Protein AF-A0A948CAZ6-F1 (afdb_monomer)

pLDDT: mean 84.77, std 14.44, range [29.08, 98.19]

Sequence (520 aa):
MHLTRLKLTVLAALAALIMSLIAVGPATARQGPTNVASPSVKGKAAVGRTLTCRPGTWTGKKSGYRFAWKRDGKRIAGTSKRRYTVTRADRGTRLKCVVSPKGVKQRVASAAVTVVDAPRNTAAPTVTGLPKPGETLTCDPGTWVNDPTLRYSWTRDGSPAGTGQTRLTKNSDLGKRLVCLVAGSNAAGGSGFVASEAVLVSESGTDPVPTTAPTNTVRPSISGIPYPGEVLTCEPGTWTGNPTFTYSWTRNGSPAGTGATRTTKNSDLGTTLVCYVIGSNTAGGSGAIPSAGVHPQLPEPDHVAYQSHVKPATKAYGSVGYGANSIEEWGDHLRLEGGASELNKVTVTMASWSCVSGAWNAGNPTGPCVSTPGSTYVHPVTVNVYGVDNAAPTGVGDLITTVTVDQTIPYRPSFDPSCGDYKWLSPEFGCINSLQFDMDFNLGGVDVPGDVIVSVAFDTSGSPAGSLNVAAVETAPVVGENVNPDKTFVGYQGGQFEAESGWGTYTPGITLEATTPYVP

Nearest PDB structures (foldseek):
  8bnq-assembly2_B  TM=3.637E-01  e=3.669E-08  Homo sapiens
  5vkj-assembly1_A  TM=2.398E-01  e=6.190E-06  Homo sapiens
  5vkm-assembly1_A  TM=2.419E-01  e=1.219E-05  Homo sapiens
  5xwt-assembly1_C  TM=1.707E-01  e=6.686E-07  Mus musculus
  2if7-assembly1_B  TM=4.621E-01  e=7.233E-03  Homo sapiens

Radius of gyration: 36.02 Å; Cα contacts (8 Å, |Δi|>4): 1380; chains: 1; bounding box: 101×91×108 Å

Foldseek 3Di:
DDDDDDDDDDDDDDDDDDPPPPPPDPPPPQDDKAAPFFKAWDWQQEFQIKIFIDHHDTDGDFPDKWKWKDWQNHTQPPGGDRMWGHFPVQEQTWMKMWIDTPPDPDIGIYGTDRHHYWKDAPFQKAWDWQLEAQTKIFIDRHDMPDDFDKWKWKDKQNHTDGTDRMDHHHPVQAQIWMKMWMWTGDSNGIHGTGIYDTQRRHNRSDDPAFQAAKDAPFAKAWDWALAAQTKIFIGRHDIPRRFDKWKWKDWQNHGDGTDRMDGHHPVSAPTWMKMWMWTGHPNGIHDTTIYGTDHRDFPAQPDWFWFLDDPPHLAAFDWDQCLVQQFQKWWFKFFTPPSFFWFFKKKFKKWFLFAPWDHLFPPDPRHAGAHDPPDWDWFKKKKWKFDADPPDPQRTHHTQDMFIDRDTGDHDHTADPVQPRSFHQDPNHGTDRTDIDMDMTTGRTTGDDSIMMMMMGGDLPDPPNSRMTFGWRQDAIPHTGRPCQQWIWTDGDVRDTGIDG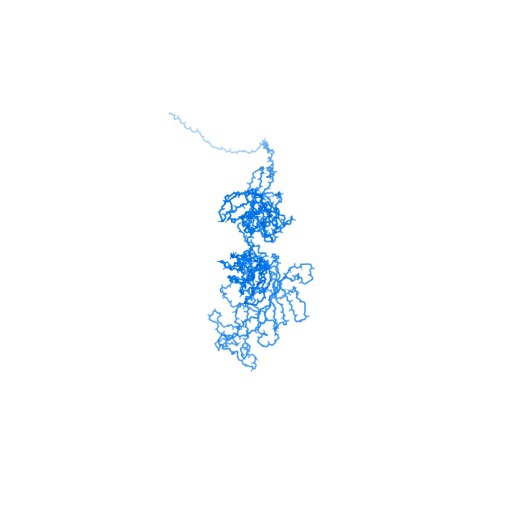DPHRTHTRMITRGHDSDTD

Structure (mmCIF, N/CA/C/O backbone):
data_AF-A0A948CAZ6-F1
#
_entry.id   AF-A0A948CAZ6-F1
#
loop_
_atom_site.group_PDB
_atom_site.id
_atom_site.type_symbol
_atom_site.label_atom_id
_atom_site.label_alt_id
_atom_site.label_comp_id
_atom_site.label_asym_id
_atom_site.label_entity_id
_atom_site.label_seq_id
_atom_site.pdbx_PDB_ins_code
_atom_site.Cartn_x
_atom_site.Cartn_y
_atom_site.Cartn_z
_atom_site.occupancy
_atom_site.B_iso_or_equiv
_atom_site.auth_seq_id
_atom_site.auth_comp_id
_atom_site.auth_asym_id
_atom_site.auth_atom_id
_atom_site.pdbx_PDB_model_num
ATOM 1 N N . MET A 1 1 ? 69.099 -70.276 41.979 1.00 36.25 1 MET A N 1
ATOM 2 C CA . MET A 1 1 ? 69.765 -69.687 43.166 1.00 36.25 1 MET A CA 1
ATOM 3 C C . MET A 1 1 ? 69.214 -68.266 43.286 1.00 36.25 1 MET A C 1
ATOM 5 O O . MET A 1 1 ? 69.315 -67.544 42.310 1.00 36.25 1 MET A O 1
ATOM 9 N N . HIS A 1 2 ? 68.375 -67.889 44.261 1.00 33.28 2 HIS A N 1
ATOM 10 C CA . HIS A 1 2 ? 68.635 -67.805 45.715 1.00 33.28 2 HIS A CA 1
ATOM 11 C C . HIS A 1 2 ? 69.893 -66.945 46.010 1.00 33.28 2 HIS A C 1
ATOM 13 O O . HIS A 1 2 ? 70.938 -67.266 45.462 1.00 33.28 2 HIS A O 1
ATOM 19 N N . LEU A 1 3 ? 69.874 -65.885 46.841 1.00 33.56 3 LEU A N 1
ATOM 20 C CA . LEU A 1 3 ? 68.820 -65.418 47.764 1.00 33.56 3 LEU A CA 1
ATOM 21 C C . LEU A 1 3 ? 69.018 -63.933 48.225 1.00 33.56 3 LEU A C 1
ATOM 23 O O . LEU A 1 3 ? 70.109 -63.562 48.627 1.00 33.56 3 LEU A O 1
ATOM 27 N N . THR A 1 4 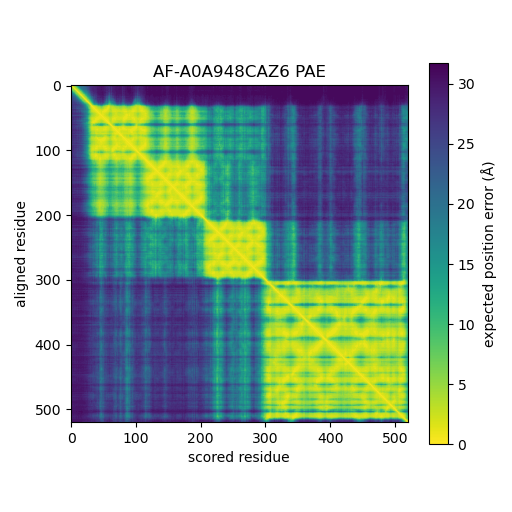? 67.922 -63.155 48.295 1.00 38.22 4 THR A N 1
ATOM 28 C CA . THR A 1 4 ? 67.547 -62.144 49.341 1.00 38.22 4 THR A CA 1
ATOM 29 C C . THR A 1 4 ? 68.353 -60.884 49.760 1.00 38.22 4 THR A C 1
ATOM 31 O O . THR A 1 4 ? 69.478 -60.987 50.224 1.00 38.22 4 THR A O 1
ATOM 34 N N . ARG A 1 5 ? 67.552 -59.805 49.977 1.00 41.47 5 ARG A N 1
ATOM 35 C CA . ARG A 1 5 ? 67.608 -58.744 51.041 1.00 41.47 5 ARG A CA 1
ATOM 36 C C . ARG A 1 5 ? 68.699 -57.655 50.865 1.00 41.47 5 ARG A C 1
ATOM 38 O O . ARG A 1 5 ? 69.751 -57.932 50.324 1.00 41.47 5 ARG A O 1
ATOM 45 N N . LEU A 1 6 ? 68.489 -56.376 51.228 1.00 34.31 6 LEU A N 1
ATOM 46 C CA . LEU A 1 6 ? 67.828 -55.809 52.427 1.00 34.31 6 LEU A CA 1
ATOM 47 C C . LEU A 1 6 ? 67.134 -54.429 52.183 1.00 34.31 6 LEU A C 1
ATOM 49 O O . LEU A 1 6 ? 67.262 -53.842 51.114 1.00 34.31 6 LEU A O 1
ATOM 53 N N . LYS A 1 7 ? 66.409 -53.911 53.191 1.00 38.75 7 LYS A N 1
ATOM 54 C CA . LYS A 1 7 ? 65.806 -52.551 53.297 1.00 38.75 7 LYS A CA 1
ATOM 55 C C . LYS A 1 7 ? 66.486 -51.780 54.481 1.00 38.75 7 LYS A C 1
ATOM 57 O O . LYS A 1 7 ? 67.414 -52.342 55.045 1.00 38.75 7 LYS A O 1
ATOM 62 N N . LEU A 1 8 ? 66.138 -50.573 54.971 1.00 34.44 8 LEU A N 1
ATOM 63 C CA . LEU A 1 8 ? 64.997 -49.648 54.802 1.00 34.44 8 LEU A CA 1
ATOM 64 C C . LEU A 1 8 ? 65.360 -48.227 55.351 1.00 34.44 8 LEU A C 1
ATOM 66 O O . LEU A 1 8 ? 65.722 -48.155 56.520 1.00 34.44 8 LEU A O 1
ATOM 70 N N . THR A 1 9 ? 65.109 -47.120 54.615 1.00 38.50 9 THR A N 1
ATOM 71 C CA . THR A 1 9 ? 64.913 -45.715 55.139 1.00 38.50 9 THR A CA 1
ATOM 72 C C . THR A 1 9 ? 66.077 -45.043 55.938 1.00 38.50 9 THR A C 1
ATOM 74 O O . THR A 1 9 ? 67.041 -45.721 56.250 1.00 38.50 9 THR A O 1
ATOM 77 N N . VAL A 1 10 ? 66.164 -43.730 56.267 1.00 33.56 10 VAL A N 1
ATOM 78 C CA . VAL A 1 10 ? 65.267 -42.530 56.325 1.00 33.56 10 VAL A CA 1
ATOM 79 C C . VAL A 1 10 ? 66.022 -41.250 55.829 1.00 33.56 10 VAL A C 1
ATOM 81 O O . VAL A 1 10 ? 67.241 -41.269 55.698 1.00 33.56 10 VAL A O 1
ATOM 84 N N . LEU A 1 11 ? 65.305 -40.146 55.547 1.00 40.94 11 LEU A N 1
ATOM 85 C CA . LEU A 1 11 ? 65.770 -38.846 55.007 1.00 40.94 11 LEU A CA 1
ATOM 86 C C . LEU A 1 11 ? 66.516 -37.904 55.993 1.00 40.94 11 LEU A C 1
ATOM 88 O O . LEU A 1 11 ? 66.249 -37.922 57.192 1.00 40.94 11 LEU A O 1
ATOM 92 N N . ALA A 1 12 ? 67.286 -36.951 55.436 1.00 33.97 12 ALA A N 1
ATOM 93 C CA . ALA A 1 12 ? 67.614 -35.635 56.022 1.00 33.97 12 ALA A CA 1
ATOM 94 C C . ALA A 1 12 ? 67.654 -34.523 54.928 1.00 33.97 12 ALA A C 1
ATOM 96 O O . ALA A 1 12 ? 67.614 -34.831 53.738 1.00 33.97 12 ALA A O 1
ATOM 97 N N . ALA A 1 13 ? 67.639 -33.243 55.323 1.00 32.34 13 ALA A N 1
ATOM 98 C CA . ALA A 1 13 ? 67.081 -32.100 54.568 1.00 32.34 13 ALA A CA 1
ATOM 99 C C . ALA A 1 13 ? 68.035 -31.246 53.678 1.00 32.34 13 ALA A C 1
ATOM 101 O O . ALA A 1 13 ? 69.215 -31.155 53.979 1.00 32.34 13 ALA A O 1
ATOM 102 N N . LEU A 1 14 ? 67.436 -30.576 52.660 1.00 33.00 14 LEU A N 1
ATOM 103 C CA . LEU A 1 14 ? 67.713 -29.252 52.013 1.00 33.00 14 LEU A CA 1
ATOM 104 C C . LEU A 1 14 ? 69.178 -28.736 51.864 1.00 33.00 14 LEU A C 1
ATOM 106 O O . LEU A 1 14 ? 69.936 -28.750 52.818 1.00 33.00 14 LEU A O 1
ATOM 110 N N . ALA A 1 15 ? 69.646 -28.117 50.763 1.00 32.38 15 ALA A N 1
ATOM 111 C CA . ALA A 1 15 ? 69.076 -27.625 49.483 1.00 32.38 15 ALA A CA 1
ATOM 112 C C . ALA A 1 15 ? 70.230 -27.560 48.408 1.00 32.38 15 ALA A C 1
ATOM 114 O O . ALA A 1 15 ? 71.223 -28.250 48.603 1.00 32.38 15 ALA A O 1
ATOM 115 N N . ALA A 1 16 ? 70.260 -26.828 47.272 1.00 33.25 16 ALA A N 1
ATOM 116 C CA . ALA A 1 16 ? 69.402 -25.799 46.651 1.00 33.25 16 ALA A CA 1
ATOM 117 C C . ALA A 1 16 ? 69.655 -25.661 45.112 1.00 33.25 16 ALA A C 1
ATOM 119 O O . ALA A 1 16 ? 70.460 -26.386 44.542 1.00 33.25 16 ALA A O 1
ATOM 120 N N . LEU A 1 17 ? 68.984 -24.687 44.471 1.00 36.06 17 LEU A N 1
ATOM 121 C CA . LEU A 1 17 ? 69.230 -24.073 43.141 1.00 36.06 17 LEU A CA 1
ATOM 122 C C . LEU A 1 17 ? 69.569 -24.965 41.912 1.00 36.06 17 LEU A C 1
ATOM 124 O O . LEU A 1 17 ? 70.711 -25.067 41.476 1.00 36.06 17 LEU A O 1
ATOM 128 N N . ILE A 1 18 ? 68.523 -25.396 41.194 1.00 43.81 18 ILE A N 1
ATOM 129 C CA . ILE A 1 18 ? 68.541 -25.432 39.717 1.00 43.81 18 ILE A CA 1
ATOM 130 C C . ILE A 1 18 ? 67.375 -24.571 39.224 1.00 43.81 18 ILE A C 1
ATOM 132 O O . ILE A 1 18 ? 66.215 -24.984 39.249 1.00 43.81 18 ILE A O 1
ATOM 136 N N . MET A 1 19 ? 67.680 -23.342 38.802 1.00 43.66 19 MET A N 1
ATOM 137 C CA . MET A 1 19 ? 66.689 -22.425 38.239 1.00 43.66 19 MET A CA 1
ATOM 138 C C . MET A 1 19 ? 66.370 -22.860 36.802 1.00 43.66 19 MET A C 1
ATOM 140 O O . MET A 1 19 ? 67.098 -22.535 35.866 1.00 43.66 19 MET A O 1
ATOM 144 N N . SER A 1 20 ? 65.297 -23.634 36.623 1.00 46.19 20 SER A N 1
ATOM 145 C CA . SER A 1 20 ? 64.858 -24.070 35.293 1.00 46.19 20 SER A CA 1
ATOM 146 C C . SER A 1 20 ? 64.217 -22.908 34.539 1.00 46.19 20 SER A C 1
ATOM 148 O O . SER A 1 20 ? 63.045 -22.585 34.738 1.00 46.19 20 SER A O 1
ATOM 150 N N . LEU A 1 21 ? 65.002 -22.278 33.667 1.00 40.75 21 LEU A N 1
ATOM 151 C CA . LEU A 1 21 ? 64.554 -21.207 32.787 1.00 40.75 21 LEU A CA 1
ATOM 152 C C . LEU A 1 21 ? 63.629 -21.785 31.701 1.00 40.75 21 LEU A C 1
ATOM 154 O O . LEU A 1 21 ? 64.082 -22.195 30.632 1.00 40.75 21 LEU A O 1
ATOM 158 N N . ILE A 1 22 ? 62.318 -21.823 31.961 1.00 51.84 22 ILE A N 1
ATOM 159 C CA . ILE A 1 22 ? 61.337 -22.068 30.898 1.00 51.84 22 ILE A CA 1
ATOM 160 C C . ILE A 1 22 ? 61.365 -20.845 29.985 1.00 51.84 22 ILE A C 1
ATOM 162 O O . ILE A 1 22 ? 60.781 -19.805 30.292 1.00 51.84 22 ILE A O 1
ATOM 166 N N . ALA A 1 23 ? 62.049 -20.977 28.850 1.00 46.75 23 ALA A N 1
ATOM 167 C CA . ALA A 1 23 ? 61.957 -20.021 27.764 1.00 46.75 23 ALA A CA 1
ATOM 168 C C . ALA A 1 23 ? 60.521 -20.037 27.224 1.00 46.75 23 ALA A C 1
ATOM 170 O O . ALA A 1 23 ? 60.160 -20.855 26.376 1.00 46.75 23 ALA A O 1
ATOM 171 N N . VAL A 1 24 ? 59.687 -19.125 27.730 1.00 53.88 24 VAL A N 1
ATOM 172 C CA . VAL A 1 24 ? 58.403 -18.797 27.115 1.00 53.88 24 VAL A CA 1
ATOM 173 C C . VAL A 1 24 ? 58.727 -18.170 25.764 1.00 53.88 24 VAL A C 1
ATOM 175 O O . VAL A 1 24 ? 58.998 -16.973 25.669 1.00 53.88 24 VAL A O 1
ATOM 178 N N . GLY A 1 25 ? 58.757 -19.000 24.717 1.00 53.22 25 GLY A N 1
ATOM 179 C CA . GLY A 1 25 ? 58.892 -18.524 23.345 1.00 53.22 25 GLY A CA 1
ATOM 180 C C . GLY A 1 25 ? 57.835 -17.447 23.081 1.00 53.22 25 GLY A C 1
ATOM 181 O O . GLY A 1 25 ? 56.723 -17.567 23.608 1.00 53.22 25 GLY A O 1
ATOM 182 N N . PRO A 1 26 ? 58.157 -16.385 22.319 1.00 52.81 26 PRO A N 1
ATOM 183 C CA . PRO A 1 26 ? 57.267 -15.245 22.157 1.00 52.81 26 PRO A CA 1
ATOM 184 C C . PRO A 1 26 ? 55.910 -15.741 21.671 1.00 52.81 26 PRO A C 1
ATOM 186 O O . PRO A 1 26 ? 55.801 -16.289 20.570 1.00 52.81 26 PRO A O 1
ATOM 189 N N . ALA A 1 27 ? 54.889 -15.578 22.519 1.00 45.12 27 ALA A N 1
ATOM 190 C CA . ALA A 1 27 ? 53.538 -16.019 22.225 1.00 45.12 27 ALA A CA 1
ATOM 191 C C . ALA A 1 27 ? 53.119 -15.365 20.910 1.00 45.12 27 ALA A C 1
ATOM 193 O O . ALA A 1 27 ? 52.916 -14.151 20.856 1.00 45.12 27 ALA A O 1
ATOM 194 N N . THR A 1 28 ? 53.061 -16.158 19.837 1.00 47.25 28 THR A N 1
ATOM 195 C CA . THR A 1 28 ? 52.837 -15.633 18.493 1.00 47.25 28 THR A CA 1
ATOM 196 C C . THR A 1 28 ? 51.452 -15.015 18.487 1.00 47.25 28 THR A C 1
ATOM 198 O O . THR A 1 28 ? 50.452 -15.738 18.503 1.00 47.25 28 THR A O 1
ATOM 201 N N . ALA A 1 29 ? 51.397 -13.680 18.558 1.00 51.97 29 ALA A N 1
ATOM 202 C CA . ALA A 1 29 ? 50.156 -12.949 18.742 1.00 51.97 29 ALA A CA 1
ATOM 203 C C . ALA A 1 29 ? 49.193 -13.390 17.643 1.00 51.97 29 ALA A C 1
ATOM 205 O O . ALA A 1 29 ? 49.458 -13.192 16.456 1.00 51.97 29 ALA A O 1
ATOM 206 N N . ARG A 1 30 ? 48.123 -14.085 18.045 1.00 55.69 30 ARG A N 1
ATOM 207 C CA . ARG A 1 30 ? 47.243 -14.811 17.131 1.00 55.69 30 ARG A CA 1
ATOM 208 C C . ARG A 1 30 ? 46.559 -13.792 16.229 1.00 55.69 30 ARG A C 1
ATOM 210 O O . ARG A 1 30 ? 45.548 -13.225 16.637 1.00 55.69 30 ARG A O 1
ATOM 217 N N . GLN A 1 31 ? 47.129 -13.541 15.045 1.00 64.44 31 GLN A N 1
ATOM 218 C CA . GLN A 1 31 ? 46.650 -12.489 14.151 1.00 64.44 31 GLN A CA 1
ATOM 219 C C . GLN A 1 31 ? 45.147 -12.662 13.941 1.00 64.44 31 GLN A C 1
ATOM 221 O O . GLN A 1 31 ? 44.674 -13.716 13.498 1.00 64.44 31 GLN A O 1
ATOM 226 N N . GLY A 1 32 ? 44.401 -11.629 14.341 1.00 72.94 32 GLY A N 1
ATOM 227 C CA . GLY A 1 32 ? 42.956 -11.599 14.193 1.00 72.94 32 GLY A CA 1
ATOM 228 C C . GLY A 1 32 ? 42.568 -11.714 12.715 1.00 72.94 32 GLY A C 1
ATOM 229 O O . GLY A 1 32 ? 43.389 -11.424 11.844 1.00 72.94 32 GLY A O 1
ATOM 230 N N . PRO A 1 33 ? 41.336 -12.142 12.396 1.00 85.38 33 PRO A N 1
ATOM 231 C CA . PRO A 1 33 ? 40.915 -12.250 11.006 1.00 85.38 33 PRO A CA 1
ATOM 232 C C . PRO A 1 33 ? 40.993 -10.895 10.295 1.00 85.38 33 PRO A C 1
ATOM 234 O O . PRO A 1 33 ? 40.261 -9.983 10.670 1.00 85.38 33 PRO A O 1
ATOM 237 N N . THR A 1 34 ? 41.820 -10.788 9.252 1.00 87.38 34 THR A N 1
ATOM 238 C CA . THR A 1 34 ? 41.992 -9.561 8.455 1.00 87.38 34 THR A CA 1
ATOM 239 C C . THR A 1 34 ? 41.354 -9.739 7.084 1.00 87.38 34 THR A C 1
ATOM 241 O O . THR A 1 34 ? 41.581 -10.748 6.414 1.00 87.38 34 THR A O 1
ATOM 244 N N . ASN A 1 35 ? 40.535 -8.781 6.647 1.00 90.62 35 ASN A N 1
ATOM 245 C CA . ASN A 1 35 ? 39.916 -8.823 5.322 1.00 90.62 35 ASN A CA 1
ATOM 246 C C . ASN A 1 35 ? 40.962 -8.618 4.211 1.00 90.62 35 ASN A C 1
ATOM 248 O O . ASN A 1 35 ? 41.758 -7.689 4.284 1.00 90.62 35 ASN A O 1
ATOM 252 N N . VAL A 1 36 ? 40.926 -9.473 3.186 1.00 92.56 36 VAL A N 1
ATOM 253 C CA . VAL A 1 36 ? 41.781 -9.396 1.982 1.00 92.56 36 VAL A CA 1
ATOM 254 C C . VAL A 1 36 ? 40.976 -9.332 0.679 1.00 92.56 36 VAL A C 1
ATOM 256 O O . VAL A 1 36 ? 41.535 -9.057 -0.374 1.00 92.56 36 VAL A O 1
ATOM 259 N N . ALA A 1 37 ? 39.659 -9.550 0.735 1.00 93.88 37 ALA A N 1
ATOM 260 C CA . ALA A 1 37 ? 38.732 -9.173 -0.329 1.00 93.88 37 ALA A CA 1
ATOM 261 C C . ALA A 1 37 ? 37.396 -8.757 0.292 1.00 93.88 37 ALA A C 1
ATOM 263 O O . ALA A 1 37 ? 36.847 -9.490 1.123 1.00 93.88 37 ALA A O 1
ATOM 264 N N . SER A 1 38 ? 36.873 -7.595 -0.096 1.00 93.56 38 SER A N 1
ATOM 265 C CA . SER A 1 38 ? 35.689 -7.002 0.533 1.00 93.56 38 SER A CA 1
ATOM 266 C C . SER A 1 38 ? 34.420 -7.858 0.366 1.00 93.56 38 SER A C 1
ATOM 268 O O . SER A 1 38 ? 34.316 -8.661 -0.567 1.00 93.56 38 SER A O 1
ATOM 270 N N . PRO A 1 39 ? 33.420 -7.693 1.251 1.00 96.62 39 PRO A N 1
ATOM 271 C CA . PRO A 1 39 ? 32.100 -8.282 1.069 1.00 96.62 39 PRO A CA 1
ATOM 272 C C . PRO A 1 39 ? 31.446 -7.878 -0.256 1.00 96.62 39 PRO A C 1
ATOM 274 O O . PRO A 1 39 ? 31.685 -6.793 -0.784 1.00 96.62 39 PRO A O 1
ATOM 277 N N . SER A 1 40 ? 30.550 -8.720 -0.763 1.00 96.38 40 SER A N 1
ATOM 278 C CA . SER A 1 40 ? 29.742 -8.423 -1.955 1.00 96.38 40 SER A CA 1
ATOM 279 C C . SER A 1 40 ? 28.269 -8.741 -1.725 1.00 96.38 40 SER A C 1
ATOM 281 O O . SER A 1 40 ? 27.919 -9.564 -0.879 1.00 96.38 40 SER A O 1
ATOM 283 N N . VAL A 1 41 ? 27.396 -8.084 -2.483 1.00 96.88 41 VAL A N 1
ATOM 284 C CA . VAL A 1 41 ? 25.951 -8.323 -2.475 1.00 96.88 41 VAL A CA 1
ATOM 285 C C . VAL A 1 41 ? 25.583 -9.101 -3.740 1.00 96.88 41 VAL A C 1
ATOM 287 O O . VAL A 1 41 ? 25.960 -8.703 -4.837 1.00 96.88 41 VAL A O 1
ATOM 290 N N . LYS A 1 42 ? 24.876 -10.228 -3.593 1.00 94.25 42 LYS A N 1
ATOM 291 C CA . LYS A 1 42 ? 24.341 -11.031 -4.705 1.00 94.25 42 LYS A CA 1
ATOM 292 C C . LYS A 1 42 ? 22.815 -10.980 -4.688 1.00 94.25 42 LYS A C 1
ATOM 294 O O . LYS A 1 42 ? 22.221 -11.335 -3.677 1.00 94.25 42 LYS A O 1
ATOM 299 N N . GLY A 1 43 ? 22.197 -10.636 -5.810 1.00 88.88 43 GLY A N 1
ATOM 300 C CA . GLY A 1 43 ? 20.743 -10.576 -5.980 1.00 88.88 43 GLY A CA 1
ATOM 301 C C . GLY A 1 43 ? 20.368 -9.408 -6.886 1.00 88.88 43 GLY A C 1
ATOM 302 O O . GLY A 1 43 ? 21.252 -8.673 -7.324 1.00 88.88 43 GLY A O 1
ATOM 303 N N . LYS A 1 44 ? 19.074 -9.243 -7.170 1.00 85.81 44 LYS A N 1
ATOM 304 C CA . LYS A 1 44 ? 18.562 -8.044 -7.845 1.00 85.81 44 LYS A CA 1
ATOM 305 C C . LYS A 1 44 ? 18.149 -7.033 -6.782 1.00 85.81 44 LYS A C 1
ATOM 307 O O . LYS A 1 44 ? 17.404 -7.393 -5.876 1.00 85.81 44 LYS A O 1
ATOM 312 N N . ALA A 1 45 ? 18.652 -5.806 -6.871 1.00 87.88 45 ALA A N 1
ATOM 313 C CA . ALA A 1 45 ? 18.314 -4.730 -5.945 1.00 87.88 45 ALA A CA 1
ATOM 314 C C . ALA A 1 45 ? 16.992 -4.084 -6.388 1.00 87.88 45 ALA A C 1
ATOM 316 O O . ALA A 1 45 ? 16.988 -3.092 -7.108 1.00 87.88 45 ALA A O 1
ATOM 317 N N . ALA A 1 46 ? 15.884 -4.727 -6.026 1.00 79.19 46 ALA A N 1
ATOM 318 C CA . ALA A 1 46 ? 14.533 -4.367 -6.444 1.00 79.19 46 ALA A CA 1
ATOM 319 C C . ALA A 1 46 ? 13.531 -4.782 -5.370 1.00 79.19 46 ALA A C 1
ATOM 321 O O . ALA A 1 46 ? 13.710 -5.846 -4.776 1.00 79.19 46 ALA A O 1
ATOM 322 N N . VAL A 1 47 ? 12.487 -3.982 -5.152 1.00 77.19 47 VAL A N 1
ATOM 323 C CA . VAL A 1 47 ? 11.464 -4.226 -4.122 1.00 77.19 47 VAL A CA 1
ATOM 324 C C . VAL A 1 47 ? 10.922 -5.665 -4.197 1.00 77.19 47 VAL A C 1
ATOM 326 O O . VAL A 1 47 ? 10.666 -6.201 -5.279 1.00 77.19 47 VAL A O 1
ATOM 329 N N . GLY A 1 48 ? 10.820 -6.325 -3.040 1.00 70.19 48 GLY A N 1
ATOM 330 C CA . GLY A 1 48 ? 10.384 -7.718 -2.900 1.00 70.19 48 GLY A CA 1
ATOM 331 C C . GLY A 1 48 ? 11.424 -8.776 -3.301 1.00 70.19 48 GLY A C 1
ATOM 332 O O . GLY A 1 48 ? 11.094 -9.961 -3.366 1.00 70.19 48 GLY A O 1
ATOM 333 N N . ARG A 1 49 ? 12.680 -8.403 -3.602 1.00 76.94 49 ARG A N 1
ATOM 334 C CA . ARG A 1 49 ? 13.750 -9.353 -3.979 1.00 76.94 49 ARG A CA 1
ATOM 335 C C . ARG A 1 49 ? 14.814 -9.502 -2.897 1.00 76.94 49 ARG A C 1
ATOM 337 O O . ARG A 1 49 ? 15.284 -8.528 -2.316 1.00 76.94 49 ARG A O 1
ATOM 344 N N . THR A 1 50 ? 15.246 -10.742 -2.671 1.00 85.00 50 THR A N 1
ATOM 345 C CA . THR A 1 50 ? 16.298 -11.051 -1.700 1.00 85.00 50 THR A CA 1
ATOM 346 C C . THR A 1 50 ? 17.691 -10.725 -2.228 1.00 85.00 50 THR A C 1
ATOM 348 O O . THR A 1 50 ? 18.154 -11.258 -3.243 1.00 85.00 50 THR A O 1
ATOM 351 N N . LEU A 1 51 ? 18.420 -9.940 -1.448 1.00 92.50 51 LEU A N 1
ATOM 352 C CA . LEU A 1 51 ? 19.855 -9.750 -1.527 1.00 92.50 51 LEU A CA 1
ATOM 353 C C . LEU A 1 51 ? 20.561 -10.678 -0.529 1.00 92.50 51 LEU A C 1
ATOM 355 O O . LEU A 1 51 ? 20.170 -10.828 0.626 1.00 92.50 51 LEU A O 1
ATOM 359 N N . THR A 1 52 ? 21.643 -11.316 -0.965 1.00 95.62 52 THR A N 1
ATOM 360 C CA . THR A 1 52 ? 22.496 -12.174 -0.135 1.00 95.62 52 THR A CA 1
ATOM 361 C C . THR A 1 52 ? 23.877 -11.556 0.002 1.00 95.62 52 THR A C 1
ATOM 363 O O . THR A 1 52 ? 24.600 -11.394 -0.982 1.00 95.62 52 THR A O 1
ATOM 366 N N . CYS A 1 53 ? 24.280 -11.280 1.237 1.00 96.50 53 CYS A N 1
ATOM 367 C CA . CYS A 1 53 ? 25.623 -10.826 1.547 1.00 96.50 53 CYS A CA 1
ATOM 368 C C . CYS A 1 53 ? 26.629 -11.982 1.508 1.00 96.50 53 CYS A C 1
ATOM 370 O O . CYS A 1 53 ? 26.467 -13.016 2.162 1.00 96.50 53 CYS A O 1
ATOM 372 N N . ARG A 1 54 ? 27.712 -11.802 0.759 1.00 96.50 54 ARG A N 1
ATOM 373 C CA . ARG A 1 54 ? 28.876 -12.688 0.738 1.00 96.50 54 ARG A CA 1
ATOM 374 C C . ARG A 1 54 ? 29.956 -12.087 1.643 1.00 96.50 54 ARG A C 1
ATOM 376 O O . ARG A 1 54 ? 30.310 -10.932 1.419 1.00 96.50 54 ARG A O 1
ATOM 383 N N . PRO A 1 55 ? 30.514 -12.835 2.619 1.00 93.06 55 PRO A N 1
ATOM 384 C CA . PRO A 1 55 ? 31.467 -12.295 3.595 1.00 93.06 55 PRO A CA 1
ATOM 385 C C . PRO A 1 55 ? 32.749 -11.664 3.039 1.00 93.06 55 PRO A C 1
ATOM 387 O O . PRO A 1 55 ? 33.433 -10.973 3.788 1.00 93.06 55 PRO A O 1
ATOM 390 N N . GLY A 1 56 ? 33.105 -11.928 1.780 1.00 91.62 56 GLY A N 1
ATOM 391 C CA . GLY A 1 56 ? 34.440 -11.643 1.254 1.00 91.62 56 GLY A CA 1
ATOM 392 C C . GLY A 1 56 ? 35.491 -12.630 1.778 1.00 91.62 56 GLY A C 1
ATOM 393 O O . GLY A 1 56 ? 35.171 -13.586 2.493 1.00 91.62 56 GLY A O 1
ATOM 394 N N . THR A 1 57 ? 36.755 -12.394 1.438 1.00 92.44 57 THR A N 1
ATOM 395 C CA . THR A 1 57 ? 37.889 -13.247 1.829 1.00 92.44 57 THR A CA 1
ATOM 396 C C . THR A 1 57 ? 38.636 -12.611 2.993 1.00 92.44 57 THR A C 1
ATOM 398 O O . THR A 1 57 ? 38.849 -11.402 3.021 1.00 92.44 57 THR A O 1
ATOM 401 N N . TRP A 1 58 ? 39.030 -13.419 3.977 1.00 90.62 58 TRP A N 1
ATOM 402 C CA . TRP A 1 58 ? 39.787 -12.960 5.145 1.00 90.62 58 TRP A CA 1
ATOM 403 C C . TRP A 1 58 ? 40.829 -14.010 5.530 1.00 90.62 58 TRP A C 1
ATOM 405 O O . TRP A 1 58 ? 40.551 -15.209 5.407 1.00 90.62 58 TRP A O 1
ATOM 415 N N . THR A 1 59 ? 41.965 -13.572 6.056 1.00 87.81 59 THR A N 1
ATOM 416 C CA . THR A 1 59 ? 42.970 -14.420 6.713 1.00 87.81 59 THR A CA 1
ATOM 417 C C . THR A 1 59 ? 42.533 -14.782 8.143 1.00 87.81 59 THR A C 1
ATOM 419 O O . THR A 1 59 ? 41.436 -14.416 8.579 1.00 87.81 59 THR A O 1
ATOM 422 N N . GLY A 1 60 ? 43.367 -15.536 8.869 1.00 82.44 60 GLY A N 1
ATOM 423 C CA . GLY A 1 60 ? 43.152 -15.888 10.277 1.00 82.44 60 GLY A CA 1
ATOM 424 C C . GLY A 1 60 ? 42.033 -16.913 10.538 1.00 82.44 60 GLY A C 1
ATOM 425 O O . GLY A 1 60 ? 41.160 -17.176 9.703 1.00 82.44 60 GLY A O 1
ATOM 426 N N . LYS A 1 61 ? 42.046 -17.514 11.738 1.00 75.94 61 LYS A N 1
ATOM 427 C CA . LYS A 1 61 ? 40.995 -18.449 12.181 1.00 75.94 61 LYS A CA 1
ATOM 428 C C . LYS A 1 61 ? 39.751 -17.663 12.609 1.00 75.94 61 LYS A C 1
ATOM 430 O O . LYS A 1 61 ? 39.826 -16.848 13.523 1.00 75.94 61 LYS A O 1
ATOM 435 N N . LYS A 1 62 ? 38.600 -17.936 11.984 1.00 76.88 62 LYS A N 1
ATOM 436 C CA . LYS A 1 62 ? 37.308 -17.297 12.305 1.00 76.88 62 LYS A CA 1
ATOM 437 C C . LYS A 1 62 ? 36.409 -18.246 13.096 1.00 76.88 62 LYS A C 1
ATOM 439 O O . LYS A 1 62 ? 36.363 -19.432 12.787 1.00 76.88 62 LYS A O 1
ATOM 444 N N . SER A 1 63 ? 35.610 -17.706 14.014 1.00 80.12 63 SER A N 1
ATOM 445 C CA . SER A 1 63 ? 34.470 -18.397 14.649 1.00 80.12 63 SER A CA 1
ATOM 446 C C . SER A 1 63 ? 33.117 -18.063 13.990 1.00 80.12 63 SER A C 1
ATOM 448 O O . SER A 1 63 ? 32.052 -18.372 14.522 1.00 80.12 63 SER A O 1
ATOM 450 N N . GLY A 1 64 ? 33.147 -17.412 12.822 1.00 88.56 64 GLY A N 1
ATOM 451 C CA . GLY A 1 64 ? 31.981 -17.022 12.026 1.00 88.56 64 GLY A CA 1
ATOM 452 C C . GLY A 1 64 ? 31.900 -15.513 11.791 1.00 88.56 64 GLY A C 1
ATOM 453 O O . GLY A 1 64 ? 32.824 -14.768 12.116 1.00 88.56 64 GLY A O 1
ATOM 454 N N . TYR A 1 65 ? 30.774 -15.068 11.237 1.00 92.69 65 TYR A N 1
ATOM 455 C CA . TYR A 1 65 ? 30.513 -13.669 10.892 1.00 92.69 65 TYR A CA 1
ATOM 456 C C . TYR A 1 65 ? 29.240 -13.149 11.569 1.00 92.69 65 TYR A C 1
ATOM 458 O O . TYR A 1 65 ? 28.348 -13.922 11.927 1.00 92.69 65 TYR A O 1
ATOM 466 N N . ARG A 1 66 ? 29.163 -11.828 11.722 1.00 92.69 66 ARG A N 1
ATOM 467 C CA . ARG A 1 66 ? 27.947 -11.043 11.947 1.00 92.69 66 ARG A CA 1
ATOM 468 C C . ARG A 1 66 ? 27.724 -10.169 10.713 1.00 92.69 66 ARG A C 1
ATOM 470 O O . ARG A 1 66 ? 28.696 -9.670 10.141 1.00 92.69 66 ARG A O 1
ATOM 477 N N . PHE A 1 67 ? 26.467 -9.987 10.329 1.00 94.19 67 PHE A N 1
ATOM 478 C CA . PHE A 1 67 ? 26.064 -9.136 9.213 1.00 94.19 67 PHE A CA 1
ATOM 479 C C . PHE A 1 67 ? 25.285 -7.931 9.742 1.00 94.19 67 PHE A C 1
ATOM 481 O O . PHE A 1 67 ? 24.693 -8.000 10.818 1.00 94.19 67 PHE A O 1
ATOM 488 N N . ALA A 1 68 ? 25.301 -6.835 8.994 1.00 93.12 68 ALA A N 1
ATOM 489 C CA . ALA A 1 68 ? 24.368 -5.727 9.142 1.00 93.12 68 ALA A CA 1
ATOM 490 C C . ALA A 1 68 ? 24.120 -5.101 7.774 1.00 93.12 68 ALA A C 1
ATOM 492 O O . ALA A 1 68 ? 25.060 -4.991 6.988 1.00 93.12 68 ALA A O 1
ATOM 493 N N . TRP A 1 69 ? 22.899 -4.663 7.490 1.00 94.75 69 TRP A N 1
ATOM 494 C CA . TRP A 1 69 ? 22.609 -3.928 6.263 1.00 94.75 69 TRP A CA 1
ATOM 495 C C . TRP A 1 69 ? 22.543 -2.427 6.537 1.00 94.75 69 TRP A C 1
ATOM 497 O O . TRP A 1 69 ? 22.308 -1.975 7.665 1.00 94.75 69 TRP A O 1
ATOM 507 N N . LYS A 1 70 ? 22.847 -1.646 5.504 1.00 93.75 70 LYS A N 1
ATOM 508 C CA . LYS A 1 70 ? 22.847 -0.188 5.528 1.00 93.75 70 LYS A CA 1
ATOM 509 C C . LYS A 1 70 ? 22.074 0.363 4.338 1.00 93.75 70 LYS A C 1
ATOM 511 O O . LYS A 1 70 ? 22.351 -0.071 3.224 1.00 93.75 70 LYS A O 1
ATOM 516 N N . ARG A 1 71 ? 21.223 1.356 4.592 1.00 94.25 71 ARG A N 1
ATOM 517 C CA . ARG A 1 71 ? 20.507 2.195 3.620 1.00 94.25 71 ARG A CA 1
ATOM 518 C C . ARG A 1 71 ? 21.145 3.581 3.658 1.00 94.25 71 ARG A C 1
ATOM 520 O O . ARG A 1 71 ? 21.258 4.159 4.738 1.00 94.25 71 ARG A O 1
ATOM 527 N N . ASP A 1 72 ? 21.701 4.037 2.538 1.00 90.44 72 ASP A N 1
ATOM 528 C CA . ASP A 1 72 ? 22.426 5.317 2.407 1.00 90.44 72 ASP A CA 1
ATOM 529 C C . ASP A 1 72 ? 23.439 5.590 3.534 1.00 90.44 72 ASP A C 1
ATOM 531 O O . ASP A 1 72 ? 23.604 6.688 4.056 1.00 90.44 72 ASP A O 1
ATOM 535 N N . GLY A 1 73 ? 24.144 4.532 3.945 1.00 87.62 73 GLY A N 1
ATOM 536 C CA . GLY A 1 73 ? 25.159 4.588 4.998 1.00 87.62 73 GLY A CA 1
ATOM 537 C C . GLY A 1 73 ? 24.630 4.483 6.436 1.00 87.62 73 GLY A C 1
ATOM 538 O O . GLY A 1 73 ? 25.408 4.066 7.305 1.00 87.62 73 GLY A O 1
ATOM 539 N N . LYS A 1 74 ? 23.345 4.750 6.698 1.00 88.25 74 LYS A N 1
ATOM 540 C CA . LYS A 1 74 ? 22.681 4.493 7.993 1.00 88.25 74 LYS A CA 1
ATOM 541 C C . LYS A 1 74 ? 22.435 2.989 8.173 1.00 88.25 74 LYS A C 1
ATOM 543 O O . LYS A 1 74 ? 22.262 2.274 7.191 1.00 88.25 74 LYS A O 1
ATOM 548 N N . ARG A 1 75 ? 22.480 2.464 9.406 1.00 86.62 75 ARG A N 1
ATOM 549 C CA . ARG A 1 75 ? 22.219 1.032 9.677 1.00 86.62 75 ARG A CA 1
ATOM 550 C C . ARG A 1 75 ? 20.715 0.769 9.664 1.00 86.62 75 ARG A C 1
ATOM 552 O O . ARG A 1 75 ? 19.983 1.492 10.322 1.00 86.62 75 ARG A O 1
ATOM 559 N N . ILE A 1 76 ? 20.291 -0.302 9.001 1.00 80.19 76 ILE A N 1
ATOM 560 C CA . ILE A 1 76 ? 18.904 -0.776 9.049 1.00 80.19 76 ILE A CA 1
ATOM 561 C C . ILE A 1 76 ? 18.728 -1.612 10.329 1.00 80.19 76 ILE A C 1
ATOM 563 O O . ILE A 1 76 ? 19.510 -2.543 10.577 1.00 80.19 76 ILE A O 1
ATOM 567 N N . ALA A 1 77 ? 17.746 -1.266 11.167 1.00 77.88 77 ALA A N 1
ATOM 568 C CA . ALA A 1 77 ? 17.401 -2.015 12.381 1.00 77.88 77 ALA A CA 1
ATOM 569 C C . ALA A 1 77 ? 16.966 -3.459 12.049 1.00 77.88 77 ALA A C 1
ATOM 571 O O . ALA A 1 77 ? 16.715 -3.779 10.891 1.00 77.88 77 ALA A O 1
ATOM 572 N N . GLY A 1 78 ? 17.002 -4.377 13.024 1.00 74.88 78 GLY A N 1
ATOM 573 C CA . GLY A 1 78 ? 16.690 -5.810 12.828 1.00 74.88 78 GLY A CA 1
ATOM 574 C C . GLY A 1 78 ? 17.656 -6.616 11.930 1.00 74.88 78 GLY A C 1
ATOM 575 O O . GLY A 1 78 ? 17.846 -7.818 12.127 1.00 74.88 78 GLY A O 1
ATOM 576 N N . THR A 1 79 ? 18.353 -5.978 10.982 1.00 76.31 79 THR A N 1
ATOM 577 C CA . THR A 1 79 ? 19.175 -6.662 9.973 1.00 76.31 79 THR A CA 1
ATOM 578 C C . THR A 1 79 ? 20.461 -7.251 10.570 1.00 76.31 79 THR A C 1
ATOM 580 O O . THR A 1 79 ? 21.501 -6.604 10.657 1.00 76.31 79 THR A O 1
ATOM 583 N N . SER A 1 80 ? 20.393 -8.509 11.005 1.00 84.31 80 SER A N 1
ATOM 584 C CA . SER A 1 80 ? 21.538 -9.302 11.496 1.00 84.31 80 SER A CA 1
ATOM 585 C C . SER A 1 80 ? 21.855 -10.522 10.615 1.00 84.31 80 SER A C 1
ATOM 587 O O . SER A 1 80 ? 22.931 -11.124 10.719 1.00 84.31 80 SER A O 1
ATOM 589 N N . LYS A 1 81 ? 20.915 -10.882 9.730 1.00 87.50 81 LYS A N 1
ATOM 590 C CA . LYS A 1 81 ? 20.961 -12.043 8.835 1.00 87.50 81 LYS A CA 1
ATOM 591 C C . LYS A 1 81 ? 21.822 -11.767 7.591 1.00 87.50 81 LYS A C 1
ATOM 593 O O . LYS A 1 81 ? 22.011 -10.634 7.151 1.00 87.50 81 LYS A O 1
ATOM 598 N N . ARG A 1 82 ? 22.337 -12.849 6.991 1.00 92.62 82 ARG A N 1
ATOM 599 C CA . ARG A 1 82 ? 23.102 -12.809 5.728 1.00 92.62 82 ARG A CA 1
ATOM 600 C C . ARG A 1 82 ? 22.234 -12.408 4.527 1.00 92.62 82 ARG A C 1
ATOM 602 O O . ARG A 1 82 ? 22.756 -11.849 3.566 1.00 92.62 82 ARG A O 1
ATOM 609 N N . ARG A 1 83 ? 20.944 -12.747 4.566 1.00 88.38 83 ARG A N 1
ATOM 610 C CA . ARG A 1 83 ? 19.938 -12.330 3.583 1.00 88.38 83 ARG A CA 1
ATOM 611 C C . ARG A 1 83 ? 19.235 -11.063 4.068 1.00 88.38 83 ARG A C 1
ATOM 613 O O . ARG A 1 83 ? 19.137 -10.855 5.276 1.00 88.38 83 ARG A O 1
ATOM 620 N N . TYR A 1 84 ? 18.786 -10.257 3.121 1.00 85.25 84 TYR A N 1
ATOM 621 C CA . TYR A 1 84 ? 17.948 -9.084 3.319 1.00 85.25 84 TYR A CA 1
ATOM 622 C C . TYR A 1 84 ? 17.025 -8.966 2.117 1.00 85.25 84 TYR A C 1
ATOM 624 O O . TYR A 1 84 ? 17.508 -9.084 0.991 1.00 85.25 84 TYR A O 1
ATOM 632 N N . THR A 1 85 ? 15.738 -8.736 2.335 1.00 83.88 85 THR A N 1
ATOM 633 C CA . THR A 1 85 ? 14.818 -8.459 1.234 1.00 83.88 85 THR A CA 1
ATOM 634 C C . THR A 1 85 ? 14.610 -6.971 1.124 1.00 83.88 85 THR A C 1
ATOM 636 O O . THR A 1 85 ? 14.447 -6.280 2.124 1.00 83.88 85 THR A O 1
ATOM 639 N N . VAL A 1 86 ? 14.693 -6.499 -0.112 1.00 79.44 86 VAL A N 1
ATOM 640 C CA . VAL A 1 86 ? 14.557 -5.092 -0.450 1.00 79.44 86 VAL A CA 1
ATOM 641 C C . VAL A 1 86 ? 13.108 -4.664 -0.241 1.00 79.44 86 VAL A C 1
ATOM 643 O O . VAL A 1 86 ? 12.194 -5.272 -0.802 1.00 79.44 86 VAL A O 1
ATOM 646 N N . THR A 1 87 ? 12.908 -3.614 0.543 1.00 72.25 87 THR A N 1
ATOM 647 C CA . THR A 1 87 ? 11.594 -3.104 0.952 1.00 72.25 87 THR A CA 1
ATOM 648 C C . THR A 1 87 ? 11.177 -1.908 0.094 1.00 72.25 87 THR A C 1
ATOM 650 O O . THR A 1 87 ? 12.000 -1.349 -0.636 1.00 72.25 87 THR A O 1
ATOM 653 N N . ARG A 1 88 ? 9.907 -1.472 0.169 1.00 62.41 88 ARG A N 1
ATOM 654 C CA . ARG A 1 88 ? 9.462 -0.237 -0.514 1.00 62.41 88 ARG A CA 1
ATOM 655 C C . ARG A 1 88 ? 10.278 0.983 -0.064 1.00 62.41 88 ARG A C 1
ATOM 657 O O . ARG A 1 88 ? 10.742 1.739 -0.912 1.00 62.41 88 ARG A O 1
ATOM 664 N N . ALA A 1 89 ? 10.587 1.079 1.229 1.00 70.12 89 ALA A N 1
ATOM 665 C CA . ALA A 1 89 ? 11.442 2.117 1.810 1.00 70.12 89 ALA A CA 1
ATOM 666 C C . ALA A 1 89 ? 12.931 2.065 1.382 1.00 70.12 89 ALA A C 1
ATOM 668 O O . ALA A 1 89 ? 13.708 2.932 1.782 1.00 70.12 89 ALA A O 1
ATOM 669 N N . ASP A 1 90 ? 13.359 1.070 0.593 1.00 78.88 90 ASP A N 1
ATOM 670 C CA . ASP A 1 90 ? 14.670 1.091 -0.064 1.00 78.88 90 ASP A CA 1
ATOM 671 C C . ASP A 1 90 ? 14.643 1.725 -1.466 1.00 78.88 90 ASP A C 1
ATOM 673 O O . ASP A 1 90 ? 15.715 1.954 -2.027 1.00 78.88 90 ASP A O 1
ATOM 677 N N . ARG A 1 91 ? 13.477 1.988 -2.072 1.00 80.75 91 ARG A N 1
ATOM 678 C CA . ARG A 1 91 ? 13.356 2.501 -3.452 1.00 80.75 91 ARG A CA 1
ATOM 679 C C . ARG A 1 91 ? 14.216 3.756 -3.670 1.00 80.75 91 ARG A C 1
ATOM 681 O O . ARG A 1 91 ? 14.116 4.722 -2.925 1.00 80.75 91 ARG A O 1
ATOM 688 N N . GLY A 1 92 ? 15.089 3.731 -4.682 1.00 83.12 92 GLY A N 1
ATOM 689 C CA . GLY A 1 92 ? 16.035 4.815 -4.994 1.00 83.12 92 GLY A CA 1
ATOM 690 C C . GLY A 1 92 ? 17.275 4.893 -4.087 1.00 83.12 92 GLY A C 1
ATOM 691 O O . GLY A 1 92 ? 18.237 5.581 -4.427 1.00 83.12 92 GLY A O 1
ATOM 692 N N . THR A 1 93 ? 17.303 4.165 -2.968 1.00 89.19 93 THR A N 1
ATOM 693 C CA . THR A 1 93 ? 18.392 4.211 -1.979 1.00 89.19 93 THR A CA 1
ATOM 694 C C . THR A 1 93 ? 19.552 3.276 -2.325 1.00 89.19 93 THR A C 1
ATOM 696 O O . THR A 1 93 ? 19.457 2.379 -3.174 1.00 89.19 93 THR A O 1
ATOM 699 N N . ARG A 1 94 ? 20.685 3.458 -1.637 1.00 93.31 94 ARG A N 1
ATOM 700 C CA . ARG A 1 94 ? 21.903 2.656 -1.808 1.00 93.31 94 ARG A CA 1
ATOM 701 C C . ARG A 1 94 ? 22.089 1.677 -0.654 1.00 93.31 94 ARG A C 1
ATOM 703 O O . ARG A 1 94 ? 22.508 2.051 0.446 1.00 93.31 94 ARG A O 1
ATOM 710 N N . LEU A 1 95 ? 21.884 0.394 -0.938 1.00 95.69 95 LEU A N 1
ATOM 711 C CA . LEU A 1 95 ? 22.076 -0.697 0.012 1.00 95.69 95 LEU A CA 1
ATOM 712 C C . LEU A 1 95 ? 23.529 -1.186 0.060 1.00 95.69 95 LEU A C 1
ATOM 714 O O . LEU A 1 95 ? 24.147 -1.467 -0.967 1.00 95.69 95 LEU A O 1
ATOM 718 N N . LYS A 1 96 ? 24.069 -1.361 1.271 1.00 97.69 96 LYS A N 1
ATOM 719 C CA . LYS A 1 96 ? 25.356 -2.034 1.536 1.00 97.69 96 LYS A CA 1
ATOM 720 C C . LYS A 1 96 ? 25.185 -3.117 2.595 1.00 97.69 96 LYS A C 1
ATOM 722 O O . LYS A 1 96 ? 24.509 -2.897 3.596 1.00 97.69 96 LYS A O 1
ATOM 727 N N . CYS A 1 97 ? 25.894 -4.232 2.445 1.00 97.31 97 CYS A N 1
ATOM 728 C CA . CYS A 1 97 ? 26.128 -5.151 3.555 1.00 97.31 97 CYS A CA 1
ATOM 729 C C . CYS A 1 97 ? 27.419 -4.771 4.293 1.00 97.31 97 CYS A C 1
ATOM 731 O O . CYS A 1 97 ? 28.420 -4.415 3.676 1.00 97.31 97 CYS A O 1
ATOM 733 N N . VAL A 1 98 ? 27.420 -4.899 5.615 1.00 96.50 98 VAL A N 1
ATOM 734 C CA . VAL A 1 98 ? 28.585 -4.791 6.493 1.00 96.50 98 VAL A CA 1
ATOM 735 C C . VAL A 1 98 ? 28.827 -6.141 7.156 1.00 96.50 98 VAL A C 1
ATOM 737 O O . VAL A 1 98 ? 27.906 -6.755 7.694 1.00 96.50 98 VAL A O 1
ATOM 740 N N . VAL A 1 99 ? 30.077 -6.591 7.138 1.00 96.12 99 VAL A N 1
ATOM 741 C CA . VAL A 1 99 ? 30.514 -7.882 7.673 1.00 96.12 99 VAL A CA 1
ATOM 742 C C . VAL A 1 99 ? 31.532 -7.656 8.784 1.00 96.12 99 VAL A C 1
ATOM 744 O O . VAL A 1 99 ? 32.484 -6.888 8.628 1.00 96.12 99 VAL A O 1
ATOM 747 N N . SER A 1 100 ? 31.340 -8.362 9.894 1.00 92.44 100 SER A N 1
ATOM 748 C CA . SER A 1 100 ? 32.245 -8.369 11.045 1.00 92.44 100 SER A CA 1
ATOM 749 C C . SER A 1 100 ? 32.569 -9.808 11.446 1.00 92.44 100 SER A C 1
ATOM 751 O O . SER A 1 100 ? 31.636 -10.565 11.726 1.00 92.44 100 SER A O 1
ATOM 753 N N . PRO A 1 101 ? 33.842 -10.232 11.504 1.00 91.00 101 PRO A N 1
ATOM 754 C CA . PRO A 1 101 ? 34.196 -11.533 12.054 1.00 91.00 101 PRO A CA 1
ATOM 755 C C . PRO A 1 101 ? 33.885 -11.567 13.553 1.00 91.00 101 PRO A C 1
ATOM 757 O O . PRO A 1 101 ? 34.076 -10.584 14.270 1.00 91.00 101 PRO A O 1
ATOM 760 N N . LYS A 1 102 ? 33.405 -12.706 14.051 1.00 86.94 102 LYS A N 1
ATOM 761 C CA . LYS A 1 102 ? 33.199 -12.904 15.491 1.00 86.94 102 LYS A CA 1
ATOM 762 C C . LYS A 1 102 ? 34.556 -12.886 16.215 1.00 86.94 102 LYS A C 1
ATOM 764 O O . LYS A 1 102 ? 35.521 -13.473 15.736 1.00 86.94 102 LYS A O 1
ATOM 769 N N . GLY A 1 103 ? 34.609 -12.225 17.374 1.00 80.31 103 GLY A N 1
ATOM 770 C CA . GLY A 1 103 ? 35.808 -12.124 18.218 1.00 80.31 103 GLY A CA 1
ATOM 771 C C . GLY A 1 103 ? 36.729 -10.926 17.943 1.00 80.31 103 GLY A C 1
ATOM 772 O O . GLY A 1 103 ? 37.695 -10.751 18.674 1.00 80.31 103 GLY A O 1
ATOM 773 N N . VAL A 1 104 ? 36.437 -10.080 16.947 1.00 82.06 104 VAL A N 1
ATOM 774 C CA . VAL A 1 104 ? 37.186 -8.835 16.676 1.00 82.06 104 VAL A CA 1
ATOM 775 C C . VAL A 1 104 ? 36.239 -7.661 16.416 1.00 82.06 104 VAL A C 1
ATOM 777 O O . VAL A 1 104 ? 35.091 -7.853 16.019 1.00 82.06 104 VAL A O 1
ATOM 780 N N . LYS A 1 105 ? 36.718 -6.425 16.614 1.00 83.94 105 LYS A N 1
ATOM 781 C CA . LYS A 1 105 ? 35.936 -5.194 16.371 1.00 83.94 105 LYS A CA 1
ATOM 782 C C . LYS A 1 105 ? 35.914 -4.748 14.894 1.00 83.94 105 LYS A C 1
ATOM 784 O O . LYS A 1 105 ? 35.261 -3.756 14.578 1.00 83.94 105 LYS A O 1
ATOM 789 N N . GLN A 1 106 ? 36.593 -5.458 13.984 1.00 87.69 106 GLN A N 1
ATOM 790 C CA . GLN A 1 106 ? 36.680 -5.072 12.569 1.00 87.69 106 GLN A CA 1
ATOM 791 C C . GLN A 1 106 ? 35.309 -5.132 11.869 1.00 87.69 106 GLN A C 1
ATOM 793 O O . GLN A 1 106 ? 34.521 -6.067 12.049 1.00 87.69 106 GLN A O 1
ATOM 798 N N . ARG A 1 107 ? 35.027 -4.128 11.035 1.00 92.19 107 ARG A N 1
ATOM 799 C CA . ARG A 1 107 ? 33.837 -4.054 10.181 1.00 92.19 107 ARG A CA 1
ATOM 800 C C . ARG A 1 107 ? 34.271 -3.666 8.773 1.00 92.19 107 ARG A C 1
ATOM 802 O O . ARG A 1 107 ? 34.984 -2.681 8.621 1.00 92.19 107 ARG A O 1
ATOM 809 N N . VAL A 1 108 ? 33.834 -4.407 7.759 1.00 95.69 108 VAL A N 1
ATOM 810 C CA . VAL A 1 108 ? 34.099 -4.082 6.347 1.00 95.69 108 VAL A CA 1
ATOM 811 C C . VAL A 1 108 ? 32.774 -4.057 5.598 1.00 95.69 108 VAL A C 1
ATOM 813 O O . VAL A 1 108 ? 31.936 -4.934 5.799 1.00 95.69 108 VAL A O 1
ATOM 816 N N . ALA A 1 109 ? 32.560 -3.034 4.775 1.00 95.94 109 ALA A N 1
ATOM 817 C CA . ALA A 1 109 ? 31.353 -2.883 3.968 1.00 95.94 109 ALA A CA 1
ATOM 818 C C . ALA A 1 109 ? 31.566 -3.399 2.539 1.00 95.94 109 ALA A C 1
ATOM 820 O O . ALA A 1 109 ? 32.681 -3.371 2.020 1.00 95.94 109 ALA A O 1
ATOM 821 N N . SER A 1 110 ? 30.486 -3.830 1.894 1.00 97.75 110 SER A N 1
ATOM 822 C CA . SER A 1 110 ? 30.451 -4.064 0.455 1.00 97.75 110 SER A CA 1
ATOM 823 C C . SER A 1 110 ? 30.431 -2.751 -0.331 1.00 97.75 110 SER A C 1
ATOM 825 O O . SER A 1 110 ? 30.106 -1.680 0.199 1.00 97.75 110 SER A O 1
ATOM 827 N N . ALA A 1 111 ? 30.660 -2.857 -1.642 1.00 96.19 111 ALA A N 1
ATOM 828 C CA . ALA A 1 111 ? 30.133 -1.878 -2.588 1.00 96.19 111 ALA A CA 1
ATOM 829 C C . ALA A 1 111 ? 28.608 -1.715 -2.404 1.00 96.19 111 ALA A C 1
ATOM 831 O O . ALA A 1 111 ? 27.931 -2.623 -1.905 1.00 96.19 111 ALA A O 1
ATOM 832 N N . ALA A 1 112 ? 28.079 -0.548 -2.775 1.00 94.31 112 ALA A N 1
ATOM 833 C CA . ALA A 1 112 ? 26.640 -0.311 -2.752 1.00 94.31 112 ALA A CA 1
ATOM 834 C C . ALA A 1 112 ? 25.956 -0.925 -3.975 1.00 94.31 112 ALA A C 1
ATOM 836 O O . ALA A 1 112 ? 26.520 -0.890 -5.067 1.00 94.31 112 ALA A O 1
ATOM 837 N N . VAL A 1 113 ? 24.722 -1.384 -3.794 1.00 94.44 113 VAL A N 1
ATOM 838 C CA . VAL A 1 113 ? 23.762 -1.606 -4.879 1.00 94.44 113 VAL A CA 1
ATOM 839 C C . VAL A 1 113 ? 22.641 -0.579 -4.736 1.00 94.44 113 VAL A C 1
ATOM 841 O O . VAL A 1 113 ? 22.120 -0.395 -3.638 1.00 94.44 113 VAL A O 1
ATOM 844 N N . THR A 1 114 ? 22.310 0.132 -5.810 1.00 93.19 114 THR A N 1
ATOM 845 C CA . THR A 1 114 ? 21.153 1.038 -5.826 1.00 93.19 114 THR A CA 1
ATOM 846 C C . THR A 1 114 ? 19.899 0.217 -6.078 1.00 93.19 114 THR A C 1
ATOM 848 O O . THR A 1 114 ? 19.909 -0.654 -6.949 1.00 93.19 114 THR A O 1
ATOM 851 N N . VAL A 1 115 ? 18.840 0.475 -5.318 1.00 89.50 115 VAL A N 1
ATOM 852 C CA . VAL A 1 115 ? 17.545 -0.172 -5.525 1.00 89.50 115 VAL A CA 1
ATOM 853 C C . VAL A 1 115 ? 16.754 0.597 -6.569 1.00 89.50 115 VAL A C 1
ATOM 855 O O . VAL A 1 115 ? 16.492 1.787 -6.409 1.00 89.50 115 VAL A O 1
ATOM 858 N N . VAL A 1 116 ? 16.353 -0.108 -7.621 1.00 86.81 116 VAL A N 1
ATOM 859 C CA . VAL A 1 116 ? 15.509 0.416 -8.698 1.00 86.81 116 VAL A CA 1
ATOM 860 C C . VAL A 1 116 ? 14.328 -0.523 -8.914 1.00 86.81 116 VAL A C 1
ATOM 862 O O . VAL A 1 116 ? 14.404 -1.714 -8.606 1.00 86.81 116 VAL A O 1
ATOM 865 N N . ASP A 1 117 ? 13.227 -0.005 -9.444 1.00 82.56 117 ASP A N 1
ATOM 866 C CA . ASP A 1 117 ? 12.117 -0.845 -9.886 1.00 82.56 117 ASP A CA 1
ATOM 867 C C . ASP A 1 117 ? 12.415 -1.474 -11.253 1.00 82.56 117 ASP A C 1
ATOM 869 O O . ASP A 1 117 ? 13.301 -1.040 -11.997 1.00 82.56 117 ASP A O 1
ATOM 873 N N . ALA A 1 118 ? 11.664 -2.518 -11.608 1.00 83.50 118 ALA A N 1
ATOM 874 C CA . ALA A 1 118 ? 11.693 -3.043 -12.970 1.00 83.50 118 ALA A CA 1
ATOM 875 C C . ALA A 1 118 ? 11.183 -1.976 -13.964 1.00 83.50 118 ALA A C 1
ATOM 877 O O . ALA A 1 118 ? 10.385 -1.114 -13.578 1.00 83.50 118 ALA A O 1
ATOM 878 N N . PRO A 1 119 ? 11.601 -2.006 -15.242 1.00 85.75 119 PRO A N 1
ATOM 879 C CA . PRO A 1 119 ? 11.118 -1.034 -16.207 1.00 85.75 119 PRO A CA 1
ATOM 880 C C . PRO A 1 119 ? 9.628 -1.194 -16.448 1.00 85.75 119 PRO A C 1
ATOM 882 O O . PRO A 1 119 ? 9.108 -2.311 -16.483 1.00 85.75 119 PRO A O 1
ATOM 885 N N . ARG A 1 120 ? 8.960 -0.066 -16.660 1.00 85.62 120 ARG A N 1
ATOM 886 C CA . ARG A 1 120 ? 7.538 -0.008 -16.980 1.00 85.62 120 ARG A CA 1
ATOM 887 C C . ARG A 1 120 ? 7.345 0.916 -18.171 1.00 85.62 120 ARG A C 1
ATOM 889 O O . ARG A 1 120 ? 7.912 2.006 -18.207 1.00 85.62 120 ARG A O 1
ATOM 896 N N . ASN A 1 121 ? 6.559 0.467 -19.140 1.00 86.31 121 ASN A N 1
ATOM 897 C CA . ASN A 1 121 ? 6.106 1.308 -20.235 1.00 86.31 121 ASN A CA 1
ATOM 898 C C . ASN A 1 121 ? 5.022 2.267 -19.709 1.00 86.31 121 ASN A C 1
ATOM 900 O O . ASN A 1 121 ? 4.155 1.863 -18.932 1.00 86.31 121 ASN A O 1
ATOM 904 N N . THR A 1 122 ? 5.108 3.541 -20.080 1.00 75.94 122 THR A N 1
ATOM 905 C CA . THR A 1 122 ? 4.154 4.598 -19.706 1.00 75.94 122 THR A CA 1
ATOM 906 C C . THR A 1 122 ? 3.402 5.172 -20.904 1.00 75.94 122 THR A C 1
ATOM 908 O O . THR A 1 122 ? 2.356 5.783 -20.705 1.00 75.94 122 THR A O 1
ATOM 911 N N . ALA A 1 123 ? 3.884 4.942 -22.128 1.00 77.81 123 ALA A N 1
ATOM 912 C CA . ALA A 1 123 ? 3.141 5.166 -23.366 1.00 77.81 123 ALA A CA 1
ATOM 913 C C . ALA A 1 123 ? 3.492 4.060 -24.369 1.00 77.81 123 ALA A C 1
ATOM 915 O O . ALA A 1 123 ? 4.674 3.759 -24.546 1.00 77.81 123 ALA A O 1
ATOM 916 N N . ALA A 1 124 ? 2.479 3.458 -24.995 1.00 80.81 124 ALA A N 1
ATOM 917 C CA . ALA A 1 124 ? 2.634 2.262 -25.820 1.00 80.81 124 ALA A CA 1
ATOM 918 C C . ALA A 1 124 ? 3.563 2.478 -27.040 1.00 80.81 124 ALA A C 1
ATOM 920 O O . ALA A 1 124 ? 3.657 3.600 -27.544 1.00 80.81 124 ALA A O 1
ATOM 921 N N . PRO A 1 125 ? 4.227 1.416 -27.539 1.00 90.44 125 PRO A N 1
ATOM 922 C CA . PRO A 1 125 ? 4.983 1.465 -28.787 1.00 90.44 125 PRO A CA 1
ATOM 923 C C . PRO A 1 125 ? 4.126 1.885 -29.986 1.00 90.44 125 PRO A C 1
ATOM 925 O O . PRO A 1 125 ? 2.934 1.580 -30.049 1.00 90.44 125 PRO A O 1
ATOM 928 N N . THR A 1 126 ? 4.743 2.493 -30.997 1.00 88.62 126 THR A N 1
ATOM 929 C CA . THR A 1 126 ? 4.083 2.766 -32.286 1.00 88.62 126 THR A CA 1
ATOM 930 C C . THR A 1 126 ? 4.925 2.262 -33.453 1.00 88.62 126 THR A C 1
ATOM 932 O O . THR A 1 126 ? 6.121 2.002 -33.318 1.00 88.62 126 THR A O 1
ATOM 935 N N . VAL A 1 127 ? 4.294 2.072 -34.611 1.00 93.19 127 VAL A N 1
ATOM 936 C CA . VAL A 1 127 ? 4.969 1.649 -35.842 1.00 93.19 127 VAL A CA 1
ATOM 937 C C . VAL A 1 127 ? 4.876 2.773 -36.863 1.00 93.19 127 VAL A C 1
ATOM 939 O O . VAL A 1 127 ? 3.797 3.296 -37.129 1.00 93.19 127 VAL A O 1
ATOM 942 N N . THR A 1 128 ? 6.022 3.132 -37.431 1.00 87.19 128 THR A N 1
ATOM 943 C CA . THR A 1 128 ? 6.188 4.188 -38.435 1.00 87.19 128 THR A CA 1
ATOM 944 C C . THR A 1 128 ? 6.847 3.631 -39.699 1.00 87.19 128 THR A C 1
ATOM 946 O O . THR A 1 128 ? 7.389 2.523 -39.694 1.00 87.19 128 THR A O 1
ATOM 949 N N . GLY A 1 129 ? 6.803 4.396 -40.791 1.00 86.88 129 GLY A N 1
ATOM 950 C CA . GLY A 1 129 ? 7.172 3.930 -42.132 1.00 86.88 129 GLY A CA 1
ATOM 951 C C . GLY A 1 129 ? 5.952 3.470 -42.934 1.00 86.88 129 GLY A C 1
ATOM 952 O O . GLY A 1 129 ? 4.848 3.371 -42.402 1.00 86.88 129 GLY A O 1
ATOM 953 N N . LEU A 1 130 ? 6.141 3.225 -44.232 1.00 88.06 130 LEU A N 1
ATOM 954 C CA . LEU A 1 130 ? 5.056 2.851 -45.138 1.00 88.06 130 LEU A CA 1
ATOM 955 C C . LEU A 1 130 ? 4.822 1.326 -45.084 1.00 88.06 130 LEU A C 1
ATOM 957 O O . LEU A 1 130 ? 5.728 0.570 -45.435 1.00 88.06 130 LEU A O 1
ATOM 961 N N . PRO A 1 131 ? 3.642 0.822 -44.676 1.00 89.56 131 PRO A N 1
ATOM 962 C CA . PRO A 1 131 ? 3.350 -0.611 -44.634 1.00 89.56 131 PRO A CA 1
ATOM 963 C C . PRO A 1 131 ? 3.021 -1.164 -46.029 1.00 89.56 131 PRO A C 1
ATOM 965 O O . PRO A 1 131 ? 1.906 -1.592 -46.315 1.00 89.56 131 PRO A O 1
ATOM 968 N N . LYS A 1 132 ? 4.019 -1.167 -46.910 1.00 90.06 132 LYS A N 1
ATOM 969 C CA . LYS A 1 132 ? 3.952 -1.682 -48.283 1.00 90.06 132 LYS A CA 1
ATOM 970 C C . LYS A 1 132 ? 5.115 -2.650 -48.516 1.00 90.06 132 LYS A C 1
ATOM 972 O O . LYS A 1 132 ? 6.200 -2.351 -48.025 1.00 90.06 132 LYS A O 1
ATOM 977 N N . PRO A 1 133 ? 4.953 -3.790 -49.216 1.00 93.25 133 PRO A N 1
ATOM 978 C CA . PRO A 1 133 ? 6.044 -4.746 -49.423 1.00 93.25 133 PRO A CA 1
ATOM 979 C C . PRO A 1 133 ? 7.303 -4.113 -50.038 1.00 93.25 133 PRO A C 1
ATOM 981 O O . PRO A 1 133 ? 7.211 -3.400 -51.035 1.00 93.25 133 PRO A O 1
ATOM 984 N N . GLY A 1 134 ? 8.471 -4.400 -49.454 1.00 91.88 134 GLY A N 1
ATOM 985 C CA . GLY A 1 134 ? 9.762 -3.817 -49.840 1.00 91.88 134 GLY A CA 1
ATOM 986 C C . GLY A 1 134 ? 10.181 -2.596 -49.011 1.00 91.88 134 GLY A C 1
ATOM 987 O O . GLY A 1 134 ? 11.358 -2.249 -49.012 1.00 91.88 134 GLY A O 1
ATOM 988 N N . GLU A 1 135 ? 9.261 -1.990 -48.261 1.00 95.31 135 GLU A N 1
ATOM 989 C CA . GLU A 1 135 ? 9.537 -0.857 -47.373 1.00 95.31 135 GLU A CA 1
ATOM 990 C C . GLU A 1 135 ? 10.010 -1.297 -45.979 1.00 95.31 135 GLU A C 1
ATOM 992 O O . GLU A 1 135 ? 9.795 -2.428 -45.537 1.00 95.31 135 GLU A O 1
ATOM 997 N N . THR A 1 136 ? 10.650 -0.385 -45.245 1.00 95.38 136 THR A N 1
ATOM 998 C CA . THR A 1 136 ? 11.069 -0.634 -43.857 1.00 95.38 136 THR A CA 1
ATOM 999 C C . THR A 1 136 ? 10.115 0.025 -42.870 1.00 95.38 136 THR A C 1
ATOM 1001 O O . THR A 1 136 ? 9.921 1.239 -42.894 1.00 95.38 136 THR A O 1
ATOM 1004 N N . LEU A 1 137 ? 9.574 -0.776 -41.951 1.00 96.31 137 LEU A N 1
ATOM 1005 C CA . LEU A 1 137 ? 8.859 -0.288 -40.777 1.00 96.31 137 LEU A CA 1
ATOM 1006 C C . LEU A 1 137 ? 9.829 -0.087 -39.609 1.00 96.31 137 LEU A C 1
ATOM 1008 O O . LEU A 1 137 ? 10.734 -0.898 -39.396 1.00 96.31 137 LEU A O 1
ATOM 1012 N N . THR A 1 138 ? 9.609 0.971 -38.835 1.00 97.25 138 THR A N 1
ATOM 1013 C CA . THR A 1 138 ? 10.375 1.314 -37.631 1.00 97.25 138 THR A CA 1
ATOM 1014 C C . THR A 1 138 ? 9.456 1.304 -36.421 1.00 97.25 138 THR A C 1
ATOM 1016 O O . THR A 1 138 ? 8.411 1.950 -36.418 1.00 97.25 138 THR A O 1
ATOM 1019 N N . CYS A 1 139 ? 9.853 0.577 -35.383 1.00 97.06 139 CYS A N 1
ATOM 1020 C CA . CYS A 1 139 ? 9.177 0.575 -34.099 1.00 97.06 139 CYS A CA 1
ATOM 1021 C C . CYS A 1 139 ? 9.720 1.704 -33.215 1.00 97.06 139 CYS A C 1
ATOM 1023 O O . CYS A 1 139 ? 10.895 1.702 -32.830 1.00 97.06 139 CYS A O 1
ATOM 1025 N N . ASP A 1 140 ? 8.858 2.659 -32.887 1.00 96.19 140 ASP A N 1
ATOM 1026 C CA . ASP A 1 140 ? 9.072 3.558 -31.761 1.00 96.19 140 ASP A CA 1
ATOM 1027 C C . ASP A 1 140 ? 8.750 2.773 -30.476 1.00 96.19 140 ASP A C 1
ATOM 1029 O O . ASP A 1 140 ? 7.655 2.208 -30.373 1.00 96.19 140 ASP A O 1
ATOM 1033 N N . PRO A 1 141 ? 9.671 2.679 -29.500 1.00 94.19 141 PRO A N 1
ATOM 1034 C CA . PRO A 1 141 ? 9.430 1.939 -28.267 1.00 94.19 141 PRO A CA 1
ATOM 1035 C C . PRO A 1 141 ? 8.373 2.553 -27.341 1.00 94.19 141 PRO A C 1
ATOM 1037 O O . PRO A 1 141 ? 8.001 1.895 -26.364 1.00 94.19 141 PRO A O 1
ATOM 1040 N N . GLY A 1 142 ? 7.918 3.779 -27.606 1.00 91.88 142 GLY A N 1
ATOM 1041 C CA . GLY A 1 142 ? 7.088 4.559 -26.698 1.00 91.88 142 GLY A CA 1
ATOM 1042 C C . GLY A 1 142 ? 7.868 5.040 -25.470 1.00 91.88 142 GLY A C 1
ATOM 1043 O O . GLY A 1 142 ? 9.097 4.951 -25.401 1.00 91.88 142 GLY A O 1
ATOM 1044 N N . THR A 1 143 ? 7.156 5.542 -24.462 1.00 90.06 143 THR A N 1
ATOM 1045 C CA . THR A 1 143 ? 7.774 6.108 -23.251 1.00 90.06 143 THR A CA 1
ATOM 1046 C C . THR A 1 143 ? 7.969 5.038 -22.181 1.00 90.06 143 THR A C 1
ATOM 1048 O O . THR A 1 143 ? 7.099 4.195 -21.955 1.00 90.06 143 THR A O 1
ATOM 1051 N N . TRP A 1 144 ? 9.107 5.083 -21.487 1.00 91.31 144 TRP A N 1
ATOM 1052 C CA . TRP A 1 144 ? 9.475 4.133 -20.439 1.00 91.31 144 TRP A CA 1
ATOM 1053 C C . TRP A 1 144 ? 10.030 4.837 -19.201 1.00 91.31 144 TRP A C 1
ATOM 1055 O O . TRP A 1 144 ? 10.633 5.902 -19.300 1.00 91.31 144 TRP A O 1
ATOM 1065 N N . VAL A 1 145 ? 9.879 4.193 -18.042 1.00 84.25 145 VAL A N 1
ATOM 1066 C CA . VAL A 1 145 ? 10.536 4.575 -16.780 1.00 84.25 145 VAL A CA 1
ATOM 1067 C C . VAL A 1 145 ? 11.499 3.485 -16.297 1.00 84.25 145 VAL A C 1
ATOM 1069 O O . VAL A 1 145 ? 11.399 2.324 -16.708 1.00 84.25 145 VAL A O 1
ATOM 1072 N N . ASN A 1 146 ? 12.400 3.860 -15.385 1.00 85.56 146 ASN A N 1
ATOM 1073 C CA . ASN A 1 146 ? 13.442 3.014 -14.782 1.00 85.56 146 ASN A CA 1
ATOM 1074 C C . ASN A 1 146 ? 14.493 2.498 -15.788 1.00 85.56 146 ASN A C 1
ATOM 1076 O O . ASN A 1 146 ? 14.936 1.350 -15.694 1.00 85.56 146 ASN A O 1
ATOM 1080 N N . ASP A 1 147 ? 14.868 3.355 -16.744 1.00 89.44 147 ASP A N 1
ATOM 1081 C CA . ASP A 1 147 ? 16.020 3.226 -17.653 1.00 89.44 147 ASP A CA 1
ATOM 1082 C C . ASP A 1 147 ? 16.217 1.823 -18.270 1.00 89.44 147 ASP A C 1
ATOM 1084 O O . ASP A 1 147 ? 17.212 1.137 -18.000 1.00 89.44 147 ASP A O 1
ATOM 1088 N N . PRO A 1 148 ? 15.264 1.334 -19.089 1.00 94.69 148 PRO A N 1
ATOM 1089 C CA . PRO A 1 148 ? 15.386 0.031 -19.726 1.00 94.69 148 PRO A CA 1
ATOM 1090 C C . PRO A 1 148 ? 16.468 -0.022 -20.806 1.00 94.69 148 PRO A C 1
ATOM 1092 O O . PRO A 1 148 ? 16.520 0.795 -21.720 1.00 94.69 148 PRO A O 1
ATOM 1095 N N . THR A 1 149 ? 17.187 -1.141 -20.831 1.00 96.50 149 THR A N 1
ATOM 1096 C CA . THR A 1 149 ? 17.641 -1.738 -22.091 1.00 96.50 149 THR A CA 1
ATOM 1097 C C . THR A 1 149 ? 16.444 -2.400 -22.776 1.00 96.50 149 THR A C 1
ATOM 1099 O O . THR A 1 149 ? 15.811 -3.292 -22.199 1.00 96.50 149 THR A O 1
ATOM 1102 N N . LEU A 1 150 ? 16.123 -1.958 -23.991 1.00 97.06 150 LEU A N 1
ATOM 1103 C CA . LEU A 1 150 ? 14.960 -2.406 -24.761 1.00 97.06 150 LEU A CA 1
ATOM 1104 C C . LEU A 1 150 ? 15.308 -3.573 -25.698 1.00 97.06 150 LEU A C 1
ATOM 1106 O O . LEU A 1 150 ? 16.390 -3.617 -26.283 1.00 97.06 150 LEU A O 1
ATOM 1110 N N . ARG A 1 151 ? 14.361 -4.498 -25.882 1.00 96.94 151 ARG A N 1
ATOM 1111 C CA . ARG A 1 151 ? 14.388 -5.525 -26.936 1.00 96.94 151 ARG A CA 1
ATOM 1112 C C . ARG A 1 151 ? 13.091 -5.503 -27.738 1.00 96.94 151 ARG A C 1
ATOM 1114 O O . ARG A 1 151 ? 12.025 -5.247 -27.181 1.00 96.94 151 ARG A O 1
ATOM 1121 N N . TYR A 1 152 ? 13.200 -5.842 -29.018 1.00 97.31 152 TYR A N 1
ATOM 1122 C CA . TYR A 1 152 ? 12.123 -5.753 -30.000 1.00 97.31 152 TYR A CA 1
ATOM 1123 C C . TYR A 1 152 ? 11.857 -7.115 -30.644 1.00 97.31 152 TYR A C 1
ATOM 1125 O O . TYR A 1 152 ? 12.794 -7.805 -31.059 1.00 97.31 152 TYR A O 1
ATOM 1133 N N . SER A 1 153 ? 10.584 -7.466 -30.774 1.00 96.81 153 SER A N 1
ATOM 1134 C CA . SER A 1 153 ? 10.082 -8.607 -31.540 1.00 96.81 153 SER A CA 1
ATOM 1135 C 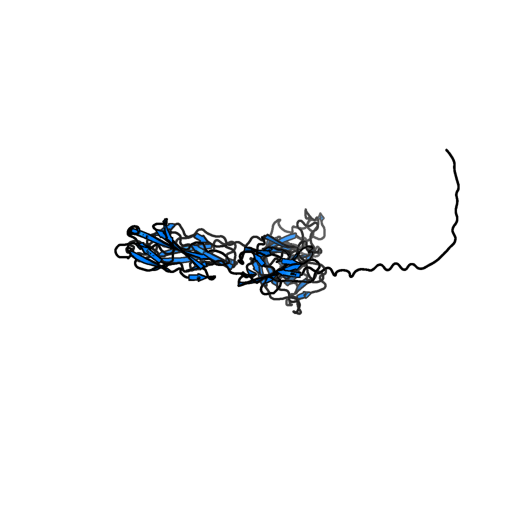C . SER A 1 153 ? 8.960 -8.125 -32.454 1.00 96.81 153 SER A C 1
ATOM 1137 O O . SER A 1 153 ? 8.295 -7.146 -32.146 1.00 96.81 153 SER A O 1
ATOM 1139 N N . TRP A 1 154 ? 8.718 -8.817 -33.558 1.00 97.56 154 TRP A N 1
ATOM 1140 C CA . TRP A 1 154 ? 7.600 -8.534 -34.457 1.00 97.56 154 TRP A CA 1
ATOM 1141 C C . TRP A 1 154 ? 6.709 -9.760 -34.587 1.00 97.56 154 TRP A C 1
ATOM 1143 O O . TRP A 1 154 ? 7.215 -10.886 -34.598 1.00 97.56 154 TRP A O 1
ATOM 1153 N N . THR A 1 155 ? 5.405 -9.554 -34.739 1.00 96.56 155 THR A N 1
ATOM 1154 C CA . THR A 1 155 ? 4.468 -10.611 -35.139 1.00 96.56 155 THR A CA 1
ATOM 1155 C C . THR A 1 155 ? 3.764 -10.262 -36.447 1.00 96.56 155 THR A C 1
ATOM 1157 O O . THR A 1 155 ? 3.711 -9.100 -36.845 1.00 96.56 155 THR A O 1
ATOM 1160 N N . ARG A 1 156 ? 3.268 -11.294 -37.131 1.00 95.69 156 ARG A N 1
ATOM 1161 C CA . ARG A 1 156 ? 2.427 -11.257 -38.329 1.00 95.69 156 ARG A CA 1
ATOM 1162 C C . ARG A 1 156 ? 1.213 -12.127 -38.034 1.00 95.69 156 ARG A C 1
ATOM 1164 O O . ARG A 1 156 ? 1.389 -13.321 -37.798 1.00 95.69 156 ARG A O 1
ATOM 1171 N N . ASP A 1 157 ? 0.020 -11.540 -38.004 1.00 87.88 157 ASP A N 1
ATOM 1172 C CA . ASP A 1 157 ? -1.219 -12.206 -37.559 1.00 87.88 157 ASP A CA 1
ATOM 1173 C C . ASP A 1 157 ? -1.007 -12.984 -36.233 1.00 87.88 157 ASP A C 1
ATOM 1175 O O . ASP A 1 157 ? -1.356 -14.155 -36.100 1.00 87.88 157 ASP A O 1
ATOM 1179 N N . GLY A 1 158 ? -0.320 -12.363 -35.264 1.00 83.56 158 GLY A N 1
ATOM 1180 C CA . GLY A 1 158 ? 0.014 -12.963 -33.963 1.00 83.56 158 GLY A CA 1
ATOM 1181 C C . GLY A 1 158 ? 1.187 -13.959 -33.950 1.00 83.56 158 GLY A C 1
ATOM 1182 O O . GLY A 1 158 ? 1.735 -14.228 -32.883 1.00 83.56 158 GLY A O 1
ATOM 1183 N N . SER A 1 159 ? 1.647 -14.456 -35.102 1.00 90.00 159 SER A N 1
ATOM 1184 C CA . SER A 1 159 ? 2.788 -15.386 -35.194 1.00 90.00 159 SER A CA 1
ATOM 1185 C C . SER A 1 159 ? 4.139 -14.651 -35.248 1.00 90.00 159 SER A C 1
ATOM 1187 O O . SER A 1 159 ? 4.219 -13.622 -35.918 1.00 90.00 159 SER A O 1
ATOM 1189 N N . PRO A 1 160 ? 5.227 -15.141 -34.617 1.00 94.81 160 PRO A N 1
ATOM 1190 C CA . PRO A 1 160 ? 6.543 -14.491 -34.668 1.00 94.81 160 PRO A CA 1
ATOM 1191 C C . PRO A 1 160 ? 7.055 -14.255 -36.100 1.00 94.81 160 PRO A C 1
ATOM 1193 O O . PRO A 1 160 ? 7.064 -15.163 -36.929 1.00 94.81 160 PRO A O 1
ATOM 1196 N N . ALA A 1 161 ? 7.494 -13.027 -36.388 1.00 94.75 161 ALA A N 1
ATOM 1197 C CA . ALA A 1 161 ? 7.782 -12.551 -37.745 1.00 94.75 161 ALA A CA 1
ATOM 1198 C C . ALA A 1 161 ? 9.053 -11.685 -37.871 1.00 94.75 161 ALA A C 1
ATOM 1200 O O . ALA A 1 161 ? 9.287 -11.097 -38.933 1.00 94.75 161 ALA A O 1
ATOM 1201 N N . GLY A 1 162 ? 9.860 -11.583 -36.810 1.00 94.44 162 GLY A N 1
ATOM 1202 C CA . GLY A 1 162 ? 11.147 -10.881 -36.807 1.00 94.44 162 GLY A CA 1
ATOM 1203 C C . GLY A 1 162 ? 11.568 -10.383 -35.423 1.00 94.44 162 GLY A C 1
ATOM 1204 O O . GLY A 1 162 ? 10.823 -10.499 -34.453 1.00 94.44 162 GLY A O 1
ATOM 1205 N N . THR A 1 163 ? 12.758 -9.793 -35.351 1.00 96.44 163 THR A N 1
ATOM 1206 C CA . THR A 1 163 ? 13.320 -9.118 -34.169 1.00 96.44 163 THR A CA 1
ATOM 1207 C C . THR A 1 163 ? 14.076 -7.868 -34.605 1.00 96.44 163 THR A C 1
ATOM 1209 O O . THR A 1 163 ? 14.482 -7.782 -35.762 1.00 96.44 163 THR A O 1
ATOM 1212 N N . GLY A 1 164 ? 14.330 -6.948 -33.675 1.00 96.50 164 GLY A N 1
ATOM 1213 C CA . GLY A 1 164 ? 15.012 -5.679 -33.956 1.00 96.50 164 GLY A CA 1
ATOM 1214 C C . GLY A 1 164 ? 14.043 -4.505 -34.109 1.00 96.50 164 GLY A C 1
ATOM 1215 O O . GLY A 1 164 ? 12.846 -4.697 -34.317 1.00 96.50 164 GLY A O 1
ATOM 1216 N N . GLN A 1 165 ? 14.557 -3.286 -33.933 1.00 97.62 165 GLN A N 1
ATOM 1217 C CA . GLN A 1 165 ? 13.736 -2.070 -33.920 1.00 97.62 165 GLN A CA 1
ATOM 1218 C C . GLN A 1 165 ? 13.115 -1.768 -35.291 1.00 97.62 165 GLN A C 1
ATOM 1220 O O . GLN A 1 165 ? 12.006 -1.249 -35.366 1.00 97.62 165 GLN A O 1
ATOM 1225 N N . THR A 1 166 ? 13.801 -2.128 -36.373 1.00 97.44 166 THR A N 1
ATOM 1226 C CA . THR A 1 166 ? 13.308 -2.000 -37.746 1.00 97.44 166 THR A CA 1
ATOM 1227 C C . THR A 1 166 ? 13.013 -3.367 -38.355 1.00 97.44 166 THR A C 1
ATOM 1229 O O . THR A 1 166 ? 13.589 -4.384 -37.958 1.00 97.44 166 THR A O 1
ATOM 1232 N N . ARG A 1 167 ? 12.106 -3.403 -39.336 1.00 96.06 167 ARG A N 1
ATOM 1233 C CA . ARG A 1 167 ? 11.750 -4.615 -40.078 1.00 96.06 167 ARG A CA 1
ATOM 1234 C C . ARG A 1 167 ? 11.402 -4.291 -41.528 1.00 96.06 167 ARG A C 1
ATOM 1236 O O . ARG A 1 167 ? 10.466 -3.542 -41.790 1.00 96.06 167 ARG A O 1
ATOM 1243 N N . LEU A 1 168 ? 12.096 -4.941 -42.461 1.00 96.19 168 LEU A N 1
ATOM 1244 C CA . LEU A 1 168 ? 11.733 -4.944 -43.879 1.00 96.19 168 LEU A CA 1
ATOM 1245 C C . LEU A 1 168 ? 10.437 -5.745 -44.090 1.00 96.19 168 LEU A C 1
ATOM 1247 O O . LEU A 1 168 ? 10.357 -6.913 -43.689 1.00 96.19 168 LEU A O 1
ATOM 1251 N N . THR A 1 169 ? 9.442 -5.137 -44.727 1.00 95.38 169 THR A N 1
ATOM 1252 C CA . THR A 1 169 ? 8.212 -5.813 -45.153 1.00 95.38 169 THR A CA 1
ATOM 1253 C C . THR A 1 169 ? 8.468 -6.657 -46.404 1.00 95.38 169 THR A C 1
ATOM 1255 O O . THR A 1 169 ? 9.310 -6.353 -47.250 1.00 95.38 169 THR A O 1
ATOM 1258 N N . LYS A 1 170 ? 7.740 -7.762 -46.534 1.00 93.44 170 LYS A N 1
ATOM 1259 C CA . LYS A 1 170 ? 7.892 -8.738 -47.622 1.00 93.44 170 LYS A CA 1
ATOM 1260 C C . LYS A 1 170 ? 6.548 -8.953 -48.308 1.00 93.44 170 LYS A C 1
ATOM 1262 O O . LYS A 1 170 ? 5.513 -8.743 -47.691 1.00 93.44 170 LYS A O 1
ATOM 1267 N N . ASN A 1 171 ? 6.534 -9.500 -49.525 1.00 92.44 171 ASN A N 1
ATOM 1268 C CA . ASN A 1 171 ? 5.272 -9.881 -50.187 1.00 92.44 171 ASN A CA 1
ATOM 1269 C C . ASN A 1 171 ? 4.442 -10.877 -49.347 1.00 92.44 171 ASN A C 1
ATOM 1271 O O . ASN A 1 171 ? 3.222 -10.860 -49.406 1.00 92.44 171 ASN A O 1
ATOM 1275 N N . SER A 1 172 ? 5.089 -11.687 -48.496 1.00 91.00 172 SER A N 1
ATOM 1276 C CA . SER A 1 172 ? 4.415 -12.563 -47.516 1.00 91.00 172 SER A CA 1
ATOM 1277 C C . SER A 1 172 ? 3.745 -11.835 -46.338 1.00 91.00 172 SER A C 1
ATOM 1279 O O . SER A 1 172 ? 3.118 -12.488 -45.506 1.00 91.00 172 SER A O 1
ATOM 1281 N N . ASP A 1 173 ? 3.900 -10.514 -46.232 1.00 92.69 173 ASP A N 1
ATOM 1282 C CA . ASP A 1 173 ? 3.148 -9.665 -45.306 1.00 92.69 173 ASP A CA 1
ATOM 1283 C C . ASP A 1 173 ? 1.903 -9.047 -45.964 1.00 92.69 173 ASP A C 1
ATOM 1285 O O . ASP A 1 173 ? 1.072 -8.510 -45.246 1.00 92.69 173 ASP A O 1
ATOM 1289 N N . LEU A 1 174 ? 1.738 -9.091 -47.292 1.00 90.56 174 LEU A N 1
ATOM 1290 C CA . LEU A 1 174 ? 0.614 -8.425 -47.961 1.00 90.56 174 LEU A CA 1
ATOM 1291 C C . LEU A 1 174 ? -0.734 -8.984 -47.465 1.00 90.56 174 LEU A C 1
ATOM 1293 O O . LEU A 1 174 ? -0.943 -10.197 -47.436 1.00 90.56 174 LEU A O 1
ATOM 1297 N N . GLY A 1 175 ? -1.637 -8.095 -47.042 1.00 83.62 175 GLY A N 1
ATOM 1298 C CA . GLY A 1 175 ? -2.907 -8.464 -46.410 1.00 83.62 175 GLY A CA 1
ATOM 1299 C C . GLY A 1 175 ? -2.774 -9.004 -44.978 1.00 83.62 175 GLY A C 1
ATOM 1300 O O . GLY A 1 175 ? -3.736 -9.562 -44.451 1.00 83.62 175 GLY A O 1
ATOM 1301 N N . LYS A 1 176 ? -1.601 -8.867 -44.347 1.00 87.69 176 LYS A N 1
ATOM 1302 C CA . LYS A 1 176 ? -1.306 -9.318 -42.979 1.00 87.69 176 LYS A CA 1
ATOM 1303 C C . LYS A 1 176 ? -1.075 -8.145 -42.044 1.00 87.69 176 LYS A C 1
ATOM 1305 O O . LYS A 1 176 ? -0.563 -7.102 -42.457 1.00 87.69 176 LYS A O 1
ATOM 1310 N N . ARG A 1 177 ? -1.440 -8.324 -40.773 1.00 90.56 177 ARG A N 1
ATOM 1311 C CA . ARG A 1 177 ? -1.217 -7.311 -39.735 1.00 90.56 177 ARG A CA 1
ATOM 1312 C C . ARG A 1 177 ? 0.106 -7.557 -39.027 1.00 90.56 177 ARG A C 1
ATOM 1314 O O . ARG A 1 177 ? 0.349 -8.655 -38.524 1.00 90.56 177 ARG A O 1
ATOM 1321 N N . LEU A 1 178 ? 0.945 -6.528 -38.990 1.00 94.81 178 LEU A N 1
ATOM 1322 C CA . LEU A 1 178 ? 2.221 -6.513 -38.288 1.00 94.81 178 LEU A CA 1
ATOM 1323 C C . LEU A 1 178 ? 2.093 -5.756 -36.965 1.00 94.81 178 LEU A C 1
ATOM 1325 O O . LEU A 1 178 ? 1.579 -4.641 -36.931 1.00 94.81 178 LEU A O 1
ATOM 1329 N N . VAL A 1 179 ? 2.603 -6.352 -35.890 1.00 95.62 179 VAL A N 1
ATOM 1330 C CA . VAL A 1 179 ? 2.672 -5.741 -34.553 1.00 95.62 179 VAL A C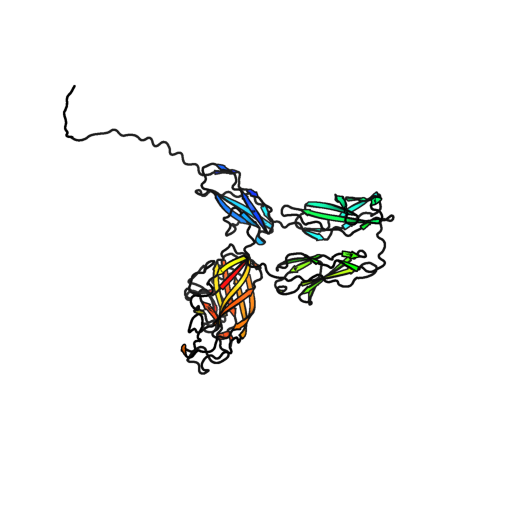A 1
ATOM 1331 C C . VAL A 1 179 ? 4.125 -5.725 -34.101 1.00 95.62 179 VAL A C 1
ATOM 1333 O O . VAL A 1 179 ? 4.799 -6.758 -34.167 1.00 95.62 179 VAL A O 1
ATOM 1336 N N . CYS A 1 180 ? 4.603 -4.581 -33.613 1.00 96.81 180 CYS A N 1
ATOM 1337 C CA . CYS A 1 180 ? 5.843 -4.524 -32.851 1.00 96.81 180 CYS A CA 1
ATOM 1338 C C . CYS A 1 180 ? 5.562 -4.848 -31.379 1.00 96.81 180 CYS A C 1
ATOM 1340 O O . CYS A 1 180 ? 4.620 -4.336 -30.780 1.00 96.81 180 CYS A O 1
ATOM 1342 N N . LEU A 1 181 ? 6.408 -5.680 -30.784 1.00 94.81 181 LEU A N 1
ATOM 1343 C CA . LEU A 1 181 ? 6.426 -5.998 -29.365 1.00 94.81 181 LEU A CA 1
ATOM 1344 C C . LEU A 1 181 ? 7.728 -5.476 -28.758 1.00 94.81 181 LEU A C 1
ATOM 1346 O O . LEU A 1 181 ? 8.819 -5.856 -29.194 1.00 94.81 181 LEU A O 1
ATOM 1350 N N . VAL A 1 182 ? 7.626 -4.663 -27.710 1.00 96.62 182 VAL A N 1
ATOM 1351 C CA . VAL A 1 182 ? 8.772 -4.040 -27.033 1.00 96.62 182 VAL A CA 1
ATOM 1352 C C . VAL A 1 182 ? 8.814 -4.476 -25.578 1.00 96.62 182 VAL A C 1
ATOM 1354 O O . VAL A 1 182 ? 7.796 -4.494 -24.893 1.00 96.62 182 VAL A O 1
ATOM 1357 N N . ALA A 1 183 ? 9.993 -4.846 -25.090 1.00 92.19 183 ALA A N 1
ATOM 1358 C CA . ALA A 1 183 ? 10.195 -5.200 -23.692 1.00 92.19 183 ALA A CA 1
ATOM 1359 C C . ALA A 1 183 ? 11.435 -4.513 -23.125 1.00 92.19 183 ALA A C 1
ATOM 1361 O O . ALA A 1 183 ? 12.536 -4.661 -23.658 1.00 92.19 183 ALA A O 1
ATOM 1362 N N . GLY A 1 184 ? 11.268 -3.825 -22.001 1.00 92.81 184 GLY A N 1
ATOM 1363 C CA . GLY A 1 184 ? 12.356 -3.265 -21.217 1.00 92.81 184 GLY A CA 1
ATOM 1364 C C . GLY A 1 184 ? 12.986 -4.290 -20.278 1.00 92.81 184 GLY A C 1
ATOM 1365 O O . GLY A 1 184 ? 12.355 -5.258 -19.837 1.00 92.81 184 GLY A O 1
ATOM 1366 N N . SER A 1 185 ? 14.254 -4.068 -19.949 1.00 91.06 185 SER A N 1
ATOM 1367 C CA . SER A 1 185 ? 14.961 -4.772 -18.880 1.00 91.06 185 SER A CA 1
ATOM 1368 C C . SER A 1 185 ? 16.057 -3.912 -18.256 1.00 91.06 185 SER A C 1
ATOM 1370 O O . SER A 1 185 ? 16.722 -3.155 -18.952 1.00 91.06 185 SER A O 1
ATOM 1372 N N . ASN A 1 186 ? 16.245 -4.033 -16.946 1.00 88.25 186 ASN A N 1
ATOM 1373 C CA . ASN A 1 186 ? 17.308 -3.377 -16.185 1.00 88.25 186 ASN A CA 1
ATOM 1374 C C . ASN A 1 186 ? 17.830 -4.334 -15.085 1.00 88.25 186 ASN A C 1
ATOM 1376 O O . ASN A 1 186 ? 17.505 -5.526 -15.066 1.00 88.25 186 ASN A O 1
ATOM 1380 N N . ALA A 1 187 ? 18.628 -3.826 -14.140 1.00 82.44 187 ALA A N 1
ATOM 1381 C CA . ALA A 1 187 ? 19.175 -4.625 -13.037 1.00 82.44 187 ALA A CA 1
ATOM 1382 C C . ALA A 1 187 ? 18.106 -5.254 -12.109 1.00 82.44 187 ALA A C 1
ATOM 1384 O O . ALA A 1 187 ? 18.364 -6.290 -11.488 1.00 82.44 187 ALA A O 1
ATOM 1385 N N . ALA A 1 188 ? 16.908 -4.668 -12.027 1.00 79.25 188 ALA A N 1
ATOM 1386 C CA . ALA A 1 188 ? 15.795 -5.141 -11.208 1.00 79.25 188 ALA A CA 1
ATOM 1387 C C . ALA A 1 188 ? 14.964 -6.243 -11.881 1.00 79.25 188 ALA A C 1
ATOM 1389 O O . ALA A 1 188 ? 14.549 -7.205 -11.227 1.00 79.25 188 ALA A O 1
ATOM 1390 N N . GLY A 1 189 ? 14.747 -6.169 -13.194 1.00 82.44 189 GLY A N 1
ATOM 1391 C CA . GLY A 1 189 ? 13.839 -7.089 -13.875 1.00 82.44 189 GLY A CA 1
ATOM 1392 C C . GLY A 1 189 ? 13.636 -6.794 -15.354 1.00 82.44 189 GLY A C 1
ATOM 1393 O O . GLY A 1 189 ? 14.356 -6.001 -15.948 1.00 82.44 189 GLY A O 1
ATOM 1394 N N . GLY A 1 190 ? 12.649 -7.468 -15.941 1.00 82.62 190 GLY A N 1
ATOM 1395 C CA . GLY A 1 190 ? 12.135 -7.176 -17.275 1.00 82.62 190 GLY A CA 1
ATOM 1396 C C . GLY A 1 190 ? 10.622 -6.988 -17.224 1.00 82.62 190 GLY A C 1
ATOM 1397 O O . GLY A 1 190 ? 9.968 -7.568 -16.361 1.00 82.62 190 GLY A O 1
ATOM 1398 N N . SER A 1 191 ? 10.087 -6.188 -18.141 1.00 77.50 191 SER A N 1
ATOM 1399 C CA . SER A 1 191 ? 8.723 -5.638 -18.092 1.00 77.50 191 SER A CA 1
ATOM 1400 C C . SER A 1 191 ? 7.609 -6.521 -18.669 1.00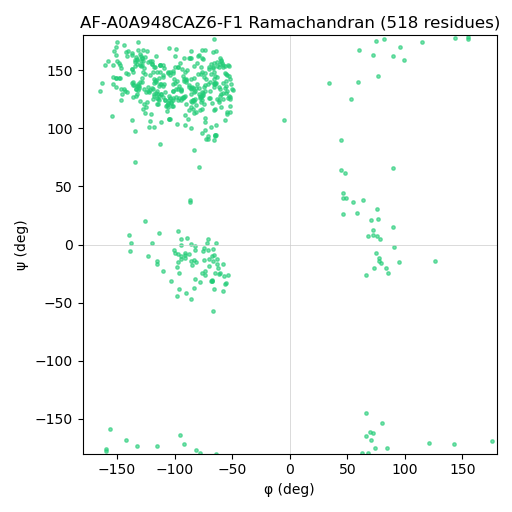 77.50 191 SER A C 1
ATOM 1402 O O . SER A 1 191 ? 6.475 -6.071 -18.768 1.00 77.50 191 SER A O 1
ATOM 1404 N N . GLY A 1 192 ? 7.929 -7.717 -19.173 1.00 82.56 192 GLY A N 1
ATOM 1405 C CA . GLY A 1 192 ? 7.095 -8.354 -20.203 1.00 82.56 192 GLY A CA 1
ATOM 1406 C C . GLY A 1 192 ? 7.159 -7.595 -21.539 1.00 82.56 192 GLY A C 1
ATOM 1407 O O . GLY A 1 192 ? 7.905 -6.622 -21.660 1.00 82.56 192 GLY A O 1
ATOM 1408 N N . PHE A 1 193 ? 6.431 -8.068 -22.552 1.00 87.25 193 PHE A N 1
ATOM 1409 C CA . PHE A 1 193 ? 6.277 -7.361 -23.829 1.00 87.25 193 PHE A CA 1
ATOM 1410 C C . PHE A 1 193 ? 5.003 -6.509 -23.808 1.00 87.25 193 PHE A C 1
ATOM 1412 O O . PHE A 1 193 ? 3.940 -7.021 -23.471 1.00 87.25 193 PHE A O 1
ATOM 1419 N N . VAL A 1 194 ? 5.117 -5.247 -24.221 1.00 81.94 194 VAL A N 1
ATOM 1420 C CA . VAL A 1 194 ? 3.993 -4.385 -24.616 1.00 81.94 194 VAL A CA 1
ATOM 1421 C C . VAL A 1 194 ? 3.911 -4.327 -26.140 1.00 81.94 194 VAL A C 1
ATOM 1423 O O . VAL A 1 194 ? 4.934 -4.462 -26.815 1.00 81.94 194 VAL A O 1
ATOM 1426 N N . ALA A 1 195 ? 2.708 -4.161 -26.683 1.00 87.19 195 ALA A N 1
ATOM 1427 C CA . ALA A 1 195 ? 2.448 -4.185 -28.120 1.00 87.19 195 ALA A CA 1
ATOM 1428 C C . ALA A 1 195 ? 2.181 -2.785 -28.682 1.00 87.19 195 ALA A C 1
ATOM 1430 O O . ALA A 1 195 ? 1.604 -1.942 -27.998 1.00 87.19 195 ALA A O 1
ATOM 1431 N N . SER A 1 196 ? 2.568 -2.567 -29.938 1.00 88.25 196 SER A N 1
ATOM 1432 C CA . SER A 1 196 ? 2.018 -1.495 -30.765 1.00 88.25 196 SER A CA 1
ATOM 1433 C C . SER A 1 196 ? 0.620 -1.849 -31.266 1.00 88.25 196 SER A C 1
ATOM 1435 O O . SER A 1 196 ? 0.233 -3.019 -31.288 1.00 88.25 196 SER A O 1
ATOM 1437 N N . GLU A 1 197 ? -0.078 -0.855 -31.811 1.00 84.25 197 GLU A N 1
ATOM 1438 C CA . GLU A 1 197 ? -1.191 -1.115 -32.726 1.00 84.25 197 GLU A CA 1
ATOM 1439 C C . GLU A 1 197 ? -0.747 -1.923 -33.959 1.00 84.25 197 GLU A C 1
ATOM 1441 O O . GLU A 1 197 ? 0.437 -1.959 -34.326 1.00 84.25 197 GLU A O 1
ATOM 1446 N N . ALA A 1 198 ? -1.711 -2.610 -34.577 1.00 87.50 198 ALA A N 1
ATOM 1447 C CA . ALA A 1 198 ? -1.479 -3.615 -35.611 1.00 87.50 198 ALA A CA 1
ATOM 1448 C C . ALA A 1 198 ? -1.649 -3.051 -37.033 1.00 87.50 198 ALA A C 1
ATOM 1450 O O . ALA A 1 198 ? -2.768 -2.906 -37.534 1.00 87.50 198 ALA A O 1
ATOM 1451 N N . VAL A 1 199 ? -0.534 -2.805 -37.722 1.00 89.12 199 VAL A N 1
ATOM 1452 C CA . VAL A 1 199 ? -0.516 -2.166 -39.047 1.00 89.12 199 VAL A CA 1
ATOM 1453 C C . VAL A 1 199 ? -0.747 -3.195 -40.156 1.00 89.12 199 VAL A C 1
ATOM 1455 O O . VAL A 1 199 ? -0.005 -4.175 -40.256 1.00 89.12 199 VAL A O 1
ATOM 1458 N N . LEU A 1 200 ? -1.757 -2.987 -41.007 1.00 89.38 200 LEU A N 1
ATOM 1459 C CA . LEU A 1 200 ? -1.982 -3.817 -42.196 1.00 89.38 200 LEU A CA 1
ATOM 1460 C C . LEU A 1 200 ? -0.993 -3.451 -43.306 1.00 89.38 200 LEU A C 1
ATOM 1462 O O . LEU A 1 200 ? -0.880 -2.282 -43.667 1.00 89.38 200 LEU A O 1
ATOM 1466 N N . VAL A 1 201 ? -0.335 -4.447 -43.901 1.00 89.62 201 VAL A N 1
ATOM 1467 C CA . VAL A 1 201 ? 0.472 -4.229 -45.110 1.00 89.62 201 VAL A CA 1
ATOM 1468 C C . VAL A 1 201 ? -0.412 -4.302 -46.358 1.00 89.62 201 VAL A C 1
ATOM 1470 O O . VAL A 1 201 ? -1.058 -5.322 -46.609 1.00 89.62 201 VAL A O 1
ATOM 1473 N N . SER A 1 202 ? -0.421 -3.231 -47.154 1.00 88.50 202 SER A N 1
ATOM 1474 C CA . SER A 1 202 ? -1.246 -3.065 -48.360 1.00 88.50 202 SER A CA 1
ATOM 1475 C C . SER A 1 202 ? -0.416 -2.570 -49.554 1.00 88.50 202 SER A C 1
ATOM 1477 O O . SER A 1 202 ? 0.733 -2.158 -49.403 1.00 88.50 202 SER A O 1
ATOM 1479 N N . GLU A 1 203 ? -0.971 -2.610 -50.769 1.00 85.56 203 GLU A N 1
ATOM 1480 C CA . GLU A 1 203 ? -0.259 -2.143 -51.975 1.00 85.56 203 GLU A CA 1
ATOM 1481 C C . GLU A 1 203 ? -0.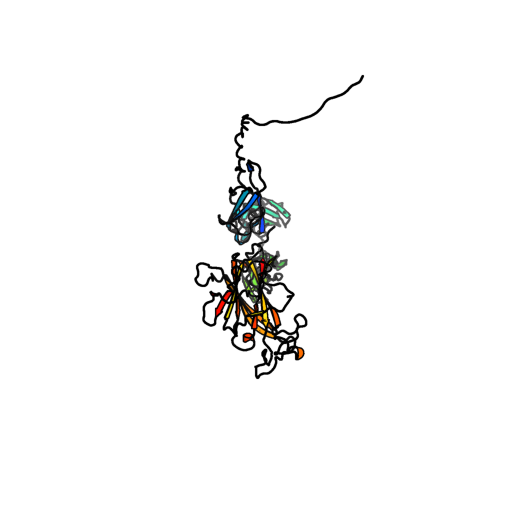031 -0.620 -51.987 1.00 85.56 203 GLU A C 1
ATOM 1483 O O . GLU A 1 203 ? 0.981 -0.142 -52.511 1.00 85.56 203 GLU A O 1
ATOM 1488 N N . SER A 1 204 ? -0.950 0.137 -51.377 1.00 80.81 204 SER A N 1
ATOM 1489 C CA . SER A 1 204 ? -0.869 1.592 -51.200 1.00 80.81 204 SER A CA 1
ATOM 1490 C C . SER A 1 204 ? -0.070 2.016 -49.966 1.00 80.81 204 SER A C 1
ATOM 1492 O O . SER A 1 204 ? 0.322 3.176 -49.875 1.00 80.81 204 SER A O 1
ATOM 1494 N N . GLY A 1 205 ? 0.162 1.110 -49.010 1.00 74.75 205 GLY A N 1
ATOM 1495 C CA . GLY A 1 205 ? 0.740 1.446 -47.708 1.00 74.75 205 GLY A CA 1
ATOM 1496 C C . GLY A 1 205 ? -0.202 2.236 -46.792 1.00 74.75 205 GLY A C 1
ATOM 1497 O O . GLY A 1 205 ? 0.253 2.899 -45.865 1.00 74.75 205 GLY A O 1
ATOM 1498 N N . THR A 1 206 ? -1.510 2.179 -47.034 1.00 69.62 206 THR A N 1
ATOM 1499 C CA . THR A 1 206 ? -2.542 2.747 -46.155 1.00 69.62 206 THR A CA 1
ATOM 1500 C C . THR A 1 206 ? -3.452 1.642 -45.615 1.00 69.62 206 THR A C 1
ATOM 1502 O O . THR A 1 206 ? -3.792 0.705 -46.344 1.00 69.62 206 THR A O 1
ATOM 1505 N N . ASP A 1 207 ? -3.841 1.734 -44.337 1.00 63.91 207 ASP A N 1
ATOM 1506 C CA . ASP A 1 207 ? -4.917 0.906 -43.764 1.00 63.91 207 ASP A CA 1
ATOM 1507 C C . ASP A 1 207 ? -6.244 1.307 -44.458 1.00 63.91 207 ASP A C 1
ATOM 1509 O O . ASP A 1 207 ? -6.466 2.501 -44.699 1.00 63.91 207 ASP A O 1
ATOM 1513 N N . PRO A 1 208 ? -7.135 0.362 -44.811 1.00 63.97 208 PRO A N 1
ATOM 1514 C CA . PRO A 1 208 ? -8.446 0.693 -45.358 1.00 63.97 208 PRO A CA 1
ATOM 1515 C C . PRO A 1 208 ? -9.263 1.497 -44.340 1.00 63.97 208 PRO A C 1
ATOM 1517 O O . PRO A 1 208 ? -9.323 1.146 -43.161 1.00 63.97 208 PRO A O 1
ATOM 1520 N N . VAL A 1 209 ? -9.915 2.566 -44.808 1.00 68.06 209 VAL A N 1
ATOM 1521 C CA . VAL A 1 209 ? -10.742 3.440 -43.963 1.00 68.06 209 VAL A CA 1
ATOM 1522 C C . VAL A 1 209 ? -11.844 2.609 -43.285 1.00 68.06 209 VAL A C 1
ATOM 1524 O O . VAL A 1 209 ? -12.598 1.935 -43.994 1.00 68.06 209 VAL A O 1
ATOM 1527 N N . PRO A 1 210 ? -11.974 2.641 -41.943 1.00 73.06 210 PRO A N 1
ATOM 1528 C CA . PRO A 1 210 ? -13.033 1.920 -41.249 1.00 73.06 210 PRO A CA 1
ATOM 1529 C C . PRO A 1 210 ? -14.418 2.380 -41.710 1.00 73.06 210 PRO A C 1
ATOM 1531 O O . PRO A 1 210 ? -14.713 3.574 -41.706 1.00 73.06 210 PRO A O 1
ATOM 1534 N N . THR A 1 211 ? -15.281 1.429 -42.068 1.00 80.94 211 THR A N 1
ATOM 1535 C CA . THR A 1 211 ? -16.677 1.679 -42.469 1.00 80.94 211 THR A CA 1
ATOM 1536 C C . THR A 1 211 ? -17.679 1.478 -41.329 1.00 80.94 211 THR A C 1
ATOM 1538 O O . THR A 1 211 ? -18.854 1.804 -41.482 1.00 80.94 211 THR A O 1
ATOM 1541 N N . THR A 1 212 ? -17.233 0.961 -40.181 1.00 85.75 212 THR A N 1
ATOM 1542 C CA . THR A 1 212 ? -18.055 0.707 -38.990 1.00 85.75 212 THR A CA 1
ATOM 1543 C C . THR A 1 212 ? -17.333 1.141 -37.717 1.00 85.75 212 THR A C 1
ATOM 1545 O O . THR A 1 212 ? -16.100 1.085 -37.639 1.00 85.75 212 THR A O 1
ATOM 1548 N N . ALA A 1 213 ? -18.102 1.521 -36.695 1.00 88.31 213 ALA A N 1
ATOM 1549 C CA . ALA A 1 213 ? -17.571 1.808 -35.366 1.00 88.31 213 ALA A CA 1
ATOM 1550 C C . ALA A 1 213 ? -16.862 0.574 -34.746 1.00 88.31 213 ALA A C 1
ATOM 1552 O O . ALA A 1 213 ? -17.180 -0.567 -35.109 1.00 88.31 213 ALA A O 1
ATOM 1553 N N . PRO A 1 214 ? -15.913 0.770 -33.811 1.00 90.75 214 PRO A N 1
ATOM 1554 C CA . PRO A 1 214 ? -15.196 -0.324 -33.159 1.00 90.75 214 PRO A CA 1
ATOM 1555 C C . PRO A 1 214 ? -16.122 -1.228 -32.338 1.00 90.75 214 PRO A C 1
ATOM 1557 O O . PRO A 1 214 ? -17.050 -0.755 -31.687 1.00 90.75 214 PRO A O 1
ATOM 1560 N N . THR A 1 215 ? -15.843 -2.531 -32.311 1.00 91.94 215 THR A N 1
ATOM 1561 C CA . THR A 1 215 ? -16.552 -3.510 -31.466 1.00 91.94 215 THR A CA 1
ATOM 1562 C C . THR A 1 215 ? -15.555 -4.245 -30.578 1.00 91.94 215 THR A C 1
ATOM 1564 O O . THR A 1 215 ? -14.524 -4.706 -31.064 1.00 91.94 215 THR A O 1
ATOM 1567 N N . ASN A 1 216 ? -15.844 -4.360 -29.280 1.00 91.88 216 ASN A N 1
ATOM 1568 C CA . ASN A 1 216 ? -15.003 -5.109 -28.345 1.00 91.88 216 ASN A CA 1
ATOM 1569 C C . ASN A 1 216 ? -15.199 -6.621 -28.540 1.00 91.88 216 ASN A C 1
ATOM 1571 O O . ASN A 1 216 ? -16.329 -7.107 -28.532 1.00 91.88 216 ASN A O 1
ATOM 1575 N N . THR A 1 217 ? -14.101 -7.358 -28.693 1.00 86.38 217 THR A N 1
ATOM 1576 C CA . THR A 1 217 ? -14.084 -8.822 -28.867 1.00 86.38 217 THR A CA 1
ATOM 1577 C C . THR A 1 217 ? -13.515 -9.564 -27.659 1.00 86.38 217 THR A C 1
ATOM 1579 O O . THR A 1 217 ? -13.842 -10.728 -27.449 1.00 86.38 217 THR A O 1
ATOM 1582 N N . VAL A 1 218 ? -12.701 -8.898 -26.832 1.00 85.06 218 VAL A N 1
ATOM 1583 C CA . VAL A 1 218 ? -12.294 -9.377 -25.500 1.00 85.06 218 VAL A CA 1
ATOM 1584 C C . VAL A 1 218 ? -12.375 -8.205 -24.534 1.00 85.06 218 VAL A C 1
ATOM 1586 O O . VAL A 1 218 ? -11.777 -7.160 -24.792 1.00 85.06 218 VAL A O 1
ATOM 1589 N N . ARG A 1 219 ? -13.092 -8.401 -23.424 1.00 87.69 219 ARG A N 1
ATOM 1590 C CA . ARG A 1 219 ? -13.356 -7.396 -22.384 1.00 87.69 219 ARG A CA 1
ATOM 1591 C C . ARG A 1 219 ? -12.056 -6.780 -21.818 1.00 87.69 219 ARG A C 1
ATOM 1593 O O . ARG A 1 219 ? -11.077 -7.511 -21.669 1.00 87.69 219 ARG A O 1
ATOM 1600 N N . PRO A 1 220 ? -12.059 -5.490 -21.423 1.00 93.19 220 PRO A N 1
ATOM 1601 C CA . PRO A 1 220 ? -10.995 -4.891 -20.618 1.00 93.19 220 PRO A CA 1
ATOM 1602 C C . PRO A 1 220 ? -10.669 -5.666 -19.330 1.00 93.19 220 PRO A C 1
ATOM 1604 O O . PRO A 1 220 ? -11.535 -6.315 -18.732 1.00 93.19 220 PRO A O 1
ATOM 1607 N N . SER A 1 221 ? -9.438 -5.533 -18.840 1.00 88.62 221 SER A N 1
ATOM 1608 C CA . SER A 1 221 ? -8.978 -6.156 -17.589 1.00 88.62 221 SER A CA 1
ATOM 1609 C C . SER A 1 221 ? -8.139 -5.195 -16.754 1.00 88.62 221 SER A C 1
ATOM 1611 O O . SER A 1 221 ? -7.455 -4.339 -17.304 1.00 88.62 221 SER A O 1
ATOM 1613 N N . ILE A 1 222 ? -8.154 -5.356 -15.431 1.00 90.56 222 ILE A N 1
ATOM 1614 C CA . ILE A 1 222 ? -7.321 -4.568 -14.517 1.00 90.56 222 ILE A CA 1
ATOM 1615 C C . ILE A 1 222 ? -6.115 -5.410 -14.086 1.00 90.56 222 ILE A C 1
ATOM 1617 O O . ILE A 1 222 ? -6.277 -6.559 -13.678 1.00 90.56 222 ILE A O 1
ATOM 1621 N N . SER A 1 223 ? -4.920 -4.827 -14.161 1.00 79.62 223 SER A N 1
ATOM 1622 C CA . SER A 1 223 ? -3.651 -5.407 -13.716 1.00 79.62 223 SER A CA 1
ATOM 1623 C C . SER A 1 223 ? -3.002 -4.538 -12.624 1.00 79.62 223 SER A C 1
ATOM 1625 O O . SER A 1 223 ? -3.271 -3.339 -12.523 1.00 79.62 223 SER A O 1
ATOM 1627 N N . GLY A 1 224 ? -2.158 -5.144 -11.783 1.00 75.62 224 GLY A N 1
ATOM 1628 C CA . GLY A 1 224 ? -1.525 -4.499 -10.623 1.00 75.62 224 GLY A CA 1
ATOM 1629 C C . GLY A 1 224 ? -1.970 -5.100 -9.284 1.00 75.62 224 GLY A C 1
ATOM 1630 O O . GLY A 1 224 ? -2.834 -5.974 -9.243 1.00 75.62 224 GLY A O 1
ATOM 1631 N N . ILE A 1 225 ? -1.354 -4.650 -8.189 1.00 73.12 225 ILE A N 1
ATOM 1632 C CA . ILE A 1 225 ? -1.711 -5.067 -6.825 1.00 73.12 225 ILE A CA 1
ATOM 1633 C C . ILE A 1 225 ? -2.721 -4.049 -6.274 1.00 73.12 225 ILE A C 1
ATOM 1635 O O . ILE A 1 225 ? -2.420 -2.857 -6.290 1.00 73.12 225 ILE A O 1
ATOM 1639 N N . PRO A 1 226 ? -3.906 -4.456 -5.784 1.00 80.25 226 PRO A N 1
ATOM 1640 C CA . PRO A 1 226 ? -4.954 -3.525 -5.376 1.00 80.25 226 PRO A CA 1
ATOM 1641 C C . PRO A 1 226 ? -4.793 -3.050 -3.916 1.00 80.25 226 PRO A C 1
ATOM 1643 O O . PRO A 1 226 ? -5.783 -2.882 -3.214 1.00 80.25 226 PRO A O 1
ATOM 1646 N N . TYR A 1 227 ? -3.561 -2.840 -3.446 1.00 77.19 227 TYR A N 1
ATOM 1647 C CA . TYR A 1 227 ? -3.280 -2.254 -2.124 1.00 77.19 227 TYR A CA 1
ATOM 1648 C C . TYR A 1 227 ? -3.194 -0.731 -2.245 1.00 77.19 227 TYR A C 1
ATOM 1650 O O . TYR A 1 227 ? -2.784 -0.271 -3.309 1.00 77.19 227 TYR A O 1
ATOM 1658 N N . PRO A 1 228 ? -3.537 0.076 -1.226 1.00 74.19 228 PRO A N 1
ATOM 1659 C CA . PRO A 1 228 ? -3.387 1.530 -1.286 1.00 74.19 228 PRO A CA 1
ATOM 1660 C C . PRO A 1 228 ? -1.975 1.986 -1.689 1.00 74.19 228 PRO A C 1
ATOM 1662 O O . PRO A 1 228 ? -0.980 1.346 -1.360 1.00 74.19 228 PRO A O 1
ATOM 1665 N N . GLY A 1 229 ? -1.890 3.085 -2.444 1.00 68.31 229 GLY A N 1
ATOM 1666 C CA . GLY A 1 229 ? -0.628 3.645 -2.943 1.00 68.31 229 GLY A CA 1
ATOM 1667 C C . GLY A 1 229 ? -0.038 2.948 -4.179 1.00 68.31 229 GLY A C 1
ATOM 1668 O O . GLY A 1 229 ? 0.795 3.543 -4.864 1.00 68.31 229 GLY A O 1
ATOM 1669 N N . GLU A 1 230 ? -0.481 1.735 -4.518 1.00 76.69 230 GLU A N 1
ATOM 1670 C CA . GLU A 1 230 ? -0.057 1.027 -5.731 1.00 76.69 230 GLU A CA 1
ATOM 1671 C C . GLU A 1 230 ? -0.790 1.523 -6.993 1.00 76.69 230 GLU A C 1
ATOM 1673 O O . GLU A 1 230 ? -1.831 2.180 -6.940 1.00 76.69 230 GLU A O 1
ATOM 1678 N N . VAL A 1 231 ? -0.230 1.224 -8.169 1.00 83.44 231 VAL A N 1
ATOM 1679 C CA . VAL A 1 231 ? -0.815 1.624 -9.460 1.00 83.44 231 VAL A CA 1
ATOM 1680 C C . VAL A 1 231 ? -1.521 0.444 -10.117 1.00 83.44 231 VAL A C 1
ATOM 1682 O O . VAL A 1 231 ? -0.889 -0.541 -10.499 1.00 83.44 231 VAL A O 1
ATOM 1685 N N . LEU A 1 232 ? -2.826 0.596 -10.331 1.00 89.12 232 LEU A N 1
ATOM 1686 C CA . LEU A 1 232 ? -3.617 -0.275 -11.193 1.00 89.12 232 LEU A CA 1
ATOM 1687 C C . LEU A 1 232 ? -3.570 0.237 -12.636 1.00 89.12 232 LEU A C 1
ATOM 1689 O O . LEU A 1 232 ? -3.700 1.438 -12.888 1.00 89.12 232 LEU A O 1
ATOM 1693 N N . THR A 1 233 ? -3.406 -0.680 -13.586 1.00 90.88 233 THR A N 1
ATOM 1694 C CA . THR A 1 233 ? -3.443 -0.413 -15.032 1.00 90.88 233 THR A CA 1
ATOM 1695 C C . THR A 1 233 ? -4.681 -1.084 -15.629 1.00 90.88 233 THR A C 1
ATOM 1697 O O . THR A 1 233 ? -5.036 -2.195 -15.246 1.00 90.88 233 THR A O 1
ATOM 1700 N N . CYS A 1 234 ? -5.374 -0.388 -16.525 1.00 92.00 234 CYS A N 1
ATOM 1701 C CA . CYS A 1 234 ? -6.534 -0.886 -17.248 1.00 92.00 234 CYS A CA 1
ATOM 1702 C C . CYS A 1 234 ? -6.130 -1.230 -18.679 1.00 92.00 234 CYS A C 1
ATOM 1704 O O . CYS A 1 234 ? -5.878 -0.345 -19.496 1.00 92.00 234 CYS A O 1
ATOM 1706 N N . GLU A 1 235 ? -6.079 -2.524 -18.969 1.00 91.62 235 GLU A N 1
ATOM 1707 C CA . GLU A 1 235 ? -5.824 -3.047 -20.306 1.00 91.62 235 GLU A CA 1
ATOM 1708 C C . GLU A 1 235 ? -7.118 -2.948 -21.131 1.00 91.62 235 GLU A C 1
ATOM 1710 O O . GLU A 1 235 ? -8.160 -3.430 -20.668 1.00 91.62 235 GLU A O 1
ATOM 1715 N N . PRO A 1 236 ? -7.099 -2.381 -22.352 1.00 86.81 236 PRO A N 1
ATOM 1716 C CA . PRO A 1 236 ? -8.314 -2.127 -23.127 1.00 86.81 236 PRO A CA 1
ATOM 1717 C C . PRO A 1 236 ? -9.010 -3.388 -23.660 1.00 86.81 236 PRO A C 1
ATOM 1719 O O . PRO A 1 236 ? -10.150 -3.299 -24.112 1.00 86.81 236 PRO A O 1
ATOM 1722 N N . GLY A 1 237 ? -8.366 -4.557 -23.619 1.00 86.44 237 GLY A N 1
ATOM 1723 C CA . GLY A 1 237 ? -8.871 -5.782 -24.244 1.00 86.44 237 GLY A CA 1
ATOM 1724 C C . GLY A 1 237 ? -8.590 -5.822 -25.753 1.00 86.44 237 GLY A C 1
ATOM 1725 O O . GLY A 1 237 ? -7.628 -5.215 -26.217 1.00 86.44 237 GLY A O 1
ATOM 1726 N N . THR A 1 238 ? -9.406 -6.538 -26.537 1.00 83.62 238 THR A N 1
ATOM 1727 C CA . THR A 1 238 ? -9.256 -6.605 -28.011 1.00 83.62 238 THR A CA 1
ATOM 1728 C C . THR A 1 238 ? -10.479 -6.055 -28.731 1.00 83.62 238 THR A C 1
ATOM 1730 O O . THR A 1 238 ? -11.597 -6.140 -28.217 1.00 83.62 238 THR A O 1
ATOM 1733 N N . TRP A 1 239 ? -10.257 -5.473 -29.911 1.00 85.62 239 TRP A N 1
ATOM 1734 C CA . TRP A 1 239 ? -11.244 -4.669 -30.625 1.00 85.62 239 TRP A CA 1
ATOM 1735 C C . TRP A 1 239 ? -11.122 -4.802 -32.146 1.00 85.62 239 TRP A C 1
ATOM 1737 O O . TRP A 1 239 ? -10.031 -4.996 -32.680 1.00 85.62 239 TRP A O 1
ATOM 1747 N N . THR A 1 240 ? -12.238 -4.623 -32.852 1.00 83.19 240 THR A N 1
ATOM 1748 C CA . THR A 1 240 ? -12.273 -4.420 -34.308 1.00 83.19 240 THR A CA 1
ATOM 1749 C C . THR A 1 240 ? -12.124 -2.937 -34.668 1.00 83.19 240 THR A C 1
ATOM 1751 O O . THR A 1 240 ? -12.399 -2.058 -33.854 1.00 83.19 240 THR A O 1
ATOM 1754 N N . GLY A 1 241 ? -11.745 -2.642 -35.916 1.00 79.06 241 GLY A N 1
ATOM 1755 C CA . GLY A 1 241 ? -11.878 -1.295 -36.487 1.00 79.06 241 GLY A CA 1
ATOM 1756 C C . GLY A 1 241 ? -10.847 -0.255 -36.030 1.00 79.06 241 GLY A C 1
ATOM 1757 O O . GLY A 1 241 ? -11.139 0.931 -36.155 1.00 79.06 241 GLY A O 1
ATOM 1758 N N . ASN A 1 242 ? -9.678 -0.679 -35.533 1.00 77.50 242 ASN A N 1
ATOM 1759 C CA . ASN A 1 242 ? -8.541 0.176 -35.148 1.00 77.50 242 ASN A CA 1
ATOM 1760 C C . ASN A 1 242 ? -8.937 1.392 -34.266 1.00 77.50 242 ASN A C 1
ATOM 1762 O O . ASN A 1 242 ? -8.785 2.541 -34.692 1.00 77.50 242 ASN A O 1
ATOM 1766 N N . PRO A 1 243 ? -9.505 1.172 -33.065 1.00 86.19 243 PRO A N 1
ATOM 1767 C CA . PRO A 1 243 ? -9.931 2.250 -32.176 1.00 86.19 243 PRO A CA 1
ATOM 1768 C C . PRO A 1 243 ? -8.772 3.040 -31.556 1.00 86.19 243 PRO A C 1
ATOM 1770 O O . PRO A 1 243 ? -7.720 2.506 -31.229 1.00 86.19 243 PRO A O 1
ATOM 1773 N N . THR A 1 244 ? -9.053 4.300 -31.240 1.00 86.25 244 THR A N 1
ATOM 1774 C CA . THR A 1 244 ? -8.410 5.037 -30.143 1.00 86.25 244 THR A CA 1
ATOM 1775 C C . THR A 1 244 ? -9.224 4.864 -28.859 1.00 86.25 244 THR A C 1
ATOM 1777 O O . THR A 1 244 ? -10.446 4.715 -28.925 1.00 86.25 244 THR A O 1
ATOM 1780 N N . PHE A 1 245 ? -8.575 4.875 -27.690 1.00 92.19 245 PHE A N 1
ATOM 1781 C CA . PHE A 1 245 ? -9.227 4.575 -26.409 1.00 92.19 245 PHE A CA 1
ATOM 1782 C C . PHE A 1 245 ? -9.335 5.778 -25.473 1.00 92.19 245 PHE A C 1
ATOM 1784 O O . PHE A 1 245 ? -8.362 6.501 -25.255 1.00 92.19 245 PHE A O 1
ATOM 1791 N N . THR A 1 246 ? -10.492 5.916 -24.826 1.00 94.38 246 THR A N 1
ATOM 1792 C CA . THR A 1 246 ? -10.649 6.714 -23.601 1.00 94.38 246 THR A CA 1
ATOM 1793 C C . THR A 1 246 ? -11.080 5.828 -22.433 1.00 94.38 246 THR A C 1
ATOM 1795 O O . THR A 1 246 ? -11.673 4.765 -22.626 1.00 94.38 246 THR A O 1
ATOM 1798 N N . TYR A 1 247 ? -10.730 6.253 -21.216 1.00 96.12 247 TYR A N 1
ATOM 1799 C CA . TYR A 1 247 ? -10.816 5.440 -20.002 1.00 96.12 247 TYR A CA 1
ATOM 1800 C C . TYR A 1 247 ? -11.472 6.216 -18.860 1.00 96.12 247 TYR A C 1
ATOM 1802 O O . TYR A 1 247 ? -11.088 7.360 -18.583 1.00 96.12 247 TYR A O 1
ATOM 1810 N N . SER A 1 248 ? -12.373 5.563 -18.133 1.00 96.81 248 SER A N 1
ATOM 1811 C CA . SER A 1 248 ? -12.911 6.047 -16.859 1.00 96.81 248 SER A CA 1
ATOM 1812 C C . SER A 1 248 ? -12.927 4.938 -15.811 1.00 96.81 248 SER A C 1
ATOM 1814 O O . SER A 1 248 ? -12.879 3.751 -16.127 1.00 96.81 248 SER A O 1
ATOM 1816 N N . TRP A 1 249 ? -12.962 5.322 -14.540 1.00 97.94 249 TRP A N 1
ATOM 1817 C CA . TRP A 1 249 ? -12.975 4.399 -13.411 1.00 97.94 249 TRP A CA 1
ATOM 1818 C C . TRP A 1 249 ? -14.156 4.683 -12.497 1.00 97.94 249 TRP A C 1
ATOM 1820 O O . TRP A 1 249 ? -14.504 5.844 -12.275 1.00 97.94 249 TRP A O 1
ATOM 1830 N N . THR A 1 250 ? -14.702 3.634 -11.886 1.00 97.31 250 THR A N 1
ATOM 1831 C CA . THR A 1 250 ? -15.697 3.748 -10.814 1.00 97.31 250 THR A CA 1
ATOM 1832 C C . THR A 1 250 ? -15.237 3.077 -9.523 1.00 97.31 250 THR A C 1
ATOM 1834 O O . THR A 1 250 ? -14.402 2.171 -9.552 1.00 97.31 250 THR A O 1
ATOM 1837 N N . ARG A 1 251 ? -15.822 3.501 -8.403 1.00 96.06 251 ARG A N 1
ATOM 1838 C CA . ARG A 1 251 ? -15.747 2.919 -7.057 1.00 96.06 251 ARG A CA 1
ATOM 1839 C C . ARG A 1 251 ? -17.186 2.681 -6.598 1.00 96.06 251 ARG A C 1
ATOM 1841 O O . ARG A 1 251 ? -17.928 3.647 -6.447 1.00 96.06 251 ARG A O 1
ATOM 1848 N N . ASN A 1 252 ? -17.597 1.423 -6.431 1.00 92.62 252 ASN A N 1
ATOM 1849 C CA . ASN A 1 252 ? -18.995 1.047 -6.145 1.00 92.62 252 ASN A CA 1
ATOM 1850 C C . ASN A 1 252 ? -20.012 1.719 -7.103 1.00 92.62 252 ASN A C 1
ATOM 1852 O O . ASN A 1 252 ? -21.064 2.186 -6.684 1.00 92.62 252 ASN A O 1
ATOM 1856 N N . GLY A 1 253 ? -19.673 1.813 -8.395 1.00 91.94 253 GLY A N 1
ATOM 1857 C CA . GLY A 1 253 ? -20.494 2.464 -9.430 1.00 91.94 253 GLY A CA 1
ATOM 1858 C C . GLY A 1 253 ? -20.316 3.985 -9.561 1.00 91.94 253 GLY A C 1
ATOM 1859 O O . GLY A 1 253 ? -20.499 4.513 -10.655 1.00 91.94 253 GLY A O 1
ATOM 1860 N N . SER A 1 254 ? -19.874 4.689 -8.516 1.00 94.00 254 SER A N 1
ATOM 1861 C CA . SER A 1 254 ? -19.623 6.140 -8.559 1.00 94.00 254 SER A CA 1
ATOM 1862 C C . SER A 1 254 ? -18.302 6.487 -9.264 1.00 94.00 254 SER A C 1
ATOM 1864 O O . SER A 1 254 ? -17.341 5.730 -9.118 1.00 94.00 254 SER A O 1
ATOM 1866 N N . PRO A 1 255 ? -18.183 7.621 -9.987 1.00 95.88 255 PRO A N 1
ATOM 1867 C CA . PRO A 1 255 ? -16.936 8.028 -10.645 1.00 95.88 255 PRO A CA 1
ATOM 1868 C C . PRO A 1 255 ? -15.740 8.129 -9.683 1.00 95.88 255 PRO A C 1
ATOM 1870 O O . PRO A 1 255 ? -15.846 8.694 -8.598 1.00 95.88 255 PRO A O 1
ATOM 1873 N N . ALA A 1 256 ? -14.589 7.592 -10.097 1.00 92.81 256 ALA A N 1
ATOM 1874 C CA . ALA A 1 256 ? -13.383 7.466 -9.270 1.00 92.81 256 ALA A CA 1
ATOM 1875 C C . ALA A 1 256 ? -12.065 7.814 -9.994 1.00 92.81 256 ALA A C 1
ATOM 1877 O O . ALA A 1 256 ? -10.995 7.711 -9.393 1.00 92.81 256 ALA A O 1
ATOM 1878 N N . GLY A 1 257 ? -12.114 8.217 -11.268 1.00 93.19 257 GLY A N 1
ATOM 1879 C CA . GLY A 1 257 ? -10.941 8.669 -12.024 1.00 93.19 257 GLY A CA 1
ATOM 1880 C C . GLY A 1 257 ? -11.079 8.506 -13.538 1.00 93.19 257 GLY A C 1
ATOM 1881 O O . GLY A 1 257 ? -12.078 7.987 -14.036 1.00 93.19 257 GLY A O 1
ATOM 1882 N N . THR A 1 258 ? -10.048 8.929 -14.264 1.00 94.69 258 THR A N 1
ATOM 1883 C CA . THR A 1 258 ? -9.920 8.829 -15.727 1.00 94.69 258 THR A CA 1
ATOM 1884 C C . THR A 1 258 ? -8.507 8.390 -16.115 1.00 94.69 258 THR A C 1
ATOM 1886 O O . THR A 1 258 ? -7.584 8.464 -15.306 1.00 94.69 258 THR A O 1
ATOM 1889 N N . GLY A 1 259 ? -8.339 7.932 -17.357 1.00 91.75 259 GLY A N 1
ATOM 1890 C CA . GLY A 1 259 ? -7.048 7.485 -17.893 1.00 91.75 259 GLY A CA 1
ATOM 1891 C C . GLY A 1 259 ? -6.759 5.995 -17.671 1.00 91.75 259 GLY A C 1
ATOM 1892 O O . GLY A 1 259 ? -7.387 5.329 -16.847 1.00 91.75 259 GLY A O 1
ATOM 1893 N N . ALA A 1 260 ? -5.802 5.460 -18.435 1.00 89.12 260 ALA A N 1
ATOM 1894 C CA . ALA A 1 260 ? -5.477 4.028 -18.468 1.00 89.12 260 ALA A CA 1
ATOM 1895 C C . ALA A 1 260 ? -4.894 3.480 -17.149 1.00 89.12 260 ALA A C 1
ATOM 1897 O O . ALA A 1 260 ? -4.722 2.276 -16.994 1.00 89.12 260 ALA A O 1
ATOM 1898 N N . THR A 1 261 ? -4.570 4.344 -16.186 1.00 91.62 261 THR A N 1
ATOM 1899 C CA . THR A 1 261 ? -3.960 3.971 -14.906 1.00 91.62 261 THR A CA 1
ATOM 1900 C C . THR A 1 261 ? -4.548 4.792 -13.771 1.00 91.62 261 THR A C 1
ATOM 1902 O O . THR A 1 261 ? -4.788 5.985 -13.954 1.00 91.62 261 THR A O 1
ATOM 1905 N N . ARG A 1 262 ? -4.668 4.206 -12.579 1.00 92.50 262 ARG A N 1
ATOM 1906 C CA . ARG A 1 262 ? -4.976 4.937 -11.341 1.00 92.50 262 ARG A CA 1
ATOM 1907 C C . ARG A 1 262 ? -4.101 4.457 -10.193 1.00 92.50 262 ARG A C 1
ATOM 1909 O O . ARG A 1 262 ? -3.796 3.271 -10.109 1.00 92.50 262 ARG A O 1
ATOM 1916 N N . THR A 1 263 ? -3.783 5.356 -9.272 1.00 86.25 263 THR A N 1
ATOM 1917 C CA . THR A 1 263 ? -3.297 4.972 -7.943 1.00 86.25 263 THR A CA 1
ATOM 1918 C C . THR A 1 263 ? -4.495 4.634 -7.055 1.00 86.25 263 THR A C 1
ATOM 1920 O O . THR A 1 263 ? -5.480 5.380 -7.024 1.00 86.25 263 THR A O 1
ATOM 1923 N N . THR A 1 264 ? -4.433 3.509 -6.356 1.00 83.44 264 THR A N 1
ATOM 1924 C CA . THR A 1 264 ? -5.375 3.119 -5.293 1.00 83.44 264 THR A CA 1
ATOM 1925 C C . THR A 1 264 ? -5.194 3.987 -4.049 1.00 83.44 264 THR A C 1
ATOM 1927 O O . THR A 1 264 ? -4.105 4.482 -3.757 1.00 83.44 264 THR A O 1
ATOM 1930 N N . LYS A 1 265 ? -6.271 4.181 -3.287 1.00 78.94 265 LYS A N 1
ATOM 1931 C CA . LYS A 1 265 ? -6.292 5.006 -2.066 1.00 78.94 265 LYS A CA 1
ATOM 1932 C C . LYS A 1 265 ? -6.900 4.220 -0.904 1.00 78.94 265 LYS A C 1
ATOM 1934 O O . LYS A 1 265 ? -7.688 3.313 -1.148 1.00 78.94 265 LYS A O 1
ATOM 1939 N N . ASN A 1 266 ? -6.656 4.630 0.346 1.00 67.25 266 ASN A N 1
ATOM 1940 C CA . ASN A 1 266 ? -7.331 4.035 1.516 1.00 67.25 266 ASN A CA 1
ATOM 1941 C C . ASN A 1 266 ? -8.866 4.096 1.384 1.00 67.25 266 ASN A C 1
ATOM 1943 O O . ASN A 1 266 ? -9.561 3.157 1.746 1.00 67.25 266 ASN A O 1
ATOM 1947 N N . SER A 1 267 ? -9.405 5.146 0.750 1.00 75.44 267 SER A N 1
ATOM 1948 C CA . SER A 1 267 ? -10.843 5.266 0.455 1.00 75.44 267 SER A CA 1
ATOM 1949 C C . SER A 1 267 ? -11.372 4.328 -0.646 1.00 75.44 267 SER A C 1
ATOM 1951 O O . SER A 1 267 ? -12.551 4.404 -0.982 1.00 75.44 267 SER A O 1
ATOM 1953 N N . ASP A 1 268 ? -10.532 3.470 -1.233 1.00 80.75 268 ASP A N 1
ATOM 1954 C CA . ASP A 1 268 ? -10.959 2.380 -2.118 1.00 80.75 268 ASP A CA 1
ATOM 1955 C C . ASP A 1 268 ? -11.136 1.034 -1.381 1.00 80.75 268 ASP A C 1
ATOM 1957 O O . ASP A 1 268 ? -11.660 0.089 -1.975 1.00 80.75 268 ASP A O 1
ATOM 1961 N N . LEU A 1 269 ? -10.716 0.921 -0.115 1.00 73.81 269 LEU A N 1
ATOM 1962 C CA . LEU A 1 269 ? -10.786 -0.324 0.657 1.00 73.81 269 LEU A CA 1
ATOM 1963 C C . LEU A 1 269 ? -12.230 -0.778 0.885 1.00 73.81 269 LEU A C 1
ATOM 1965 O O . LEU A 1 269 ? -13.117 0.037 1.131 1.00 73.81 269 LEU A O 1
ATOM 1969 N N . GLY A 1 270 ? -12.473 -2.086 0.771 1.00 68.12 270 GLY A N 1
ATOM 1970 C CA . GLY A 1 270 ? -13.819 -2.660 0.902 1.00 68.12 270 GLY A CA 1
ATOM 1971 C C . GLY A 1 270 ? -14.779 -2.277 -0.235 1.00 68.12 270 GLY A C 1
ATOM 1972 O O . GLY A 1 270 ? -15.966 -2.593 -0.176 1.00 68.12 270 GLY A O 1
ATOM 1973 N N . THR A 1 271 ? -14.289 -1.609 -1.285 1.00 86.12 271 THR A N 1
ATOM 1974 C CA . THR A 1 271 ? -15.084 -1.238 -2.462 1.00 86.12 271 THR A CA 1
ATOM 1975 C C . THR A 1 271 ? -14.770 -2.131 -3.662 1.00 86.12 271 THR A C 1
ATOM 1977 O O . THR A 1 271 ? -13.808 -2.896 -3.672 1.00 86.12 271 THR A O 1
ATOM 1980 N N . THR A 1 272 ? -15.590 -2.030 -4.704 1.00 92.25 272 THR A N 1
ATOM 1981 C CA . THR A 1 272 ? -15.320 -2.619 -6.018 1.00 92.25 272 THR A CA 1
ATOM 1982 C C . THR A 1 272 ? -14.873 -1.523 -6.973 1.00 92.25 272 THR A C 1
ATOM 1984 O O . THR A 1 272 ? -15.619 -0.569 -7.227 1.00 92.25 272 THR A O 1
ATOM 1987 N N . LEU A 1 273 ? -13.675 -1.668 -7.535 1.00 96.62 273 LEU A N 1
ATOM 1988 C CA . LEU A 1 273 ? -13.173 -0.808 -8.599 1.00 96.62 273 LEU A CA 1
ATOM 1989 C C . LEU A 1 273 ? -13.404 -1.457 -9.960 1.00 96.62 273 LEU A C 1
ATOM 1991 O O . LEU A 1 273 ? -13.077 -2.624 -10.159 1.00 96.62 273 LEU A O 1
ATOM 1995 N N . VAL A 1 274 ? -13.919 -0.680 -10.909 1.00 97.50 274 VAL A N 1
ATOM 1996 C CA . VAL A 1 274 ? -14.136 -1.101 -12.303 1.00 97.50 274 VAL A CA 1
ATOM 1997 C C . VAL A 1 274 ? -13.539 -0.038 -13.218 1.00 97.50 274 VAL A C 1
ATOM 1999 O O . VAL A 1 274 ? -13.668 1.155 -12.936 1.00 97.50 274 VAL A O 1
ATOM 2002 N N . CYS A 1 275 ? -12.886 -0.463 -14.297 1.00 97.50 275 CYS A N 1
ATOM 2003 C CA . CYS A 1 275 ? -12.473 0.402 -15.396 1.00 97.50 275 CYS A CA 1
ATOM 2004 C C . CYS A 1 275 ? -13.460 0.259 -16.559 1.00 97.50 275 CYS A C 1
ATOM 2006 O O . CYS A 1 275 ? -13.919 -0.843 -16.849 1.00 97.50 275 CYS A O 1
ATOM 2008 N N . TYR A 1 276 ? -13.748 1.356 -17.247 1.00 97.44 276 TYR A N 1
ATOM 2009 C CA . TYR A 1 276 ? -14.538 1.402 -18.469 1.00 97.44 276 TYR A CA 1
ATOM 2010 C C . TYR A 1 276 ? -13.682 1.933 -19.614 1.00 97.44 276 TYR A C 1
ATOM 2012 O O . TYR A 1 276 ? -12.937 2.899 -19.439 1.00 97.44 276 TYR A O 1
ATOM 2020 N N . VAL A 1 277 ? -13.827 1.321 -20.787 1.00 97.06 277 VAL A N 1
ATOM 2021 C CA . VAL A 1 277 ? -13.061 1.649 -21.996 1.00 97.06 277 VAL A CA 1
ATOM 2022 C C . VAL A 1 277 ? -14.021 1.954 -23.140 1.00 97.06 277 VAL A C 1
ATOM 2024 O O . VAL A 1 277 ? -14.950 1.185 -23.388 1.00 97.06 277 VAL A O 1
ATOM 2027 N N . ILE A 1 278 ? -13.796 3.067 -23.838 1.00 95.81 278 ILE A N 1
ATOM 2028 C CA . ILE A 1 278 ? -14.535 3.457 -25.047 1.00 95.81 278 ILE A CA 1
ATOM 2029 C C . ILE A 1 278 ? -13.552 3.459 -26.218 1.00 95.81 278 ILE A C 1
ATOM 2031 O O . ILE A 1 278 ? -12.568 4.198 -26.183 1.00 95.81 278 ILE A O 1
ATOM 2035 N N . GLY A 1 279 ? -13.821 2.660 -27.252 1.00 92.75 279 GLY A N 1
ATOM 2036 C CA . GLY A 1 279 ? -13.067 2.652 -28.506 1.00 92.75 279 GLY A CA 1
ATOM 2037 C C . GLY A 1 279 ? -13.719 3.555 -29.554 1.00 92.75 279 GLY A C 1
ATOM 2038 O O . GLY A 1 279 ? -14.930 3.478 -29.752 1.00 92.75 279 GLY A O 1
ATOM 2039 N N . SER A 1 280 ? -12.946 4.406 -30.234 1.00 91.00 280 SER A N 1
ATOM 2040 C CA . SER A 1 280 ? -13.445 5.326 -31.276 1.00 91.00 280 SER A CA 1
ATOM 2041 C C . SER A 1 280 ? -12.565 5.350 -32.527 1.00 91.00 280 SER A C 1
ATOM 2043 O O . SER A 1 280 ? -11.341 5.407 -32.422 1.00 91.00 280 SER A O 1
ATOM 2045 N N . ASN A 1 281 ? -13.181 5.353 -33.709 1.00 85.62 281 ASN A N 1
ATOM 2046 C CA . ASN A 1 281 ? -12.522 5.515 -35.009 1.00 85.62 281 ASN A CA 1
ATOM 2047 C C . ASN A 1 281 ? -13.273 6.552 -35.876 1.00 85.62 281 ASN A C 1
ATOM 2049 O O . ASN A 1 281 ? -14.219 7.191 -35.416 1.00 85.62 281 ASN A O 1
ATOM 2053 N N . THR A 1 282 ? -12.882 6.716 -37.143 1.00 85.75 282 THR A N 1
ATOM 2054 C CA . THR A 1 282 ? -13.514 7.666 -38.083 1.00 85.75 282 THR A CA 1
ATOM 2055 C C . THR A 1 282 ? -14.983 7.370 -38.412 1.00 85.75 282 THR A C 1
ATOM 2057 O O . THR A 1 282 ? -15.666 8.252 -38.922 1.00 85.75 282 THR A O 1
ATOM 2060 N N . ALA A 1 283 ? -15.472 6.158 -38.139 1.00 85.75 283 ALA A N 1
ATOM 2061 C CA . ALA A 1 283 ? -16.858 5.744 -38.358 1.00 85.75 283 ALA A CA 1
ATOM 2062 C C . ALA A 1 283 ? -17.723 5.785 -37.081 1.00 85.75 283 ALA A C 1
ATOM 2064 O O . ALA A 1 283 ? -18.934 5.589 -37.167 1.00 85.75 283 ALA A O 1
ATOM 2065 N N . GLY A 1 284 ? -17.138 6.042 -35.903 1.00 89.25 284 GLY A N 1
ATOM 2066 C CA . GLY A 1 284 ? -17.880 6.248 -34.656 1.00 89.25 284 GLY A CA 1
ATOM 2067 C C . GLY A 1 284 ? -17.209 5.669 -33.409 1.00 89.25 284 GLY A C 1
ATOM 2068 O O . GLY A 1 284 ? -16.066 5.214 -33.438 1.00 89.25 284 GLY A O 1
ATOM 2069 N N . GLY A 1 285 ? -17.949 5.696 -32.298 1.00 91.44 285 GLY A N 1
ATOM 2070 C CA . GLY A 1 285 ? -17.538 5.160 -30.998 1.00 91.44 285 GLY A CA 1
ATOM 2071 C C . GLY A 1 285 ? -18.363 3.944 -30.568 1.00 91.44 285 GLY A C 1
ATOM 2072 O O . GLY A 1 285 ? -19.513 3.788 -30.969 1.00 91.44 285 GLY A O 1
ATOM 2073 N N . SER A 1 286 ? -17.779 3.094 -29.727 1.00 90.12 286 SER A N 1
ATOM 2074 C CA . SER A 1 286 ? -18.333 1.791 -29.333 1.00 90.12 286 SER A CA 1
ATOM 2075 C C . SER A 1 286 ? -19.284 1.783 -28.131 1.00 90.12 286 SER A C 1
ATOM 2077 O O . SER A 1 286 ? -19.817 0.734 -27.775 1.00 90.12 286 SER A O 1
ATOM 2079 N N . GLY A 1 287 ? -19.410 2.908 -27.422 1.00 90.69 287 GLY A N 1
ATOM 2080 C CA . GLY A 1 287 ? -19.918 2.924 -26.045 1.00 90.69 287 GLY A CA 1
ATOM 2081 C C . GLY A 1 287 ? -18.893 2.404 -25.023 1.00 90.69 287 GLY A C 1
ATOM 2082 O O . GLY A 1 287 ? -17.791 1.984 -25.385 1.00 90.69 287 GLY A O 1
ATOM 2083 N N . ALA A 1 288 ? -19.242 2.483 -23.736 1.00 95.12 288 ALA A N 1
ATOM 2084 C CA . ALA A 1 288 ? -18.347 2.171 -22.620 1.00 95.12 288 ALA A CA 1
ATOM 2085 C C . ALA A 1 288 ? -18.429 0.694 -22.204 1.00 95.12 288 ALA A C 1
ATOM 2087 O O . ALA A 1 288 ? -19.483 0.218 -21.784 1.00 95.12 288 ALA A O 1
ATOM 2088 N N . ILE A 1 289 ? -17.302 -0.017 -22.273 1.00 97.31 289 ILE A N 1
ATOM 2089 C CA . ILE A 1 289 ? -17.203 -1.446 -21.951 1.00 97.31 289 ILE A CA 1
ATOM 2090 C C . ILE A 1 289 ? -16.498 -1.631 -20.594 1.00 97.31 289 ILE A C 1
ATOM 2092 O O . ILE A 1 289 ? -15.356 -1.188 -20.458 1.00 97.31 289 ILE A O 1
ATOM 2096 N N . PRO A 1 290 ? -17.132 -2.273 -19.590 1.00 97.44 290 PRO A N 1
ATOM 2097 C CA . PRO A 1 290 ? -16.554 -2.461 -18.258 1.00 97.44 290 PRO A CA 1
ATOM 2098 C C . PRO A 1 290 ? -15.610 -3.664 -18.160 1.00 97.44 290 PRO A C 1
ATOM 2100 O O . PRO A 1 290 ? -15.908 -4.752 -18.664 1.00 97.44 290 PRO A O 1
ATOM 2103 N N . SER A 1 291 ? -14.538 -3.517 -17.384 1.00 95.12 291 SER A N 1
ATOM 2104 C CA . SER A 1 291 ? -13.708 -4.620 -16.896 1.00 95.12 291 SER A CA 1
ATOM 2105 C C . SER A 1 291 ? -14.467 -5.537 -15.924 1.00 95.12 291 SER A C 1
ATOM 2107 O O . SER A 1 291 ? -15.616 -5.284 -15.558 1.00 95.12 291 SER A O 1
ATOM 2109 N N . ALA A 1 292 ? -13.820 -6.613 -15.470 1.00 92.19 292 ALA A N 1
ATOM 2110 C CA . ALA A 1 292 ? -14.193 -7.225 -14.194 1.00 92.19 292 ALA A CA 1
ATOM 2111 C C . ALA A 1 292 ? -13.894 -6.254 -13.032 1.00 92.19 292 ALA A C 1
ATOM 2113 O O . ALA A 1 292 ? -13.049 -5.362 -13.170 1.00 92.19 292 ALA A O 1
ATOM 2114 N N . GLY A 1 293 ? -14.581 -6.424 -11.901 1.00 90.06 293 GLY A N 1
ATOM 2115 C CA . GLY A 1 293 ? -14.276 -5.685 -10.679 1.00 90.06 293 GLY A CA 1
ATOM 2116 C C . GLY A 1 293 ? -13.004 -6.200 -10.005 1.00 90.06 293 GLY A C 1
ATOM 2117 O O . GLY A 1 293 ? -12.745 -7.402 -10.010 1.00 90.06 293 GLY A O 1
ATOM 2118 N N . VAL A 1 294 ? -12.230 -5.298 -9.404 1.00 90.56 294 VAL A N 1
ATOM 2119 C CA . VAL A 1 294 ? -11.187 -5.645 -8.426 1.00 90.56 294 VAL A CA 1
ATOM 2120 C C . VAL A 1 294 ? -11.557 -5.070 -7.067 1.00 90.56 294 VAL A C 1
ATOM 2122 O O . VAL A 1 294 ? -12.178 -4.009 -6.992 1.00 90.56 294 VAL A O 1
ATOM 2125 N N . HIS A 1 295 ? -11.165 -5.762 -6.002 1.00 87.56 295 HIS A N 1
ATOM 2126 C CA . HIS A 1 295 ? -11.476 -5.384 -4.627 1.00 87.56 295 HIS A CA 1
ATOM 2127 C C . HIS A 1 295 ? -10.198 -4.955 -3.910 1.00 87.56 295 HIS A C 1
ATOM 2129 O O . HIS A 1 295 ? -9.367 -5.815 -3.590 1.00 87.56 295 HIS A O 1
ATOM 2135 N N . PRO A 1 296 ? -10.002 -3.644 -3.684 1.00 83.06 296 PRO A N 1
ATOM 2136 C CA . PRO A 1 296 ? -8.908 -3.166 -2.875 1.00 83.06 296 PRO A CA 1
ATOM 2137 C C . PRO A 1 296 ? -9.042 -3.653 -1.448 1.00 83.06 296 PRO A C 1
ATOM 2139 O O . PRO A 1 296 ? -10.060 -3.485 -0.772 1.00 83.06 296 PRO A O 1
ATOM 2142 N N . GLN A 1 297 ? -7.963 -4.287 -1.042 1.00 69.94 297 GLN A N 1
ATOM 2143 C CA . GLN A 1 297 ? -7.746 -4.894 0.249 1.00 69.94 297 GLN A CA 1
ATOM 2144 C C . GLN A 1 297 ? -6.387 -4.415 0.735 1.00 69.94 297 GLN A C 1
ATOM 2146 O O . GLN A 1 297 ? -5.653 -3.738 0.008 1.00 69.94 297 GLN A O 1
ATOM 2151 N N . LEU A 1 298 ? -6.046 -4.772 1.957 1.00 59.84 298 LEU A N 1
ATOM 2152 C CA . LEU A 1 298 ? -4.714 -4.513 2.467 1.00 59.84 298 LEU A CA 1
ATOM 2153 C C . LEU A 1 298 ? -3.792 -5.691 2.217 1.00 59.84 298 LEU A C 1
ATOM 2155 O O . LEU A 1 298 ? -4.280 -6.802 1.999 1.00 59.84 298 LEU A O 1
ATOM 2159 N N . PRO A 1 299 ? -2.468 -5.470 2.258 1.00 53.00 299 PRO A N 1
ATOM 2160 C CA . PRO A 1 299 ? -1.581 -6.574 2.567 1.00 53.00 299 PRO A CA 1
ATOM 2161 C C . PRO A 1 299 ? -2.070 -7.241 3.859 1.00 53.00 299 PRO A C 1
ATOM 2163 O O . PRO A 1 299 ? -2.279 -6.564 4.868 1.00 53.00 299 PRO A O 1
ATOM 2166 N N . GLU A 1 300 ? -2.272 -8.559 3.830 1.00 53.12 300 GLU A N 1
ATOM 2167 C CA . GLU A 1 300 ? -2.507 -9.304 5.066 1.00 53.12 300 GLU A CA 1
ATOM 2168 C C . GLU A 1 300 ? -1.307 -9.077 6.005 1.00 53.12 300 GLU A C 1
ATOM 2170 O O . GLU A 1 300 ? -0.160 -9.193 5.553 1.00 53.12 300 GLU A O 1
ATOM 2175 N N . PRO A 1 301 ? -1.527 -8.721 7.284 1.00 58.03 301 PRO A N 1
ATOM 2176 C CA . PRO A 1 301 ? -0.441 -8.641 8.248 1.00 58.03 301 PRO A CA 1
ATOM 2177 C C . PRO A 1 301 ? 0.194 -10.026 8.402 1.00 58.03 301 PRO A C 1
ATOM 2179 O O . PRO A 1 301 ? -0.477 -11.012 8.698 1.00 58.03 301 PRO A O 1
ATOM 2182 N N . ASP A 1 302 ? 1.504 -10.103 8.180 1.00 62.41 302 ASP A N 1
ATOM 2183 C CA . ASP A 1 302 ? 2.258 -11.361 8.211 1.00 62.41 302 ASP A CA 1
ATOM 2184 C C . ASP A 1 302 ? 2.828 -11.678 9.605 1.00 62.41 302 ASP A C 1
ATOM 2186 O O . ASP A 1 302 ? 3.333 -12.781 9.833 1.00 62.41 302 ASP A O 1
ATOM 2190 N N . HIS A 1 303 ? 2.739 -10.724 10.539 1.00 74.50 303 HIS A N 1
ATOM 2191 C CA . HIS A 1 303 ? 3.068 -10.908 11.946 1.00 74.50 303 HIS A CA 1
ATOM 2192 C C . HIS A 1 303 ? 2.384 -9.872 12.852 1.00 74.50 303 HIS A C 1
ATOM 2194 O O . HIS A 1 303 ? 2.043 -8.754 12.460 1.00 74.50 303 HIS A O 1
ATOM 2200 N N . VAL A 1 304 ? 2.269 -10.244 14.124 1.00 87.25 304 VAL A N 1
ATOM 2201 C CA . VAL A 1 304 ? 2.047 -9.305 15.221 1.00 87.25 304 VAL A CA 1
ATOM 2202 C C . VAL A 1 304 ? 3.386 -8.631 15.537 1.00 87.25 304 VAL A C 1
ATOM 2204 O O . VAL A 1 304 ? 4.387 -9.314 15.757 1.00 87.25 304 VAL A O 1
ATOM 2207 N N . ALA A 1 305 ? 3.412 -7.301 15.529 1.00 89.88 305 ALA A N 1
ATOM 2208 C CA . ALA A 1 305 ? 4.591 -6.481 15.811 1.00 89.88 305 ALA A CA 1
ATOM 2209 C C . ALA A 1 305 ? 4.656 -6.015 17.271 1.00 89.88 305 ALA A C 1
ATOM 2211 O O . ALA A 1 305 ? 5.735 -5.724 17.781 1.00 89.88 305 ALA A O 1
ATOM 2212 N N . TYR A 1 306 ? 3.511 -5.946 17.946 1.00 93.75 306 TYR A N 1
ATOM 2213 C CA . TYR A 1 306 ? 3.404 -5.641 19.368 1.00 93.75 306 TYR A CA 1
ATOM 2214 C C . TYR A 1 306 ? 2.129 -6.271 19.925 1.00 93.75 306 TYR A C 1
ATOM 2216 O O . TYR A 1 306 ? 1.110 -6.281 19.236 1.00 93.75 306 TYR A O 1
ATOM 2224 N N . GLN A 1 307 ? 2.156 -6.758 21.163 1.00 92.50 307 GLN A N 1
ATOM 2225 C CA . GLN A 1 307 ? 0.973 -7.296 21.832 1.00 92.50 307 GLN A CA 1
ATOM 2226 C C . GLN A 1 307 ? 1.117 -7.179 23.345 1.00 92.50 307 GLN A C 1
ATOM 2228 O O . GLN A 1 307 ? 1.915 -7.906 23.937 1.00 92.50 307 GLN A O 1
ATOM 2233 N N . SER A 1 308 ? 0.332 -6.314 23.994 1.00 91.00 308 SER A N 1
ATOM 2234 C CA . SER A 1 308 ? 0.403 -6.167 25.454 1.00 91.00 308 SER A CA 1
ATOM 2235 C C . SER A 1 308 ? -0.213 -7.345 26.219 1.00 91.00 308 SER A C 1
ATOM 2237 O O . SER A 1 308 ? 0.167 -7.585 27.361 1.00 91.00 308 SER A O 1
ATOM 2239 N N . HIS A 1 309 ? -1.120 -8.121 25.610 1.00 82.12 309 HIS A N 1
ATOM 2240 C CA . HIS A 1 309 ? -1.910 -9.135 26.318 1.00 82.12 309 HIS A CA 1
ATOM 2241 C C . HIS A 1 309 ? -2.268 -10.372 25.466 1.00 82.12 309 HIS A C 1
ATOM 2243 O O . HIS A 1 309 ? -2.378 -10.290 24.245 1.00 82.12 309 HIS A O 1
ATOM 2249 N N . VAL A 1 310 ? -2.503 -11.524 26.110 1.00 68.00 310 VAL A N 1
ATOM 2250 C CA . VAL A 1 310 ? -2.945 -12.779 25.460 1.00 68.00 310 VAL A CA 1
ATOM 2251 C C . VAL A 1 310 ? -4.454 -12.966 25.628 1.00 68.00 310 VAL A C 1
ATOM 2253 O O . VAL A 1 310 ? -4.965 -12.774 26.729 1.00 68.00 310 VAL A O 1
ATOM 2256 N N . LYS A 1 311 ? -5.153 -13.422 24.579 1.00 67.19 311 LYS A N 1
ATOM 2257 C CA . LYS A 1 311 ? -6.540 -13.910 24.673 1.00 67.19 311 LYS A CA 1
ATOM 2258 C C . LYS A 1 311 ? -6.632 -15.432 24.456 1.00 67.19 311 LYS A C 1
ATOM 2260 O O . LYS A 1 311 ? -5.905 -15.944 23.604 1.00 67.19 311 LYS A O 1
ATOM 2265 N N . PRO A 1 312 ? -7.532 -16.150 25.161 1.00 65.12 312 PRO A N 1
ATOM 2266 C CA . PRO A 1 312 ? -8.354 -15.671 26.278 1.00 65.12 312 PRO A CA 1
ATOM 2267 C C . PRO A 1 312 ? -7.495 -15.304 27.497 1.00 65.12 312 PRO A C 1
ATOM 2269 O O . PRO A 1 312 ? -6.424 -15.872 27.717 1.00 65.12 312 PRO A O 1
ATOM 2272 N N . ALA A 1 313 ? -7.951 -14.315 28.262 1.00 73.44 313 ALA A N 1
ATOM 2273 C CA . ALA A 1 313 ? -7.244 -13.847 29.448 1.00 73.44 313 ALA A CA 1
ATOM 2274 C C . ALA A 1 313 ? -7.452 -14.825 30.617 1.00 73.44 313 ALA A C 1
ATOM 2276 O O . ALA A 1 313 ? -8.482 -15.482 30.708 1.00 73.44 313 ALA A O 1
ATOM 2277 N N . THR A 1 314 ? -6.513 -14.906 31.562 1.00 77.50 314 THR A N 1
ATOM 2278 C CA . THR A 1 314 ? -6.691 -15.726 32.783 1.00 77.50 314 THR A CA 1
ATOM 2279 C C . THR A 1 314 ? -7.475 -15.013 33.890 1.00 77.50 314 THR A C 1
ATOM 2281 O O . THR A 1 314 ? -7.904 -15.647 34.851 1.00 77.50 314 THR A O 1
ATOM 2284 N N . LYS A 1 315 ? -7.656 -13.694 33.764 1.00 83.19 315 LYS A N 1
ATOM 2285 C CA . LYS A 1 315 ? -8.506 -12.831 34.594 1.00 83.19 315 LYS A CA 1
ATOM 2286 C C . LYS A 1 315 ? -9.046 -11.694 33.724 1.00 83.19 315 LYS A C 1
ATOM 2288 O O . LYS A 1 315 ? -8.395 -11.319 32.751 1.00 83.19 315 LYS A O 1
ATOM 2293 N N . ALA A 1 316 ? -10.175 -11.096 34.101 1.00 85.25 316 ALA A N 1
ATOM 2294 C CA . ALA A 1 316 ? -10.604 -9.841 33.490 1.00 85.25 316 ALA A CA 1
ATOM 2295 C C . ALA A 1 316 ? -9.548 -8.743 33.738 1.00 85.25 316 ALA A C 1
ATOM 2297 O O . ALA A 1 316 ? -9.055 -8.596 34.859 1.00 85.25 316 ALA A O 1
ATOM 2298 N N . TYR A 1 317 ? -9.199 -7.980 32.699 1.00 87.19 317 TYR A N 1
ATOM 2299 C CA . TYR A 1 317 ? -8.289 -6.839 32.830 1.00 87.19 317 TYR A CA 1
ATOM 2300 C C . TYR A 1 317 ? -8.926 -5.700 33.630 1.00 87.19 317 TYR A C 1
ATOM 2302 O O . TYR A 1 317 ? -10.153 -5.542 33.643 1.00 87.19 317 TYR A O 1
ATOM 2310 N N . GLY A 1 318 ? -8.075 -4.872 34.243 1.00 88.25 318 GLY A N 1
ATOM 2311 C CA . GLY A 1 318 ? -8.478 -3.552 34.718 1.00 88.25 318 GLY A CA 1
ATOM 2312 C C . GLY A 1 318 ? -8.882 -2.648 33.548 1.00 88.25 318 GLY A C 1
ATOM 2313 O O . GLY A 1 318 ? -8.842 -3.048 32.381 1.00 88.25 318 GLY A O 1
ATOM 2314 N N . SER A 1 319 ? -9.271 -1.409 33.838 1.00 90.06 319 SER A N 1
ATOM 2315 C CA . SER A 1 319 ? -9.571 -0.435 32.786 1.00 90.06 319 SER A CA 1
ATOM 2316 C C . SER A 1 319 ? -9.354 0.997 33.254 1.00 90.06 319 SER A C 1
ATOM 2318 O O . SER A 1 319 ? -9.810 1.336 34.347 1.00 90.06 319 SER A O 1
ATOM 2320 N N . VAL A 1 320 ? -8.755 1.838 32.411 1.00 90.88 320 VAL A N 1
ATOM 2321 C CA . VAL A 1 320 ? -8.655 3.285 32.644 1.00 90.88 320 VAL A CA 1
ATOM 2322 C C . VAL A 1 320 ? -9.944 3.950 32.168 1.00 90.88 320 VAL A C 1
ATOM 2324 O O . VAL A 1 320 ? -10.296 3.880 30.989 1.00 90.88 320 VAL A O 1
ATOM 2327 N N . GLY A 1 321 ? -10.675 4.563 33.100 1.00 88.88 321 GLY A N 1
ATOM 2328 C CA . GLY A 1 321 ? -11.918 5.271 32.799 1.00 88.88 321 GLY A CA 1
ATOM 2329 C C . GLY A 1 321 ? -11.657 6.686 32.316 1.00 88.88 321 GLY A C 1
ATOM 2330 O O . GLY A 1 321 ? -11.205 7.513 33.103 1.00 88.88 321 GLY A O 1
ATOM 2331 N N . TYR A 1 322 ? -11.958 6.971 31.050 1.00 92.00 322 TYR A N 1
ATOM 2332 C CA . TYR A 1 322 ? -11.632 8.265 30.448 1.00 92.00 322 TYR A CA 1
ATOM 2333 C C . TYR A 1 322 ? -12.435 9.400 31.092 1.00 92.00 322 TYR A C 1
ATOM 2335 O O . TYR A 1 322 ? -11.858 10.298 31.700 1.00 92.00 322 TYR A O 1
ATOM 2343 N N . GLY A 1 323 ? -13.769 9.300 31.067 1.00 87.12 323 GLY A N 1
ATOM 2344 C CA . GLY A 1 323 ? -14.657 10.337 31.605 1.00 87.12 323 GLY A CA 1
ATOM 2345 C C . GLY A 1 323 ? -14.537 10.529 33.122 1.00 87.12 323 GLY A C 1
ATOM 2346 O O . GLY A 1 323 ? -14.806 11.610 33.630 1.00 87.12 323 GLY A O 1
ATOM 2347 N N . ALA A 1 324 ? -14.085 9.503 33.853 1.00 87.19 324 ALA A N 1
ATOM 2348 C CA . ALA A 1 324 ? -13.842 9.591 35.294 1.00 87.19 324 ALA A CA 1
ATOM 2349 C C . ALA A 1 324 ? -12.550 10.350 35.653 1.00 87.19 324 ALA A C 1
ATOM 2351 O O . ALA A 1 324 ? -12.453 10.880 36.757 1.00 87.19 324 ALA A O 1
ATOM 2352 N N . ASN A 1 325 ? -11.575 10.393 34.739 1.00 89.06 325 ASN A N 1
ATOM 2353 C CA . ASN A 1 325 ? -10.271 11.036 34.932 1.00 89.06 325 ASN A CA 1
ATOM 2354 C C . ASN A 1 325 ? -10.069 12.258 34.013 1.00 89.06 325 ASN A C 1
ATOM 2356 O O . ASN A 1 325 ? -8.958 12.768 33.912 1.00 89.06 325 ASN A O 1
ATOM 2360 N N . SER A 1 326 ? -11.124 12.718 33.328 1.00 90.56 326 SER A N 1
ATOM 2361 C CA . SER A 1 326 ? -11.081 13.810 32.341 1.00 90.56 326 SER A CA 1
ATOM 2362 C C . SER A 1 326 ? -10.055 13.600 31.214 1.00 90.56 326 SER A C 1
ATOM 2364 O O . SER A 1 326 ? -9.428 14.557 30.760 1.00 90.56 326 SER A O 1
ATOM 2366 N N . ILE A 1 327 ? -9.879 12.353 30.768 1.00 91.88 327 ILE A N 1
ATOM 2367 C CA . ILE A 1 327 ? -8.990 11.982 29.657 1.00 91.88 327 ILE A CA 1
ATOM 2368 C C . ILE A 1 327 ? -9.750 12.088 28.330 1.00 91.88 327 ILE A C 1
ATOM 2370 O O . ILE A 1 327 ? -10.869 11.584 28.212 1.00 91.88 327 ILE A O 1
ATOM 2374 N N . GLU A 1 328 ? -9.110 12.680 27.324 1.00 93.56 328 GLU A N 1
ATOM 2375 C CA . GLU A 1 328 ? -9.539 12.653 25.916 1.00 93.56 328 GLU A CA 1
ATOM 2376 C C . GLU A 1 328 ? -8.696 11.676 25.090 1.00 93.56 328 GLU A C 1
ATOM 2378 O O . GLU A 1 328 ? -9.216 11.050 24.168 1.00 93.56 328 GLU A O 1
ATOM 2383 N N . GLU A 1 329 ? -7.419 11.499 25.446 1.00 95.81 329 GLU A N 1
ATOM 2384 C CA . GLU A 1 329 ? -6.475 10.631 24.742 1.00 95.81 329 GLU A CA 1
ATOM 2385 C C . GLU A 1 329 ? -5.542 9.891 25.720 1.00 95.81 329 GLU A C 1
ATOM 2387 O O . GLU A 1 329 ? -4.947 10.505 26.604 1.00 95.81 329 GLU A O 1
ATOM 2392 N N . TRP A 1 330 ? -5.392 8.572 25.561 1.00 94.94 330 TRP A N 1
ATOM 2393 C CA . TRP A 1 330 ? -4.490 7.735 26.367 1.00 94.94 330 TRP A CA 1
ATOM 2394 C C . TRP A 1 330 ? -3.682 6.801 25.469 1.00 94.94 330 TRP A C 1
ATOM 2396 O O . TRP A 1 330 ? -4.238 6.172 24.566 1.00 94.94 330 TRP A O 1
ATOM 2406 N N . GLY A 1 331 ? -2.376 6.701 25.699 1.00 94.94 331 GLY A N 1
ATOM 2407 C CA . GLY A 1 331 ? -1.464 5.926 24.864 1.00 94.94 331 GLY A CA 1
ATOM 2408 C C . GLY A 1 331 ? -0.162 5.550 25.555 1.00 94.94 331 GLY A C 1
ATOM 2409 O O . GLY A 1 331 ? 0.054 5.828 26.731 1.00 94.94 331 GLY A O 1
ATOM 2410 N N . ASP A 1 332 ? 0.723 4.885 24.824 1.00 94.38 332 ASP A N 1
ATOM 2411 C CA . ASP A 1 332 ? 1.959 4.338 25.387 1.00 94.38 332 ASP A CA 1
ATOM 2412 C C . ASP A 1 332 ? 3.085 4.298 24.338 1.00 94.38 332 ASP A C 1
ATOM 2414 O O . ASP A 1 332 ? 2.822 4.319 23.131 1.00 94.38 332 ASP A O 1
ATOM 2418 N N . HIS A 1 333 ? 4.342 4.267 24.788 1.00 93.75 333 HIS A N 1
ATOM 2419 C CA . HIS A 1 333 ? 5.528 4.228 23.927 1.00 93.75 333 HIS A CA 1
ATOM 2420 C C . HIS A 1 333 ? 5.929 2.778 23.649 1.00 93.75 333 HIS A C 1
ATOM 2422 O O . HIS A 1 333 ? 6.542 2.086 24.467 1.00 93.75 333 HIS A O 1
ATOM 2428 N N . LEU A 1 334 ? 5.588 2.337 22.444 1.00 94.19 334 LEU A N 1
ATOM 2429 C CA . LEU A 1 334 ? 5.674 0.959 21.999 1.00 94.19 334 LEU A CA 1
ATOM 2430 C C . LEU A 1 334 ? 6.863 0.778 21.054 1.00 94.19 334 LEU A C 1
ATOM 2432 O O . LEU A 1 334 ? 6.960 1.432 20.012 1.00 94.19 334 LEU A O 1
ATOM 2436 N N . ARG A 1 335 ? 7.749 -0.162 21.384 1.00 92.31 335 ARG A N 1
ATOM 2437 C CA . ARG A 1 335 ? 8.779 -0.658 20.470 1.00 92.31 335 ARG A CA 1
ATOM 2438 C C . ARG A 1 335 ? 8.298 -1.928 19.786 1.00 92.31 335 ARG A C 1
ATOM 2440 O O . ARG A 1 335 ? 7.924 -2.908 20.432 1.00 92.31 335 ARG A O 1
ATOM 2447 N N . LEU A 1 336 ? 8.351 -1.894 18.462 1.00 91.00 336 LEU A N 1
ATOM 2448 C CA . LEU A 1 336 ? 7.868 -2.935 17.571 1.00 91.00 336 LEU A CA 1
ATOM 2449 C C . LEU A 1 336 ? 8.920 -4.036 17.377 1.00 91.00 336 LEU A C 1
ATOM 2451 O O . LEU A 1 336 ? 10.099 -3.777 17.111 1.00 91.00 336 LEU A O 1
ATOM 2455 N N . GLU A 1 337 ? 8.480 -5.287 17.457 1.00 82.19 337 GLU A N 1
ATOM 2456 C CA . GLU A 1 337 ? 9.273 -6.461 17.105 1.00 82.19 337 GLU A CA 1
ATOM 2457 C C . GLU A 1 337 ? 9.261 -6.709 15.577 1.00 82.19 337 GLU A C 1
ATOM 2459 O O . GLU A 1 337 ? 8.791 -5.897 14.779 1.00 82.19 337 GLU A O 1
ATOM 2464 N N . GLY A 1 338 ? 9.891 -7.796 15.121 1.00 65.56 338 GLY A N 1
ATOM 2465 C CA . GLY A 1 338 ? 9.867 -8.261 13.727 1.00 65.56 338 GLY A CA 1
ATOM 2466 C C . GLY A 1 338 ? 10.701 -7.433 12.743 1.00 65.56 338 GLY A C 1
ATOM 2467 O O . GLY A 1 338 ? 11.111 -7.941 11.698 1.00 65.56 338 GLY A O 1
ATOM 2468 N N . GLY A 1 339 ? 11.031 -6.189 13.095 1.00 61.16 339 GLY A N 1
ATOM 2469 C CA . GLY A 1 339 ? 11.450 -5.184 12.123 1.00 61.16 339 GLY A CA 1
ATOM 2470 C C . GLY A 1 339 ? 10.260 -4.635 11.337 1.00 61.16 339 GLY A C 1
ATOM 2471 O O . GLY A 1 339 ? 10.433 -4.296 10.165 1.00 61.16 339 GLY A O 1
ATOM 2472 N N . ALA A 1 340 ? 9.081 -4.588 11.969 1.00 65.75 340 ALA A N 1
ATOM 2473 C CA . ALA A 1 340 ? 7.916 -3.896 11.447 1.00 65.75 340 ALA A CA 1
ATOM 2474 C C . ALA A 1 340 ? 8.294 -2.476 11.011 1.00 65.75 340 ALA A C 1
ATOM 2476 O O . ALA A 1 340 ? 8.999 -1.748 11.713 1.00 65.75 340 ALA A O 1
ATOM 2477 N N . SER A 1 341 ? 7.843 -2.115 9.818 1.00 70.19 341 SER A N 1
ATOM 2478 C CA . SER A 1 341 ? 7.982 -0.764 9.278 1.00 70.19 341 SER A CA 1
ATOM 2479 C C . SER A 1 341 ? 6.723 -0.292 8.566 1.00 70.19 341 SER A C 1
ATOM 2481 O O . SER A 1 341 ? 6.699 0.849 8.149 1.00 70.19 341 SER A O 1
ATOM 2483 N N . GLU A 1 342 ? 5.710 -1.150 8.413 1.00 78.00 342 GLU A N 1
ATOM 2484 C CA . GLU A 1 342 ? 4.432 -0.852 7.767 1.00 78.00 342 GLU A CA 1
ATOM 2485 C C . GLU A 1 342 ? 3.317 -1.411 8.676 1.00 78.00 342 GLU A C 1
ATOM 2487 O O . GLU A 1 342 ? 3.072 -2.623 8.678 1.00 78.00 342 GLU A O 1
ATOM 2492 N N . LEU A 1 343 ? 2.708 -0.563 9.521 1.00 85.50 343 LEU A N 1
ATOM 2493 C CA . LEU A 1 343 ? 1.593 -0.972 10.391 1.00 85.50 343 LEU A CA 1
ATOM 2494 C C . LEU A 1 343 ? 0.301 -1.051 9.575 1.00 85.50 343 LEU A C 1
ATOM 2496 O O . LEU A 1 343 ? -0.093 -0.083 8.920 1.00 85.50 343 LEU A O 1
ATOM 2500 N N . ASN A 1 344 ? -0.389 -2.187 9.664 1.00 82.81 344 ASN A N 1
ATOM 2501 C CA . ASN A 1 344 ? -1.636 -2.412 8.937 1.00 82.81 344 ASN A CA 1
ATOM 2502 C C . ASN A 1 344 ? -2.847 -2.150 9.821 1.00 82.81 344 ASN A C 1
ATOM 2504 O O . ASN A 1 344 ? -3.789 -1.498 9.375 1.00 82.81 344 ASN A O 1
ATOM 2508 N N . LYS A 1 345 ? -2.816 -2.631 11.065 1.00 88.50 345 LYS A N 1
ATOM 2509 C CA . LYS A 1 345 ? -3.979 -2.652 11.947 1.00 88.50 345 LYS A CA 1
ATOM 2510 C C . LYS A 1 345 ? -3.574 -2.492 13.415 1.00 88.50 345 LYS A C 1
ATOM 2512 O O . LYS A 1 345 ? -2.558 -3.029 13.856 1.00 88.50 345 LYS A O 1
ATOM 2517 N N . VAL A 1 346 ? -4.401 -1.768 14.161 1.00 94.12 346 VAL A N 1
ATOM 2518 C CA . VAL A 1 346 ? -4.358 -1.663 15.623 1.00 94.12 346 VAL A CA 1
ATOM 2519 C C . VAL A 1 346 ? -5.619 -2.315 16.168 1.00 94.12 346 VAL A C 1
ATOM 2521 O O . VAL A 1 346 ? -6.721 -1.925 15.797 1.00 94.12 346 VAL A O 1
ATOM 2524 N N . THR A 1 347 ? -5.462 -3.290 17.049 1.00 94.38 347 THR A N 1
ATOM 2525 C CA . THR A 1 347 ? -6.563 -3.903 17.796 1.00 94.38 347 THR A CA 1
ATOM 2526 C C . THR A 1 347 ? -6.490 -3.385 19.224 1.00 94.38 347 THR A C 1
ATOM 2528 O O . THR A 1 347 ? -5.485 -3.611 19.900 1.00 94.38 347 THR A O 1
ATOM 2531 N N . VAL A 1 348 ? -7.527 -2.686 19.681 1.00 95.62 348 VAL A N 1
ATOM 2532 C CA . VAL A 1 348 ? -7.609 -2.122 21.036 1.00 95.62 348 VAL A CA 1
ATOM 2533 C C . VAL A 1 348 ? -8.631 -2.908 21.847 1.00 95.62 348 VAL A C 1
ATOM 2535 O O . VAL A 1 348 ? -9.795 -2.994 21.463 1.00 95.62 348 VAL A O 1
ATOM 2538 N N . THR A 1 349 ? -8.224 -3.442 22.994 1.00 94.31 349 THR A N 1
ATOM 2539 C CA . THR A 1 349 ? -9.137 -4.045 23.963 1.00 94.31 349 THR A CA 1
ATOM 2540 C C . THR A 1 349 ? -9.744 -2.967 24.849 1.00 94.31 349 THR A C 1
ATOM 2542 O O . THR A 1 349 ? -9.053 -2.207 25.531 1.00 94.31 349 THR A O 1
ATOM 2545 N N . MET A 1 350 ? -11.067 -2.929 24.843 1.00 94.81 350 MET A N 1
ATOM 2546 C CA . MET A 1 350 ? -11.909 -1.940 25.494 1.00 94.81 350 MET A CA 1
ATOM 2547 C C . MET A 1 350 ? -12.773 -2.606 26.562 1.00 94.81 350 MET A C 1
ATOM 2549 O O . MET A 1 350 ? -13.143 -3.775 26.455 1.00 94.81 350 MET A O 1
ATOM 2553 N N . ALA A 1 351 ? -13.143 -1.831 27.575 1.00 94.00 351 ALA A N 1
ATOM 2554 C CA . ALA A 1 351 ? -13.970 -2.250 28.692 1.00 94.00 351 ALA A CA 1
ATOM 2555 C C . ALA A 1 351 ? -15.226 -1.370 28.766 1.00 94.00 351 ALA A C 1
ATOM 2557 O O . ALA A 1 351 ? -15.172 -0.217 29.194 1.00 94.00 351 ALA A O 1
ATOM 2558 N N . SER A 1 352 ? -16.374 -1.919 28.376 1.00 93.69 352 SER A N 1
ATOM 2559 C CA . SER A 1 352 ? -17.669 -1.247 28.508 1.00 93.69 352 SER A CA 1
ATOM 2560 C C . SER A 1 352 ? -18.194 -1.417 29.933 1.00 93.69 352 SER A C 1
ATOM 2562 O O . SER A 1 352 ? -18.391 -2.544 30.396 1.00 93.69 352 SER A O 1
ATOM 2564 N N . TRP A 1 353 ? -18.417 -0.308 30.638 1.00 93.12 353 TRP A N 1
ATOM 2565 C CA . TRP A 1 353 ? -19.168 -0.269 31.902 1.00 93.12 353 TRP A CA 1
ATOM 2566 C C . TRP A 1 353 ? -20.611 0.228 31.689 1.00 93.12 353 TRP A C 1
ATOM 2568 O O . TRP A 1 353 ? -21.416 0.238 32.623 1.00 93.12 353 TRP A O 1
ATOM 2578 N N . SER A 1 354 ? -20.942 0.628 30.459 1.00 91.19 354 SER A N 1
ATOM 2579 C CA . SER A 1 354 ? -22.204 1.254 30.076 1.00 91.19 354 SER A CA 1
ATOM 2580 C C . SER A 1 354 ? -23.371 0.267 30.061 1.00 91.19 354 SER A C 1
ATOM 2582 O O . SER A 1 354 ? -23.246 -0.873 29.608 1.00 91.19 354 SER A O 1
ATOM 2584 N N . CYS A 1 355 ? -24.538 0.743 30.494 1.00 91.88 355 CYS A N 1
ATOM 2585 C CA . CYS A 1 355 ? -25.802 0.005 30.547 1.00 91.88 355 CYS A CA 1
ATOM 2586 C C . CYS A 1 355 ? -26.855 0.696 29.673 1.00 91.88 355 CYS A C 1
ATOM 2588 O O . CYS A 1 355 ? -26.770 1.908 29.472 1.00 91.88 355 CYS A O 1
ATOM 2590 N N . VAL A 1 356 ? -27.859 -0.043 29.187 1.00 94.06 356 VAL A N 1
ATOM 2591 C CA . VAL A 1 356 ? -28.999 0.578 28.476 1.00 94.06 356 VAL A CA 1
ATOM 2592 C C . VAL A 1 356 ? -29.802 1.464 29.437 1.00 94.06 356 VAL A C 1
ATOM 2594 O O . VAL A 1 356 ? -30.236 2.554 29.068 1.00 94.06 356 VAL A O 1
ATOM 2597 N N . SER A 1 357 ? -29.963 1.023 30.686 1.00 92.44 357 SER A N 1
ATOM 2598 C CA . SER A 1 357 ? -30.504 1.819 31.790 1.00 92.44 357 SER A CA 1
ATOM 2599 C C . SER A 1 357 ? -29.946 1.365 33.147 1.00 92.44 357 SER A C 1
ATOM 2601 O O . SER A 1 357 ? -29.255 0.347 33.249 1.00 92.44 357 SER A O 1
ATOM 2603 N N . GLY A 1 358 ? -30.212 2.147 34.198 1.00 90.62 358 GLY A N 1
ATOM 2604 C CA . GLY A 1 358 ? -29.601 1.958 35.516 1.00 90.62 358 GLY A CA 1
ATOM 2605 C C . GLY A 1 358 ? -28.110 2.310 35.524 1.00 90.62 358 GLY A C 1
ATOM 2606 O O . GLY A 1 358 ? -27.616 3.010 34.637 1.00 90.62 358 GLY A O 1
ATOM 2607 N N . ALA A 1 359 ? -27.380 1.819 36.525 1.00 86.00 359 ALA A N 1
ATOM 2608 C CA . ALA A 1 359 ? -25.974 2.155 36.730 1.00 86.00 359 ALA A CA 1
ATOM 2609 C C . ALA A 1 359 ? -25.088 0.956 37.086 1.00 86.00 359 ALA A C 1
ATOM 2611 O O . ALA A 1 359 ? -25.546 -0.110 37.500 1.00 86.00 359 ALA A O 1
ATOM 2612 N N . TRP A 1 360 ? -23.776 1.169 36.971 1.00 82.50 360 TRP A N 1
ATOM 2613 C CA . TRP A 1 360 ? -22.759 0.192 37.356 1.00 82.50 360 TRP A CA 1
ATOM 2614 C C . TRP A 1 360 ? -22.370 0.228 38.839 1.00 82.50 360 TRP A C 1
ATOM 2616 O O . TRP A 1 360 ? -21.750 -0.722 39.299 1.00 82.50 360 TRP A O 1
ATOM 2626 N N . ASN A 1 361 ? -22.728 1.279 39.590 1.00 82.44 361 ASN A N 1
ATOM 2627 C CA . ASN A 1 361 ? -22.423 1.398 41.020 1.00 82.44 361 ASN A CA 1
ATOM 2628 C C . ASN A 1 361 ? -23.684 1.420 41.895 1.00 82.44 361 ASN A C 1
ATOM 2630 O O . ASN A 1 361 ? -24.686 2.052 41.559 1.00 82.44 361 ASN A O 1
ATOM 2634 N N . ALA A 1 362 ? -23.594 0.758 43.053 1.00 76.88 362 ALA A N 1
ATOM 2635 C CA . ALA A 1 362 ? -24.700 0.571 43.995 1.00 76.88 362 ALA A CA 1
ATOM 2636 C C . ALA A 1 362 ? -25.265 1.876 44.595 1.00 76.88 362 ALA A C 1
ATOM 2638 O O . ALA A 1 362 ? -26.393 1.889 45.080 1.00 76.88 362 ALA A O 1
ATOM 2639 N N . GLY A 1 363 ? -24.499 2.973 44.559 1.00 76.56 363 GLY A N 1
ATOM 2640 C CA . GLY A 1 363 ? -24.906 4.278 45.093 1.00 76.56 363 GLY A CA 1
ATOM 2641 C C . GLY A 1 363 ? -25.780 5.118 44.156 1.00 76.56 363 GLY A C 1
ATOM 2642 O O . GLY A 1 363 ? -26.216 6.198 44.550 1.00 76.56 363 GLY A O 1
ATOM 2643 N N . ASN A 1 364 ? -26.027 4.676 42.919 1.00 81.00 364 ASN A N 1
ATOM 2644 C CA . ASN A 1 364 ? -26.772 5.468 41.944 1.00 81.00 364 ASN A CA 1
ATOM 2645 C C . ASN A 1 364 ? -28.303 5.334 42.122 1.00 81.00 364 ASN A C 1
ATOM 2647 O O . ASN A 1 364 ? -28.816 4.210 42.147 1.00 81.00 364 ASN A O 1
ATOM 2651 N N . PRO A 1 365 ? -29.066 6.447 42.154 1.00 83.38 365 PRO A N 1
ATOM 2652 C CA . PRO A 1 365 ? -30.522 6.415 42.322 1.00 83.38 365 PRO A CA 1
ATOM 2653 C C . PRO A 1 365 ? -31.289 5.782 41.146 1.00 83.38 365 PRO A C 1
ATOM 2655 O O . PRO A 1 365 ? -32.465 5.465 41.300 1.00 83.38 365 PRO A O 1
ATOM 2658 N N . THR A 1 366 ? -30.660 5.582 39.980 1.00 86.19 366 THR A N 1
ATOM 2659 C CA . THR A 1 366 ? -31.289 4.924 38.814 1.00 86.19 366 THR A CA 1
ATOM 2660 C C . THR A 1 366 ? -31.411 3.402 38.939 1.00 86.19 366 THR A C 1
ATOM 2662 O O . THR A 1 366 ? -32.047 2.776 38.092 1.00 86.19 366 THR A O 1
ATOM 2665 N N . GLY A 1 367 ? -30.854 2.805 39.997 1.00 89.38 367 GLY A N 1
ATOM 2666 C CA . GLY A 1 367 ? -30.914 1.364 40.244 1.00 89.38 367 GLY A CA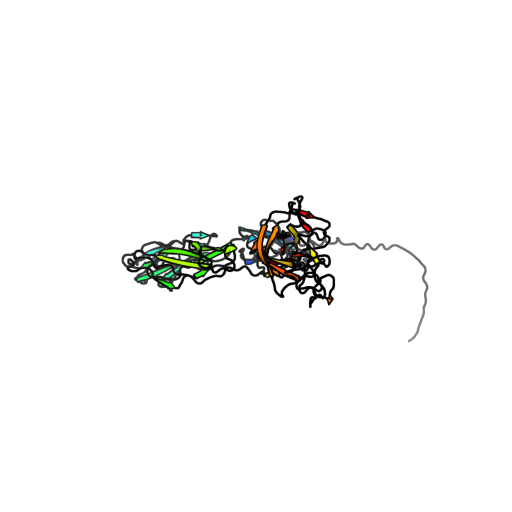 1
ATOM 2667 C C . GLY A 1 367 ? -29.835 0.556 39.508 1.00 89.38 367 GLY A C 1
ATOM 2668 O O . GLY A 1 367 ? -28.929 1.127 38.890 1.00 89.38 367 GLY A O 1
ATOM 2669 N N . PRO A 1 368 ? -29.885 -0.784 39.606 1.00 92.94 368 PRO A N 1
ATOM 2670 C CA . PRO A 1 368 ? -28.905 -1.658 38.979 1.00 92.94 368 PRO A CA 1
ATOM 2671 C C . PRO A 1 368 ? -28.980 -1.603 37.455 1.00 92.94 368 PRO A C 1
ATOM 2673 O O . PRO A 1 368 ? -30.032 -1.373 36.867 1.00 92.94 368 PRO A O 1
ATOM 2676 N N . CYS A 1 369 ? -27.844 -1.868 36.824 1.00 93.62 369 CYS A N 1
ATOM 2677 C CA . CYS A 1 369 ? -27.702 -1.983 35.381 1.00 93.62 369 CYS A CA 1
ATOM 2678 C C . CYS A 1 369 ? -28.683 -2.977 34.754 1.00 93.62 369 CYS A C 1
ATOM 2680 O O . CYS A 1 369 ? -28.690 -4.161 35.109 1.00 93.62 369 CYS A O 1
ATOM 2682 N N . VAL A 1 370 ? -29.431 -2.498 33.764 1.00 94.81 370 VAL A N 1
ATOM 2683 C CA . VAL A 1 370 ? -30.308 -3.299 32.914 1.00 94.81 370 VAL A CA 1
ATOM 2684 C C . VAL A 1 370 ? -29.908 -3.075 31.458 1.00 94.81 370 VAL A C 1
ATOM 2686 O O . VAL A 1 370 ? -29.912 -1.951 30.957 1.00 94.81 370 VAL A O 1
ATOM 2689 N N . SER A 1 371 ? -29.583 -4.169 30.775 1.00 95.31 371 SER A N 1
ATOM 2690 C CA . SER A 1 371 ? -29.258 -4.215 29.350 1.00 95.31 371 SER A CA 1
ATOM 2691 C C . SER A 1 371 ? -29.958 -5.407 28.704 1.00 95.31 371 SER A C 1
ATOM 2693 O O . SER A 1 371 ? -30.008 -6.501 29.272 1.00 95.31 371 SER A O 1
ATOM 2695 N N . THR A 1 372 ? -30.481 -5.224 27.492 1.00 95.56 372 THR A N 1
ATOM 2696 C CA . THR A 1 372 ? -30.973 -6.363 26.700 1.00 95.56 372 THR A CA 1
ATOM 2697 C C . THR A 1 372 ? -29.761 -7.142 26.176 1.00 95.56 372 THR A C 1
ATOM 2699 O O . THR A 1 372 ? -28.841 -6.510 25.657 1.00 95.56 372 THR A O 1
ATOM 2702 N N . PRO A 1 373 ? -29.699 -8.483 26.287 1.00 91.69 373 PRO A N 1
ATOM 2703 C CA . PRO A 1 373 ? -28.556 -9.248 25.791 1.00 91.69 373 PRO A CA 1
ATOM 2704 C C . PRO A 1 373 ? -28.235 -8.932 24.323 1.00 91.69 373 PRO A C 1
ATOM 2706 O O . PRO A 1 373 ? -29.117 -8.975 23.469 1.00 91.69 373 PRO A O 1
ATOM 2709 N N . GLY A 1 374 ? -26.974 -8.595 24.041 1.00 88.12 374 GLY A N 1
ATOM 2710 C CA . GLY A 1 374 ? -26.514 -8.223 22.698 1.00 88.12 374 GLY A CA 1
ATOM 2711 C C . GLY A 1 374 ? -26.843 -6.792 22.251 1.00 88.12 374 GLY A C 1
ATOM 2712 O O . GLY A 1 374 ? -26.542 -6.452 21.112 1.00 88.12 374 GLY A O 1
ATOM 2713 N N . SER A 1 375 ? -27.431 -5.937 23.100 1.00 94.12 375 SER A N 1
ATOM 2714 C CA . SER A 1 375 ? -27.639 -4.524 22.757 1.00 94.12 375 SER A CA 1
ATOM 2715 C C . SER A 1 375 ? -26.314 -3.776 22.585 1.00 94.12 375 SER A C 1
ATOM 2717 O O . SER A 1 375 ? -25.405 -3.922 23.408 1.00 94.12 375 SER A O 1
ATOM 2719 N N . THR A 1 376 ? -26.245 -2.907 21.579 1.00 96.06 376 THR A N 1
ATOM 2720 C CA . THR A 1 376 ? -25.071 -2.090 21.244 1.00 96.06 376 THR A CA 1
ATOM 2721 C C . THR A 1 376 ? -25.437 -0.616 21.067 1.00 96.06 376 THR A C 1
ATOM 2723 O O . THR A 1 376 ? -26.599 -0.281 20.836 1.00 96.06 376 THR A O 1
ATOM 2726 N N . TYR A 1 377 ? -24.435 0.258 21.092 1.00 94.69 377 TYR A N 1
ATOM 2727 C CA . TYR A 1 377 ? -24.509 1.643 20.621 1.00 94.69 377 TYR A CA 1
ATOM 2728 C C . TYR A 1 377 ? -23.380 1.927 19.623 1.00 94.69 377 TYR A C 1
ATOM 2730 O O . TYR A 1 377 ? -22.460 1.126 19.493 1.00 94.69 377 TYR A O 1
ATOM 2738 N N . VAL A 1 378 ? -23.447 3.048 18.904 1.00 94.19 378 VAL A N 1
ATOM 2739 C CA . VAL A 1 378 ? -22.376 3.486 17.994 1.00 94.19 378 VAL A CA 1
ATOM 2740 C C . VAL A 1 378 ? -21.696 4.717 18.577 1.00 94.19 378 VAL A C 1
ATOM 2742 O O . VAL A 1 378 ? -22.379 5.605 19.089 1.00 94.19 378 VAL A O 1
ATOM 2745 N N . HIS A 1 379 ? -20.366 4.764 18.522 1.00 95.12 379 HIS A N 1
ATOM 2746 C CA . HIS A 1 379 ? -19.590 5.920 18.961 1.00 95.12 379 HIS A CA 1
ATOM 2747 C C . HIS A 1 379 ? -18.266 6.029 18.178 1.00 95.12 379 HIS A C 1
ATOM 2749 O O . HIS A 1 379 ? -17.593 5.006 18.013 1.00 95.12 379 HIS A O 1
ATOM 2755 N N . PRO A 1 380 ? -17.869 7.226 17.704 1.00 95.25 380 PRO A N 1
ATOM 2756 C CA . PRO A 1 380 ? -16.587 7.424 17.039 1.00 95.25 380 PRO A CA 1
ATOM 2757 C C . PRO A 1 380 ? -15.431 7.248 18.027 1.00 95.25 380 PRO A C 1
ATOM 2759 O O . PRO A 1 380 ? -15.320 7.971 19.013 1.00 95.25 380 PRO A O 1
ATOM 2762 N N . VAL A 1 381 ? -14.534 6.312 17.731 1.00 96.69 381 VAL A N 1
ATOM 2763 C CA . VAL A 1 381 ? -13.263 6.145 18.444 1.00 96.69 381 VAL A CA 1
ATOM 2764 C C . VAL A 1 381 ? -12.128 6.365 17.457 1.00 96.69 381 VAL A C 1
ATOM 2766 O O . VAL A 1 381 ? -12.224 5.983 16.291 1.00 96.69 381 VAL A O 1
ATOM 2769 N N . THR A 1 382 ? -11.059 7.001 17.914 1.00 97.75 382 THR A N 1
ATOM 2770 C CA . THR A 1 382 ? -9.878 7.338 17.121 1.00 97.75 382 THR A CA 1
ATOM 2771 C C . THR A 1 382 ? -8.661 6.608 17.663 1.00 97.75 382 THR A C 1
ATOM 2773 O O . THR A 1 382 ? -8.476 6.522 18.874 1.00 97.75 382 THR A O 1
ATOM 2776 N N . VAL A 1 383 ? -7.812 6.118 16.764 1.00 98.19 383 VAL A N 1
ATOM 2777 C CA . VAL A 1 383 ? -6.435 5.727 17.076 1.00 98.19 383 VAL A CA 1
ATOM 2778 C C . VAL A 1 383 ? -5.485 6.693 16.385 1.00 98.19 383 VAL A C 1
ATOM 2780 O O . VAL A 1 383 ? -5.590 6.906 15.173 1.00 98.19 383 VAL A O 1
ATOM 2783 N N . ASN A 1 384 ? -4.541 7.238 17.147 1.00 98.00 384 ASN A N 1
ATOM 2784 C CA . ASN A 1 384 ? -3.443 8.044 16.630 1.00 98.00 384 ASN A CA 1
ATOM 2785 C C . ASN A 1 384 ? -2.126 7.267 16.766 1.00 98.00 384 ASN A C 1
ATOM 2787 O O . ASN A 1 384 ? -1.924 6.492 17.704 1.00 98.00 384 ASN A O 1
ATOM 2791 N N . VAL A 1 385 ? -1.224 7.471 15.807 1.00 97.00 385 VAL A N 1
ATOM 2792 C CA . VAL A 1 385 ? 0.139 6.932 15.836 1.00 97.00 385 VAL A CA 1
ATOM 2793 C C . VAL A 1 385 ? 1.108 8.084 15.623 1.00 97.00 385 VAL A C 1
ATOM 2795 O O . VAL A 1 385 ? 1.068 8.736 14.578 1.00 97.00 385 VAL A O 1
ATOM 2798 N N . TYR A 1 386 ? 1.994 8.308 16.586 1.00 97.06 386 TYR A N 1
ATOM 2799 C CA . TYR A 1 386 ? 3.013 9.353 16.554 1.00 97.06 386 TYR A CA 1
ATOM 2800 C C . TYR A 1 386 ? 4.416 8.752 16.470 1.00 97.06 386 TYR A C 1
ATOM 2802 O O . TYR A 1 386 ? 4.683 7.639 16.940 1.00 97.06 386 TYR A O 1
ATOM 2810 N N . GLY A 1 387 ? 5.344 9.530 15.919 1.00 93.38 387 GLY A N 1
ATOM 2811 C CA . GLY A 1 387 ? 6.765 9.339 16.169 1.00 93.38 387 GLY A CA 1
ATOM 2812 C C . GLY A 1 387 ? 7.114 9.644 17.628 1.00 93.38 387 GLY A C 1
ATOM 2813 O O . GLY A 1 387 ? 6.349 10.270 18.359 1.00 93.38 387 GLY A O 1
ATOM 2814 N N . VAL A 1 388 ? 8.302 9.222 18.047 1.00 92.44 388 VAL A N 1
ATOM 2815 C CA . VAL A 1 388 ? 8.843 9.502 19.383 1.00 92.44 388 VAL A CA 1
ATOM 2816 C C . VAL A 1 388 ? 9.885 10.608 19.266 1.00 92.44 388 VAL A C 1
ATOM 2818 O O . VAL A 1 388 ? 10.882 10.425 18.561 1.00 92.44 388 VAL A O 1
ATOM 2821 N N . ASP A 1 389 ? 9.703 11.719 19.983 1.00 89.69 389 ASP A N 1
ATOM 2822 C CA . ASP A 1 389 ? 10.725 12.763 20.095 1.00 89.69 389 ASP A CA 1
ATOM 2823 C C . ASP A 1 389 ? 11.183 12.935 21.547 1.00 89.69 389 ASP A C 1
ATOM 2825 O O . ASP A 1 389 ? 10.550 13.596 22.363 1.00 89.69 389 ASP A O 1
ATOM 2829 N N . ASN A 1 390 ? 12.349 12.366 21.854 1.00 80.50 390 ASN A N 1
ATOM 2830 C CA . ASN A 1 390 ? 12.978 12.473 23.172 1.00 80.50 390 ASN A CA 1
ATOM 2831 C C . ASN A 1 390 ? 13.604 13.860 23.447 1.00 80.50 390 ASN A C 1
ATOM 2833 O O . ASN A 1 390 ? 14.159 14.062 24.528 1.00 80.50 390 ASN A O 1
ATOM 2837 N N . ALA A 1 391 ? 13.582 14.788 22.482 1.00 82.00 391 ALA A N 1
ATOM 2838 C CA . ALA A 1 391 ? 13.969 16.187 22.671 1.00 82.00 391 ALA A CA 1
ATOM 2839 C C . ALA A 1 391 ? 12.760 17.114 22.907 1.00 82.00 391 ALA A C 1
ATOM 2841 O O . ALA A 1 391 ? 12.941 18.208 23.448 1.00 82.00 391 ALA A O 1
ATOM 2842 N N . ALA A 1 392 ? 11.545 16.690 22.542 1.00 81.69 392 ALA A N 1
ATOM 2843 C CA . ALA A 1 392 ? 10.318 17.418 22.843 1.00 81.69 392 ALA A CA 1
ATOM 2844 C C . ALA A 1 392 ? 10.000 17.337 24.351 1.00 81.69 392 ALA A C 1
ATOM 2846 O O . ALA A 1 392 ? 10.101 16.252 24.929 1.00 81.69 392 ALA A O 1
ATOM 2847 N N . PRO A 1 393 ? 9.557 18.432 25.006 1.00 78.88 393 PRO A N 1
ATOM 2848 C CA . PRO A 1 393 ? 9.173 18.404 26.422 1.00 78.88 393 PRO A CA 1
ATOM 2849 C C . PRO A 1 393 ? 8.083 17.372 26.745 1.00 78.88 393 PRO A C 1
ATOM 2851 O O . PRO A 1 393 ? 8.121 16.761 27.808 1.00 78.88 393 PRO A O 1
ATOM 2854 N N . THR A 1 394 ? 7.160 17.145 25.805 1.00 86.06 394 THR A N 1
ATOM 2855 C CA . THR A 1 394 ? 6.047 16.193 25.925 1.00 86.06 394 THR A CA 1
ATOM 2856 C C . THR A 1 394 ? 6.446 14.740 25.635 1.00 86.06 394 THR A C 1
ATOM 2858 O O . THR A 1 394 ? 5.679 13.825 25.926 1.00 86.06 394 THR A O 1
ATOM 2861 N N . GLY A 1 395 ? 7.611 14.502 25.019 1.00 87.12 395 GLY A N 1
ATOM 2862 C CA . GLY A 1 395 ? 8.028 13.198 24.485 1.00 87.12 395 GLY A CA 1
ATOM 2863 C C . GLY A 1 395 ? 7.344 12.767 23.173 1.00 87.12 395 GLY A C 1
ATOM 2864 O O . GLY A 1 395 ? 7.730 11.749 22.591 1.00 87.12 395 GLY A O 1
ATOM 2865 N N . VAL A 1 396 ? 6.339 13.514 22.703 1.00 93.44 396 VAL A N 1
ATOM 2866 C CA . VAL A 1 396 ? 5.533 13.192 21.512 1.00 93.44 396 VAL A CA 1
ATOM 2867 C C . VAL A 1 396 ? 6.164 13.817 20.266 1.00 93.44 396 VAL A C 1
ATOM 2869 O O . VAL A 1 396 ? 6.445 15.013 20.250 1.00 93.44 396 VAL A O 1
ATOM 2872 N N . GLY A 1 397 ? 6.393 13.010 19.227 1.00 93.25 397 GLY A N 1
ATOM 2873 C CA . GLY A 1 397 ? 6.872 13.466 17.919 1.00 93.25 397 GLY A CA 1
ATOM 2874 C C . GLY A 1 397 ? 5.745 13.695 16.905 1.00 93.25 397 GLY A C 1
ATOM 2875 O O . GLY A 1 397 ? 4.569 13.766 17.254 1.00 93.25 397 GLY A O 1
ATOM 2876 N N . ASP A 1 398 ? 6.106 13.789 15.622 1.00 90.75 398 ASP A N 1
ATOM 2877 C CA . ASP A 1 398 ? 5.152 14.029 14.530 1.00 90.75 398 ASP A CA 1
ATOM 2878 C C . ASP A 1 398 ? 4.015 12.988 14.496 1.00 90.75 398 ASP A C 1
ATOM 2880 O O . ASP A 1 398 ? 4.262 11.781 14.578 1.00 90.75 398 ASP A O 1
ATOM 2884 N N . LEU A 1 399 ? 2.772 13.443 14.301 1.00 94.06 399 LEU A N 1
ATOM 2885 C CA . LEU A 1 399 ? 1.625 12.572 14.025 1.00 94.06 399 LEU A CA 1
ATOM 2886 C C . LEU A 1 399 ? 1.817 11.892 12.658 1.00 94.06 399 LEU A C 1
ATOM 2888 O O . LEU A 1 399 ? 1.835 12.557 11.623 1.00 94.06 399 LEU A O 1
ATOM 2892 N N . ILE A 1 400 ? 1.940 10.565 12.658 1.00 90.56 400 ILE A N 1
ATOM 2893 C CA . ILE A 1 400 ? 2.171 9.747 11.459 1.00 90.56 400 ILE A CA 1
ATOM 2894 C C . ILE A 1 400 ? 0.839 9.410 10.783 1.00 90.56 400 ILE A C 1
ATOM 2896 O O . ILE A 1 400 ? 0.704 9.539 9.567 1.00 90.56 400 ILE A O 1
ATOM 2900 N N . THR A 1 401 ? -0.154 8.974 11.563 1.00 92.00 401 THR A N 1
ATOM 2901 C CA . THR A 1 401 ? -1.508 8.701 11.067 1.00 92.00 401 THR A CA 1
ATOM 2902 C C . THR A 1 401 ? -2.550 8.856 12.169 1.00 92.00 401 THR A C 1
ATOM 2904 O O . THR A 1 401 ? -2.259 8.664 13.348 1.00 92.00 401 THR A O 1
ATOM 2907 N N . THR A 1 402 ? -3.781 9.147 11.760 1.00 94.25 402 THR A N 1
ATOM 2908 C CA . THR A 1 402 ? -4.981 9.146 12.600 1.00 94.25 402 THR A CA 1
ATOM 2909 C C . THR A 1 402 ? -6.081 8.365 11.885 1.00 94.25 402 THR A C 1
ATOM 2911 O O . THR A 1 402 ? -6.233 8.481 10.664 1.00 94.25 402 THR A O 1
ATOM 2914 N N . VAL A 1 403 ? -6.807 7.519 12.615 1.00 90.06 403 VAL A N 1
ATOM 2915 C CA . VAL A 1 403 ? -7.914 6.713 12.083 1.00 90.06 403 VAL A CA 1
ATOM 2916 C C . VAL A 1 403 ? -9.076 6.744 13.064 1.00 90.06 403 VAL A C 1
ATOM 2918 O O . VAL A 1 403 ? -9.031 6.096 14.108 1.00 90.06 403 VAL A O 1
ATOM 2921 N N . THR A 1 404 ? -10.134 7.465 12.698 1.00 93.31 404 THR A N 1
ATOM 2922 C CA . THR A 1 404 ? -11.423 7.462 13.398 1.00 93.31 404 THR A CA 1
ATOM 2923 C C . THR A 1 404 ? -12.371 6.453 12.754 1.00 93.31 404 THR A C 1
ATOM 2925 O O . THR A 1 404 ? -12.505 6.411 11.529 1.00 93.31 404 THR A O 1
ATOM 2928 N N . VAL A 1 405 ? -13.042 5.650 13.578 1.00 87.00 405 VAL A N 1
ATOM 2929 C CA . VAL A 1 405 ? -14.040 4.654 13.170 1.00 87.00 405 VAL A CA 1
ATOM 2930 C C . VAL A 1 405 ? -15.266 4.793 14.067 1.00 87.00 405 VAL A C 1
ATOM 2932 O O . VAL A 1 405 ? -15.133 4.850 15.287 1.00 87.00 405 VAL A O 1
ATOM 2935 N N . ASP A 1 406 ? -16.458 4.790 13.472 1.00 88.81 406 ASP A N 1
ATOM 2936 C CA . ASP A 1 406 ? -17.721 4.636 14.197 1.00 88.81 406 ASP A CA 1
ATOM 2937 C C . ASP A 1 406 ? -17.839 3.191 14.703 1.00 88.81 406 ASP A C 1
ATOM 2939 O O . ASP A 1 406 ? -18.268 2.283 13.986 1.00 88.81 406 ASP A O 1
ATOM 2943 N N . GLN A 1 407 ? -17.397 2.958 15.937 1.00 91.44 407 GLN A N 1
ATOM 2944 C CA . GLN A 1 407 ? -17.327 1.624 16.525 1.00 91.44 407 GLN A CA 1
ATOM 2945 C C . GLN A 1 407 ? -18.700 1.199 17.051 1.00 91.44 407 GLN A C 1
ATOM 2947 O O . GLN A 1 407 ? -19.408 1.981 17.686 1.00 91.44 407 GLN A O 1
ATOM 2952 N N . THR A 1 408 ? -19.072 -0.062 16.812 1.00 92.06 408 THR A N 1
ATOM 2953 C CA . THR A 1 408 ? -20.276 -0.670 17.400 1.00 92.06 408 THR A CA 1
ATOM 2954 C C . THR A 1 408 ? -19.912 -1.285 18.746 1.00 92.06 408 THR A C 1
ATOM 2956 O O . THR A 1 408 ? -19.221 -2.299 18.816 1.00 92.06 408 THR A O 1
ATOM 2959 N N . ILE A 1 409 ? -20.364 -0.650 19.820 1.00 95.69 409 ILE A N 1
ATOM 2960 C CA . ILE A 1 409 ? -19.939 -0.910 21.193 1.00 95.69 409 ILE A CA 1
ATOM 2961 C C . ILE A 1 409 ? -21.016 -1.702 21.934 1.00 95.69 409 ILE A C 1
ATOM 2963 O O . ILE A 1 409 ? -22.164 -1.253 21.979 1.00 95.69 409 ILE A O 1
ATOM 2967 N N . PRO A 1 410 ? -20.695 -2.853 22.548 1.00 95.81 410 PRO A N 1
ATOM 2968 C CA . PRO A 1 410 ? -21.656 -3.584 23.356 1.00 95.81 410 PRO A CA 1
ATOM 2969 C C . PRO A 1 410 ? -21.903 -2.877 24.693 1.00 95.81 410 PRO A C 1
ATOM 2971 O O . PRO A 1 410 ? -20.975 -2.444 25.383 1.00 95.81 410 PRO A O 1
ATOM 2974 N N . TYR A 1 411 ? -23.167 -2.815 25.106 1.00 95.50 411 TYR A N 1
ATOM 2975 C CA . TYR A 1 411 ? -23.496 -2.567 26.508 1.00 95.50 411 TYR A CA 1
ATOM 2976 C C . TYR A 1 411 ? -23.085 -3.782 27.347 1.00 95.50 411 TYR A C 1
ATOM 2978 O O . TYR A 1 411 ? -23.188 -4.923 26.885 1.00 95.50 411 TYR A O 1
ATOM 2986 N N . ARG A 1 412 ? -22.651 -3.566 28.594 1.00 93.88 412 ARG A N 1
ATOM 2987 C CA . ARG A 1 412 ? -22.396 -4.698 29.495 1.00 93.88 412 ARG A CA 1
ATOM 2988 C C . ARG A 1 412 ? -23.712 -5.415 29.848 1.00 93.88 412 ARG A C 1
ATOM 2990 O O . ARG A 1 412 ? -24.764 -4.765 29.856 1.00 93.88 412 ARG A O 1
ATOM 2997 N N . PRO A 1 413 ? -23.684 -6.722 30.166 1.00 95.12 413 PRO A N 1
ATOM 2998 C CA . PRO A 1 413 ? -24.868 -7.448 30.620 1.00 95.12 413 PRO A CA 1
ATOM 2999 C C . PRO A 1 413 ? -25.480 -6.860 31.899 1.00 95.12 413 PRO A C 1
ATOM 3001 O O . PRO A 1 413 ? -24.817 -6.157 32.663 1.00 95.12 413 PRO A O 1
ATOM 3004 N N . SER A 1 414 ? -26.759 -7.167 32.128 1.00 94.88 414 SER A N 1
ATOM 3005 C CA . SER A 1 414 ? -27.480 -6.766 33.341 1.00 94.88 414 SER A CA 1
ATOM 3006 C C . SER A 1 414 ? -26.806 -7.273 34.620 1.00 94.88 414 SER A C 1
ATOM 3008 O O . SER A 1 414 ? -26.136 -8.306 34.623 1.00 94.88 414 SER A O 1
ATOM 3010 N N . PHE A 1 415 ? -27.038 -6.556 35.719 1.00 94.81 415 PHE A N 1
ATOM 3011 C CA . PHE A 1 415 ? -26.659 -6.967 37.073 1.00 94.81 415 PHE A CA 1
ATOM 3012 C C . PHE A 1 415 ? -27.142 -8.387 37.411 1.00 94.81 415 PHE A C 1
ATOM 3014 O O . PHE A 1 415 ? -28.296 -8.730 37.146 1.00 94.81 415 PHE A O 1
ATOM 3021 N N . ASP A 1 416 ? -26.280 -9.171 38.064 1.00 94.81 416 ASP A N 1
ATOM 3022 C CA . ASP A 1 416 ? -26.638 -10.464 38.646 1.00 94.81 416 ASP A CA 1
ATOM 3023 C C . ASP A 1 416 ? -26.708 -10.352 40.185 1.00 94.81 416 ASP A C 1
ATOM 3025 O O . ASP A 1 416 ? -25.692 -10.042 40.820 1.00 94.81 416 ASP A O 1
ATOM 3029 N N . PRO A 1 417 ? -27.869 -10.627 40.817 1.00 92.75 417 PRO A N 1
ATOM 3030 C CA . PRO A 1 417 ? -28.031 -10.588 42.271 1.00 92.75 417 PRO A CA 1
ATOM 3031 C C . PRO A 1 417 ? -27.035 -11.436 43.069 1.00 92.75 417 PRO A C 1
ATOM 3033 O O . PRO A 1 417 ? -26.751 -11.091 44.215 1.00 92.75 417 PRO A O 1
ATOM 3036 N N . SER A 1 418 ? -26.477 -12.507 42.494 1.00 95.06 418 SER A N 1
ATOM 3037 C CA . SER A 1 418 ? -25.471 -13.339 43.168 1.00 95.06 418 SER A CA 1
ATOM 3038 C C . SER A 1 418 ? -24.111 -12.649 43.339 1.00 95.06 418 SER A C 1
ATOM 3040 O O . SER A 1 418 ? -23.319 -13.063 44.185 1.00 95.06 418 SER A O 1
ATOM 3042 N N . CYS A 1 419 ? -23.843 -11.584 42.576 1.00 91.69 419 CYS A N 1
ATOM 3043 C CA . CYS A 1 419 ? -22.526 -10.958 42.492 1.00 91.69 419 CYS A CA 1
ATOM 3044 C C . CYS A 1 419 ? -22.309 -9.732 43.392 1.00 91.69 419 CYS A C 1
ATOM 3046 O O . CYS A 1 419 ? -21.161 -9.320 43.590 1.00 91.69 419 CYS A O 1
ATOM 3048 N N . GLY A 1 420 ? -23.382 -9.141 43.929 1.00 85.50 420 GLY A N 1
ATOM 3049 C CA . GLY A 1 420 ? -23.320 -7.893 44.699 1.00 85.50 420 GLY A CA 1
ATOM 3050 C C . GLY A 1 420 ? -22.821 -6.688 43.884 1.00 85.50 420 GLY A C 1
ATOM 3051 O O . GLY A 1 420 ? -22.549 -6.793 42.690 1.00 85.50 420 GLY A O 1
ATOM 3052 N N . ASP A 1 421 ? -22.728 -5.520 44.528 1.00 85.38 421 ASP A N 1
ATOM 3053 C CA . ASP A 1 421 ? -22.123 -4.275 44.006 1.00 85.38 421 ASP A CA 1
ATOM 3054 C C . ASP A 1 421 ? -22.513 -3.857 42.568 1.00 85.38 421 ASP A C 1
ATOM 3056 O O . ASP A 1 421 ? -21.740 -3.194 41.884 1.00 85.38 421 ASP A O 1
ATOM 3060 N N . TYR A 1 422 ? -23.694 -4.254 42.086 1.00 90.50 422 TYR A N 1
ATOM 3061 C CA . TYR A 1 422 ? -24.143 -4.072 40.696 1.00 90.50 422 TYR A CA 1
ATOM 3062 C C . TYR A 1 422 ? -23.218 -4.714 39.626 1.00 90.50 422 TYR A C 1
ATOM 3064 O O . TYR A 1 422 ? -23.205 -4.287 38.469 1.00 90.50 422 TYR A O 1
ATOM 3072 N N . LYS A 1 423 ? -22.477 -5.777 39.964 1.00 92.06 423 LYS A N 1
ATOM 3073 C CA . LYS A 1 423 ? -21.679 -6.605 39.030 1.00 92.06 423 LYS A CA 1
ATOM 3074 C C . LYS A 1 423 ? -22.554 -7.551 38.197 1.00 92.06 423 LYS A C 1
ATOM 3076 O O . LYS A 1 423 ? -23.671 -7.876 38.589 1.00 92.06 423 LYS A O 1
ATOM 3081 N N . TRP A 1 424 ? -22.037 -8.040 37.073 1.00 93.94 424 TRP A N 1
ATOM 3082 C CA . TRP A 1 424 ? -22.674 -9.106 36.290 1.00 93.94 424 TRP A CA 1
ATOM 3083 C C . TRP A 1 424 ? -21.876 -10.411 36.402 1.00 93.94 424 TRP A C 1
ATOM 3085 O O . TRP A 1 424 ? -20.663 -10.391 36.636 1.00 93.94 424 TRP A O 1
ATOM 3095 N N . LEU A 1 425 ? -22.557 -11.550 36.258 1.00 94.81 425 LEU A N 1
ATOM 3096 C CA . LEU A 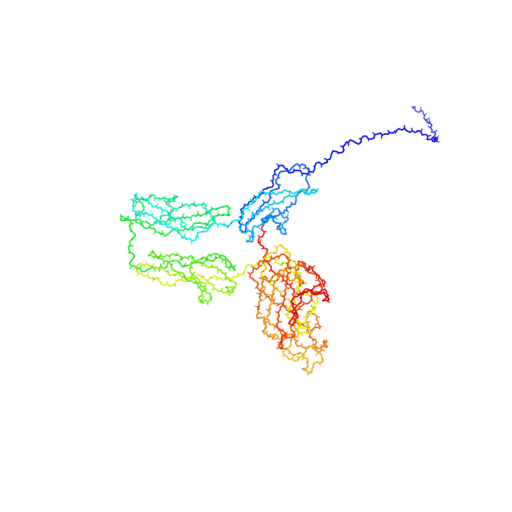1 425 ? -21.938 -12.873 36.331 1.00 94.81 425 LEU A CA 1
ATOM 3097 C C . LEU A 1 425 ? -21.382 -13.280 34.958 1.00 94.81 425 LEU A C 1
ATOM 3099 O O . LEU A 1 425 ? -22.120 -13.738 34.085 1.00 94.81 425 LEU A O 1
ATOM 3103 N N . SER A 1 426 ? -20.071 -13.127 34.765 1.00 91.62 426 SER A N 1
ATOM 3104 C CA . SER A 1 426 ? -19.372 -13.649 33.590 1.00 91.62 426 SER A CA 1
ATOM 3105 C C . SER A 1 426 ? -19.185 -15.167 33.692 1.00 91.62 426 SER A C 1
ATOM 3107 O O . SER A 1 426 ? -18.646 -15.638 34.697 1.00 91.62 426 SER A O 1
ATOM 3109 N N . PRO A 1 427 ? -19.533 -15.944 32.646 1.00 88.25 427 PRO A N 1
ATOM 3110 C CA . PRO A 1 427 ? -19.213 -17.371 32.579 1.00 88.25 427 PRO A CA 1
ATOM 3111 C C . PRO A 1 427 ? -17.706 -17.673 32.620 1.00 88.25 427 PRO A C 1
ATOM 3113 O O . PRO A 1 427 ? -17.320 -18.772 33.004 1.00 88.25 427 PRO A O 1
ATOM 3116 N N . GLU A 1 428 ? -16.864 -16.718 32.210 1.00 88.00 428 GLU A N 1
ATOM 3117 C CA . GLU A 1 428 ? -15.407 -16.882 32.095 1.00 88.00 428 GLU A CA 1
ATOM 3118 C C . GLU A 1 428 ? -14.662 -16.363 33.337 1.00 88.00 428 GLU A C 1
ATOM 3120 O O . GLU A 1 428 ? -13.700 -16.978 33.790 1.00 88.00 428 GLU A O 1
ATOM 3125 N N . PHE A 1 429 ? -15.127 -15.250 33.919 1.00 90.56 429 PHE A N 1
ATOM 3126 C CA . PHE A 1 429 ? -14.412 -14.526 34.984 1.00 90.56 429 PHE A CA 1
ATOM 3127 C C . PHE A 1 429 ? -15.177 -14.419 36.311 1.00 90.56 429 PHE A C 1
ATOM 3129 O O . PHE A 1 429 ? -14.686 -13.795 37.253 1.00 90.56 429 PHE A O 1
ATOM 3136 N N . GLY A 1 430 ? -16.378 -14.992 36.403 1.00 92.88 430 GLY A N 1
ATOM 3137 C CA . GLY A 1 430 ? -17.263 -14.795 37.546 1.00 92.88 430 GLY A CA 1
ATOM 3138 C C . GLY A 1 430 ? -17.763 -13.350 37.643 1.00 92.88 430 GLY A C 1
ATOM 3139 O O . GLY A 1 430 ? -18.019 -12.687 36.641 1.00 92.88 430 GLY A O 1
ATOM 3140 N N . CYS A 1 431 ? -17.934 -12.857 38.864 1.00 93.38 431 CYS A N 1
ATOM 3141 C CA . CYS A 1 431 ? -18.552 -11.561 39.128 1.00 93.38 431 CYS A CA 1
ATOM 3142 C C . CYS A 1 431 ? -17.640 -10.376 38.778 1.00 93.38 431 CYS A C 1
ATOM 3144 O O . CYS A 1 431 ? -16.723 -10.050 39.535 1.00 93.38 431 CYS A O 1
ATOM 3146 N N . ILE A 1 432 ? -17.924 -9.695 37.664 1.00 91.94 432 ILE A N 1
ATOM 3147 C CA . ILE A 1 432 ? -17.115 -8.579 37.152 1.00 91.94 432 ILE A CA 1
ATOM 3148 C C . ILE A 1 432 ? -17.956 -7.335 36.841 1.00 91.94 432 ILE A C 1
ATOM 3150 O O . ILE A 1 432 ? -19.181 -7.384 36.725 1.00 91.94 432 ILE A O 1
ATOM 3154 N N . ASN A 1 433 ? -17.286 -6.186 36.730 1.00 90.12 433 ASN A N 1
ATOM 3155 C CA . ASN A 1 433 ? -17.949 -4.913 36.456 1.00 90.12 433 ASN A CA 1
ATOM 3156 C C . ASN A 1 433 ? -18.080 -4.600 34.962 1.00 90.12 433 ASN A C 1
ATOM 3158 O O . ASN A 1 433 ? -19.122 -4.108 34.548 1.00 90.12 433 ASN A O 1
ATOM 3162 N N . SER A 1 434 ? -17.049 -4.850 34.159 1.00 91.12 434 SER A N 1
ATOM 3163 C CA . SER A 1 434 ? -17.020 -4.476 32.742 1.00 91.12 434 SER A CA 1
ATOM 3164 C C . SER A 1 434 ? -17.345 -5.646 31.820 1.00 91.12 434 SER A C 1
ATOM 3166 O O . SER A 1 434 ? -17.247 -6.811 32.208 1.00 91.12 434 SER A O 1
ATOM 3168 N N . LEU A 1 435 ? -17.705 -5.336 30.578 1.00 92.31 435 LEU A N 1
ATOM 3169 C CA . LEU A 1 435 ? -17.606 -6.260 29.454 1.00 92.31 435 LEU A CA 1
ATOM 3170 C C . LEU A 1 435 ? -16.357 -5.897 28.642 1.00 92.31 435 LEU A C 1
ATOM 3172 O O . LEU A 1 435 ? -16.256 -4.777 28.145 1.00 92.31 435 LEU A O 1
ATOM 3176 N N . GLN A 1 436 ? -15.411 -6.830 28.534 1.00 91.62 436 GLN A N 1
ATOM 3177 C CA . GLN A 1 436 ? -14.198 -6.680 27.724 1.00 91.62 436 GLN A CA 1
ATOM 3178 C C . GLN A 1 436 ? -14.489 -7.088 26.269 1.00 91.62 436 GLN A C 1
ATOM 3180 O O . GLN A 1 436 ? -15.110 -8.125 26.038 1.00 91.62 436 GLN A O 1
ATOM 3185 N N . PHE A 1 437 ? -14.036 -6.303 25.295 1.00 91.75 437 PHE A N 1
ATOM 3186 C CA . PHE A 1 437 ? -14.209 -6.555 23.856 1.00 91.75 437 PHE A CA 1
ATOM 3187 C C . PHE A 1 437 ? -13.070 -5.903 23.058 1.00 91.75 437 PHE A C 1
ATOM 3189 O O . PHE A 1 437 ? -12.329 -5.100 23.615 1.00 91.75 437 PHE A O 1
ATOM 3196 N N . ASP A 1 438 ? -12.902 -6.248 21.779 1.00 93.06 438 ASP A N 1
ATOM 3197 C CA . ASP A 1 438 ? -11.904 -5.607 20.910 1.00 93.06 438 ASP A CA 1
ATOM 3198 C C . ASP A 1 438 ? -12.545 -4.656 19.903 1.00 93.06 438 ASP A C 1
ATOM 3200 O O . ASP A 1 438 ? -13.646 -4.900 19.407 1.00 93.06 438 ASP A O 1
ATOM 3204 N N . MET A 1 439 ? -11.811 -3.596 19.585 1.00 94.25 439 MET A N 1
ATOM 3205 C CA . MET A 1 439 ? -12.048 -2.694 18.469 1.00 94.25 439 MET A CA 1
ATOM 3206 C C . MET A 1 439 ? -10.889 -2.798 17.484 1.00 94.25 439 MET A C 1
ATOM 3208 O O . MET A 1 439 ? -9.731 -2.593 17.852 1.00 94.25 439 MET A O 1
ATOM 3212 N N . ASP A 1 440 ? -11.214 -3.060 16.224 1.00 89.94 440 ASP A N 1
ATOM 3213 C CA . ASP A 1 440 ? -10.250 -3.090 15.132 1.00 89.94 440 ASP A CA 1
ATOM 3214 C C . ASP A 1 440 ? -10.179 -1.711 14.453 1.00 89.94 440 ASP A C 1
ATOM 3216 O O . ASP A 1 440 ? -11.194 -1.164 14.012 1.00 89.94 440 ASP A O 1
ATOM 3220 N N . PHE A 1 441 ? -8.969 -1.165 14.329 1.00 91.38 441 PHE A N 1
ATOM 3221 C CA . PHE A 1 441 ? -8.663 0.075 13.614 1.00 91.38 441 PHE A CA 1
ATOM 3222 C C . PHE A 1 441 ? -7.711 -0.218 12.472 1.00 91.38 441 PHE A C 1
ATOM 3224 O O . PHE A 1 441 ? -6.633 -0.785 12.658 1.00 91.38 441 PHE A O 1
ATOM 3231 N N . ASN A 1 442 ? -8.110 0.183 11.273 1.00 83.12 442 ASN A N 1
ATOM 3232 C CA . ASN A 1 442 ? -7.406 -0.193 10.067 1.00 83.12 442 ASN A CA 1
ATOM 3233 C C . ASN A 1 442 ? -6.579 0.978 9.517 1.00 83.12 442 ASN A C 1
ATOM 3235 O O . ASN A 1 442 ? -7.142 1.943 9.003 1.00 83.12 442 ASN A O 1
ATOM 3239 N N . LEU A 1 443 ? -5.252 0.898 9.640 1.00 82.38 443 LEU A N 1
ATOM 3240 C CA . LEU A 1 443 ? -4.324 1.975 9.271 1.00 82.38 443 LEU A CA 1
ATOM 3241 C C . LEU A 1 443 ? -4.009 1.997 7.771 1.00 82.38 443 LEU A C 1
ATOM 3243 O O . LEU A 1 443 ? -3.772 3.057 7.194 1.00 82.38 443 LEU A O 1
ATOM 3247 N N . GLY A 1 444 ? -4.043 0.834 7.121 1.00 67.25 444 GLY A N 1
ATOM 3248 C CA . GLY A 1 444 ? -3.897 0.741 5.670 1.00 67.25 444 GLY A CA 1
ATOM 3249 C C . GLY A 1 444 ? -2.473 0.591 5.132 1.00 67.25 444 GLY A C 1
ATOM 3250 O O . GLY A 1 444 ? -2.282 0.776 3.931 1.00 67.25 444 GLY A O 1
ATOM 3251 N N . GLY A 1 445 ? -1.502 0.246 5.982 1.00 74.56 445 GLY A N 1
ATOM 3252 C CA . GLY A 1 445 ? -0.096 0.089 5.599 1.00 74.56 445 GLY A CA 1
ATOM 3253 C C . GLY A 1 445 ? 0.681 1.395 5.733 1.00 74.56 445 GLY A C 1
ATOM 3254 O O . GLY A 1 445 ? 1.111 1.990 4.747 1.00 74.56 445 GLY A O 1
ATOM 3255 N N . VAL A 1 446 ? 0.823 1.873 6.971 1.00 76.94 446 VAL A N 1
ATOM 3256 C CA . VAL A 1 446 ? 1.479 3.149 7.287 1.00 76.94 446 VAL A CA 1
ATOM 3257 C C . VAL A 1 446 ? 2.946 2.920 7.632 1.00 76.94 446 VAL A C 1
ATOM 3259 O O . VAL A 1 446 ? 3.254 2.150 8.544 1.00 76.94 446 VAL A O 1
ATOM 3262 N N . ASP A 1 447 ? 3.843 3.610 6.920 1.00 81.25 447 ASP A N 1
ATOM 3263 C CA . ASP A 1 447 ? 5.280 3.608 7.204 1.00 81.25 447 ASP A CA 1
ATOM 3264 C C . ASP A 1 447 ? 5.551 4.171 8.614 1.00 81.25 447 ASP A C 1
ATOM 3266 O O . ASP A 1 447 ? 5.206 5.316 8.908 1.00 81.25 447 ASP A O 1
ATOM 3270 N N . VAL A 1 448 ? 6.206 3.389 9.477 1.00 84.19 448 VAL A N 1
ATOM 3271 C CA . VAL A 1 448 ? 6.527 3.774 10.864 1.00 84.19 448 VAL A CA 1
ATOM 3272 C C . VAL A 1 448 ? 8.005 3.563 11.226 1.00 84.19 448 VAL A C 1
ATOM 3274 O O . VAL A 1 448 ? 8.678 2.686 10.669 1.00 84.19 448 VAL A O 1
ATOM 3277 N N . PRO A 1 449 ? 8.541 4.334 12.194 1.00 85.06 449 PRO A N 1
ATOM 3278 C CA . PRO A 1 449 ? 9.745 3.950 12.926 1.00 85.06 449 PRO A CA 1
ATOM 3279 C C . PRO A 1 449 ? 9.514 2.676 13.763 1.00 85.06 449 PRO A C 1
ATOM 3281 O O . PRO A 1 449 ? 8.389 2.245 13.983 1.00 85.06 449 PRO A O 1
ATOM 3284 N N . GLY A 1 450 ? 10.600 2.074 14.260 1.00 85.25 450 GLY A N 1
ATOM 3285 C CA . GLY A 1 450 ? 10.516 0.897 15.140 1.00 85.25 450 GLY A CA 1
ATOM 3286 C C . GLY A 1 450 ? 10.059 1.202 16.574 1.00 85.25 450 GLY A C 1
ATOM 3287 O O . GLY A 1 450 ? 9.719 0.275 17.296 1.00 85.25 450 GLY A O 1
ATOM 3288 N N . ASP A 1 451 ? 10.045 2.479 16.958 1.00 92.00 451 ASP A N 1
ATOM 3289 C CA . ASP A 1 451 ? 9.594 2.994 18.251 1.00 92.00 451 ASP A CA 1
ATOM 3290 C C . ASP A 1 451 ? 8.518 4.056 17.945 1.00 92.00 451 ASP A C 1
ATOM 3292 O O . ASP A 1 451 ? 8.816 5.031 17.249 1.00 92.00 451 ASP A O 1
ATOM 3296 N N . VAL A 1 452 ? 7.283 3.855 18.410 1.00 95.38 452 VAL A N 1
ATOM 3297 C CA . VAL A 1 452 ? 6.107 4.716 18.156 1.00 95.38 452 VAL A CA 1
ATOM 3298 C C . VAL A 1 452 ? 5.360 5.013 19.455 1.00 95.38 452 VAL A C 1
ATOM 3300 O O . VAL A 1 452 ? 5.454 4.248 20.411 1.00 95.38 452 VAL A O 1
ATOM 3303 N N . ILE A 1 453 ? 4.566 6.082 19.482 1.00 96.62 453 ILE A N 1
ATOM 3304 C CA . ILE A 1 453 ? 3.502 6.242 20.484 1.00 96.62 453 ILE A CA 1
ATOM 3305 C C . ILE A 1 453 ? 2.183 5.888 19.807 1.00 96.62 453 ILE A C 1
ATOM 3307 O O . ILE A 1 453 ? 1.872 6.438 18.750 1.00 96.62 453 ILE A O 1
ATOM 3311 N N . VAL A 1 454 ? 1.423 4.964 20.395 1.00 97.19 454 VAL A N 1
ATOM 3312 C CA . VAL A 1 454 ? 0.064 4.633 19.939 1.00 97.19 454 VAL A CA 1
ATOM 3313 C C . VAL A 1 454 ? -0.911 4.987 21.043 1.00 97.19 454 VAL A C 1
ATOM 3315 O O . VAL A 1 454 ? -0.718 4.591 22.195 1.00 97.19 454 VAL A O 1
ATOM 3318 N N . SER A 1 455 ? -1.953 5.719 20.677 1.00 97.19 455 SER A N 1
ATOM 3319 C CA . SER A 1 455 ? -2.980 6.214 21.583 1.00 97.19 455 SER A CA 1
ATOM 3320 C C . SER A 1 455 ? -4.379 5.982 21.038 1.00 97.19 455 SER A C 1
ATOM 3322 O O . SER A 1 455 ? -4.595 5.749 19.845 1.00 97.19 455 SER A O 1
ATOM 3324 N N . VAL A 1 456 ? -5.336 6.043 21.955 1.00 97.56 456 VAL A N 1
ATOM 3325 C CA . VAL A 1 456 ? -6.766 5.905 21.715 1.00 97.56 456 VAL A CA 1
ATOM 3326 C C . VAL A 1 456 ? -7.431 7.183 22.213 1.00 97.56 456 VAL A C 1
ATOM 3328 O O . VAL A 1 456 ? -7.154 7.622 23.331 1.00 97.56 456 VAL A O 1
ATOM 3331 N N . ALA A 1 457 ? -8.314 7.773 21.414 1.00 96.69 457 ALA A N 1
ATOM 3332 C CA . ALA A 1 457 ? -9.028 9.002 21.745 1.00 96.69 457 ALA A CA 1
ATOM 3333 C C . ALA A 1 457 ? -10.512 8.898 21.378 1.00 96.69 457 ALA A C 1
ATOM 3335 O O . ALA A 1 457 ? -10.855 8.384 20.311 1.00 96.69 457 ALA A O 1
ATOM 3336 N N . PHE A 1 458 ? -11.401 9.369 22.250 1.00 95.25 458 PHE A N 1
ATOM 3337 C CA . PHE A 1 458 ? -12.848 9.386 22.008 1.00 95.25 458 PHE A CA 1
ATOM 3338 C C . PHE A 1 458 ? -13.553 10.391 22.923 1.00 95.25 458 PHE A C 1
ATOM 3340 O O . PHE A 1 458 ? -13.067 10.708 24.008 1.00 95.25 458 PHE A O 1
ATOM 3347 N N . ASP A 1 459 ? -14.707 10.894 22.481 1.00 92.31 459 ASP A N 1
ATOM 3348 C CA . ASP A 1 459 ? -15.474 11.874 23.247 1.00 92.31 459 ASP A CA 1
ATOM 3349 C C . ASP A 1 459 ? -16.249 11.189 24.381 1.00 92.31 459 ASP A C 1
ATOM 3351 O O . ASP A 1 459 ? -17.160 10.394 24.158 1.00 92.31 459 ASP A O 1
ATOM 3355 N N . THR A 1 460 ? -15.917 11.521 25.625 1.00 89.38 460 THR A N 1
ATOM 3356 C CA . THR A 1 460 ? -16.636 11.003 26.797 1.00 89.38 460 THR A CA 1
ATOM 3357 C C . THR A 1 460 ? -17.827 11.854 27.224 1.00 89.38 460 THR A C 1
ATOM 3359 O O . THR A 1 460 ? -18.462 11.553 28.240 1.00 89.38 460 THR A O 1
ATOM 3362 N N . SER A 1 461 ? -18.177 12.889 26.454 1.00 86.31 461 SER A N 1
ATOM 3363 C CA . SER A 1 461 ? -19.338 13.723 26.728 1.00 86.31 461 SER A CA 1
ATOM 3364 C C . SER A 1 461 ? -20.647 12.927 26.591 1.00 86.31 461 SER A C 1
ATOM 3366 O O . SER A 1 461 ? -21.032 12.415 25.541 1.00 86.31 461 SER A O 1
ATOM 3368 N N . GLY A 1 462 ? -21.360 12.809 27.713 1.00 80.38 462 GLY A N 1
ATOM 3369 C CA . GLY A 1 462 ? -22.679 12.185 27.773 1.00 80.38 462 GLY A CA 1
ATOM 3370 C C . GLY A 1 462 ? -22.706 10.651 27.846 1.00 80.38 462 GLY A C 1
ATOM 3371 O O . GLY A 1 462 ? -21.702 9.938 27.839 1.00 80.38 462 GLY A O 1
ATOM 3372 N N . SER A 1 463 ? -23.928 10.133 27.969 1.00 80.69 463 SER A N 1
ATOM 3373 C CA . SER A 1 463 ? -24.220 8.697 27.981 1.00 80.69 463 SER A CA 1
ATOM 3374 C C . SER A 1 463 ? -24.518 8.218 26.555 1.00 80.69 463 SER A C 1
ATOM 3376 O O . SER A 1 463 ? -25.210 8.938 25.832 1.00 80.69 463 SER A O 1
ATOM 3378 N N . PRO A 1 464 ? -24.066 7.022 26.132 1.00 88.38 464 PRO A N 1
ATOM 3379 C CA . PRO A 1 464 ? -23.390 5.983 26.922 1.00 88.38 464 PRO A CA 1
ATOM 3380 C C . PRO A 1 464 ? -21.849 6.023 26.891 1.00 88.38 464 PRO A C 1
ATOM 3382 O O . PRO A 1 464 ? -21.221 5.176 27.527 1.00 88.38 464 PRO A O 1
ATOM 3385 N N . ALA A 1 465 ? -21.225 6.958 26.168 1.00 88.94 465 ALA A N 1
ATOM 3386 C CA . ALA A 1 465 ? -19.774 6.975 25.951 1.00 88.94 465 ALA A CA 1
ATOM 3387 C C . ALA A 1 465 ? -18.948 7.283 27.215 1.00 88.94 465 ALA A C 1
ATOM 3389 O O . ALA A 1 465 ? -17.882 6.703 27.396 1.00 88.94 465 ALA A O 1
ATOM 3390 N N . GLY A 1 466 ? -19.461 8.087 28.154 1.00 88.62 466 GLY A N 1
ATOM 3391 C CA . GLY A 1 466 ? -18.782 8.414 29.419 1.00 88.62 466 GLY A CA 1
ATOM 3392 C C . GLY A 1 466 ? -18.542 7.241 30.391 1.00 88.62 466 GLY A C 1
ATOM 3393 O O . GLY A 1 466 ? -18.032 7.449 31.489 1.00 88.62 466 GLY A O 1
ATOM 3394 N N . SER A 1 467 ? -18.921 6.009 30.035 1.00 90.75 467 SER A N 1
ATOM 3395 C CA . SER A 1 467 ? -18.563 4.767 30.751 1.00 90.75 467 SER A CA 1
ATOM 3396 C C . SER A 1 467 ? -17.899 3.718 29.837 1.00 90.75 467 SER A C 1
ATOM 3398 O O . SER A 1 467 ? -17.854 2.528 30.163 1.00 90.75 467 SER A O 1
ATOM 3400 N N . LEU A 1 468 ? -17.362 4.165 28.697 1.00 94.31 468 LEU A N 1
ATOM 3401 C CA . LEU A 1 468 ? -16.410 3.421 27.882 1.00 94.31 468 LEU A CA 1
ATOM 3402 C C . LEU A 1 468 ? -14.988 3.660 28.403 1.00 94.31 468 LEU A C 1
ATOM 3404 O O . LEU A 1 468 ? -14.552 4.800 28.559 1.00 94.31 468 LEU A O 1
ATOM 3408 N N . ASN A 1 469 ? -14.257 2.571 28.627 1.00 94.38 469 ASN A N 1
ATOM 3409 C CA . ASN A 1 469 ? -12.900 2.587 29.159 1.00 94.38 469 ASN A CA 1
ATOM 3410 C C . ASN A 1 469 ? -11.964 1.783 28.239 1.00 94.38 469 ASN A C 1
ATOM 3412 O O . ASN A 1 469 ? -12.412 0.870 27.544 1.00 94.38 469 ASN A O 1
ATOM 3416 N N . VAL A 1 470 ? -10.658 2.048 28.288 1.00 94.00 470 VAL A N 1
ATOM 3417 C CA . VAL A 1 470 ? -9.635 1.198 27.641 1.00 94.00 470 VAL A CA 1
ATOM 3418 C C . VAL A 1 470 ? -9.146 0.157 28.649 1.00 94.00 470 VAL A C 1
ATOM 3420 O O . VAL A 1 470 ? -9.017 0.465 29.838 1.00 94.00 470 VAL A O 1
ATOM 3423 N N . ALA A 1 471 ? -8.882 -1.078 28.217 1.00 92.69 471 ALA A N 1
ATOM 3424 C CA . ALA A 1 471 ? -8.346 -2.111 29.100 1.00 92.69 471 ALA A CA 1
ATOM 3425 C C . ALA A 1 471 ? -6.925 -1.759 29.574 1.00 92.69 471 ALA A C 1
ATOM 3427 O O . ALA A 1 471 ? -6.078 -1.348 28.782 1.00 92.69 471 ALA A O 1
ATOM 3428 N N . ALA A 1 472 ? -6.670 -1.953 30.867 1.00 90.31 472 ALA A N 1
ATOM 3429 C CA . ALA A 1 472 ? -5.386 -1.709 31.512 1.00 90.31 472 ALA A CA 1
ATOM 3430 C C . ALA A 1 472 ? -4.692 -3.045 31.802 1.00 90.31 472 ALA A C 1
ATOM 3432 O O . ALA A 1 472 ? -5.233 -3.902 32.511 1.00 90.31 472 ALA A O 1
ATOM 3433 N N . VAL A 1 473 ? -3.498 -3.217 31.241 1.00 88.06 473 VAL A N 1
ATOM 3434 C CA . VAL A 1 473 ? -2.697 -4.437 31.329 1.00 88.06 473 VAL A CA 1
ATOM 3435 C C . VAL A 1 473 ? -1.496 -4.181 32.237 1.00 88.06 473 VAL A C 1
ATOM 3437 O O . VAL A 1 473 ? -0.724 -3.259 32.010 1.00 88.06 473 VAL A O 1
ATOM 3440 N N . GLU A 1 474 ? -1.358 -5.005 33.277 1.00 83.44 474 GLU A N 1
ATOM 3441 C CA . GLU A 1 474 ? -0.321 -4.897 34.324 1.00 83.44 474 GLU A CA 1
ATOM 3442 C C . GLU A 1 474 ? 0.954 -5.701 34.004 1.00 83.44 474 GLU A C 1
ATOM 3444 O O . GLU A 1 474 ? 1.927 -5.675 34.755 1.00 83.44 474 GLU A O 1
ATOM 3449 N N . THR A 1 475 ? 0.926 -6.502 32.938 1.00 79.69 475 THR A N 1
ATOM 3450 C CA . THR A 1 475 ? 2.014 -7.403 32.545 1.00 79.69 475 THR A CA 1
ATOM 3451 C C . THR A 1 475 ? 2.828 -6.817 31.405 1.00 79.69 475 THR A C 1
ATOM 3453 O O . THR A 1 475 ? 2.276 -6.173 30.516 1.00 79.69 475 THR A O 1
ATOM 3456 N N . ALA A 1 476 ? 4.129 -7.118 31.382 1.00 84.06 476 ALA A N 1
ATOM 3457 C CA . ALA A 1 476 ? 4.976 -6.809 30.235 1.00 84.06 476 ALA A CA 1
ATOM 3458 C C . ALA A 1 476 ? 4.394 -7.404 28.930 1.00 84.06 476 ALA A C 1
ATOM 3460 O O . ALA A 1 476 ? 3.822 -8.500 28.979 1.00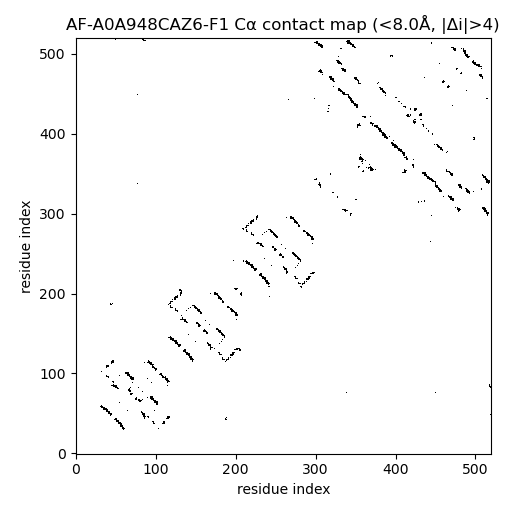 84.06 476 ALA A O 1
ATOM 3461 N N . PRO A 1 477 ? 4.559 -6.726 27.777 1.00 89.38 477 PRO A N 1
ATOM 3462 C CA . PRO A 1 477 ? 4.075 -7.223 26.495 1.00 89.38 477 PRO A CA 1
ATOM 3463 C C . PRO A 1 477 ? 4.600 -8.613 26.130 1.00 89.38 477 PRO A C 1
ATOM 3465 O O . PRO A 1 477 ? 5.723 -8.999 26.452 1.00 89.38 477 PRO A O 1
ATOM 3468 N N . VAL A 1 478 ? 3.754 -9.354 25.422 1.00 89.00 478 VAL A N 1
ATOM 3469 C CA . VAL A 1 478 ? 4.000 -10.705 24.898 1.00 89.00 478 VAL A CA 1
ATOM 3470 C C . VAL A 1 478 ? 4.880 -10.652 23.646 1.00 89.00 478 VAL A C 1
ATOM 3472 O O . VAL A 1 478 ? 5.661 -11.567 23.394 1.00 89.00 478 VAL A O 1
ATOM 3475 N N . VAL A 1 479 ? 4.730 -9.577 22.866 1.00 87.38 479 VAL A N 1
ATOM 3476 C CA . VAL A 1 479 ? 5.478 -9.267 21.642 1.00 87.38 479 VAL A CA 1
ATOM 3477 C C . VAL A 1 479 ? 5.830 -7.782 21.673 1.00 87.38 479 VAL A C 1
ATOM 3479 O O . VAL A 1 479 ? 4.980 -6.962 22.037 1.00 87.38 479 VAL A O 1
ATOM 3482 N N . GLY A 1 480 ? 7.050 -7.431 21.268 1.00 88.56 480 GLY A N 1
ATOM 3483 C CA . GLY A 1 480 ? 7.556 -6.061 21.384 1.00 88.56 480 GLY A CA 1
ATOM 3484 C C . GLY A 1 480 ? 7.882 -5.662 22.828 1.00 88.56 480 GLY A C 1
ATOM 3485 O O . GLY A 1 480 ? 8.078 -6.505 23.701 1.00 88.56 480 GLY A O 1
ATOM 3486 N N . GLU A 1 481 ? 7.985 -4.361 23.081 1.00 90.69 481 GLU A N 1
ATOM 3487 C CA . GLU A 1 481 ? 8.399 -3.806 24.376 1.00 90.69 481 GLU A CA 1
ATOM 3488 C C . GLU A 1 481 ? 7.620 -2.512 24.660 1.00 90.69 481 GLU A C 1
ATOM 3490 O O . GLU A 1 481 ? 7.515 -1.652 23.785 1.00 90.69 481 GLU A O 1
ATOM 3495 N N . ASN A 1 482 ? 7.077 -2.353 25.874 1.00 90.00 482 ASN A N 1
ATOM 3496 C CA . ASN A 1 482 ? 6.777 -1.016 26.393 1.00 90.00 482 ASN A CA 1
ATOM 3497 C C . ASN A 1 482 ? 8.120 -0.425 26.830 1.00 90.00 482 ASN A C 1
ATOM 3499 O O . ASN A 1 482 ? 8.783 -0.977 27.710 1.00 90.00 482 ASN A O 1
ATOM 3503 N N . VAL A 1 483 ? 8.530 0.665 26.187 1.00 89.88 483 VAL A N 1
ATOM 3504 C CA . VAL A 1 483 ? 9.855 1.261 26.384 1.00 89.88 483 VAL A CA 1
ATOM 3505 C C . VAL A 1 483 ? 9.968 1.989 27.727 1.00 89.88 483 VAL A C 1
ATOM 3507 O O . VAL A 1 483 ? 11.070 2.100 28.261 1.00 89.88 483 VAL A O 1
ATOM 3510 N N . ASN A 1 484 ? 8.853 2.472 28.280 1.00 85.88 484 ASN A N 1
ATOM 3511 C CA . ASN A 1 484 ? 8.803 3.243 29.521 1.00 85.88 484 ASN A CA 1
ATOM 3512 C C . ASN A 1 484 ? 7.669 2.728 30.437 1.00 85.88 484 ASN A C 1
ATOM 3514 O O . ASN A 1 484 ? 6.699 3.451 30.631 1.00 85.88 484 ASN A O 1
ATOM 3518 N N . PRO A 1 485 ? 7.777 1.534 31.051 1.00 83.00 485 PRO A N 1
ATOM 3519 C CA . PRO A 1 485 ? 6.681 0.916 31.812 1.00 83.00 485 PRO A CA 1
ATOM 3520 C C . PRO A 1 485 ? 6.214 1.687 33.057 1.00 83.00 485 PRO A C 1
ATOM 3522 O O . PRO A 1 485 ? 5.163 1.366 33.596 1.00 83.00 485 PRO A O 1
ATOM 3525 N N . ASP A 1 486 ? 6.965 2.694 33.513 1.00 82.94 486 ASP A N 1
ATOM 3526 C CA . ASP A 1 486 ? 6.583 3.597 34.614 1.00 82.94 486 ASP A CA 1
ATOM 3527 C C . ASP A 1 486 ? 5.917 4.905 34.125 1.00 82.94 486 ASP A C 1
ATOM 3529 O O . ASP A 1 486 ? 5.672 5.827 34.914 1.00 82.94 486 ASP A O 1
ATOM 3533 N N . LYS A 1 487 ? 5.685 5.026 32.813 1.00 86.12 487 LYS A N 1
ATOM 3534 C CA . LYS A 1 487 ? 5.078 6.184 32.156 1.00 86.12 487 LYS A CA 1
ATOM 3535 C C . LYS A 1 487 ? 3.991 5.752 31.184 1.00 86.12 487 LYS A C 1
ATOM 3537 O O . LYS A 1 487 ? 3.976 4.642 30.673 1.00 86.12 487 LYS A O 1
ATOM 3542 N N . THR A 1 488 ? 3.125 6.698 30.876 1.00 90.81 488 THR A N 1
ATOM 3543 C CA . THR A 1 488 ? 2.114 6.588 29.829 1.00 90.81 488 THR A CA 1
ATOM 3544 C C . THR A 1 488 ? 1.967 7.958 29.166 1.00 90.81 488 THR A C 1
ATOM 3546 O O . THR A 1 488 ? 2.564 8.928 29.632 1.00 90.81 488 THR A O 1
ATOM 3549 N N . PHE A 1 489 ? 1.224 8.056 28.070 1.00 93.69 489 PHE A N 1
ATOM 3550 C CA . PHE A 1 489 ? 0.938 9.325 27.412 1.00 93.69 489 PHE A CA 1
ATOM 3551 C C . PHE A 1 489 ? -0.533 9.660 27.619 1.00 93.69 489 PHE A C 1
ATOM 3553 O O . PHE A 1 489 ? -1.399 8.829 27.336 1.00 93.69 489 PHE A O 1
ATOM 3560 N N . VAL A 1 490 ? -0.813 10.856 28.134 1.00 94.12 490 VAL A N 1
ATOM 3561 C CA . VAL A 1 490 ? -2.165 11.291 28.502 1.00 94.12 490 VAL A CA 1
ATOM 3562 C C . VAL A 1 490 ? -2.430 12.674 27.930 1.00 94.12 490 VAL A C 1
ATOM 3564 O O . VAL A 1 490 ? -1.567 13.547 27.964 1.00 94.12 490 VAL A O 1
ATOM 3567 N N . GLY A 1 491 ? -3.635 12.860 27.402 1.00 94.12 491 GLY A N 1
ATOM 3568 C CA . GLY A 1 491 ? -4.208 14.144 27.032 1.00 94.12 491 GLY A CA 1
ATOM 3569 C C . GLY A 1 491 ? -5.484 14.342 27.834 1.00 94.12 491 GLY A C 1
ATOM 3570 O O . GLY A 1 491 ? -6.454 13.604 27.653 1.00 94.12 491 GLY A O 1
ATOM 3571 N N . TYR A 1 492 ? -5.469 15.310 28.746 1.00 92.62 492 TYR A N 1
ATOM 3572 C CA . TYR A 1 492 ? -6.642 15.713 29.523 1.00 92.62 492 TYR A CA 1
ATOM 3573 C C . TYR A 1 492 ? -7.486 16.741 28.763 1.00 92.62 492 TYR A C 1
ATOM 3575 O O . TYR A 1 492 ? -6.961 17.435 27.893 1.00 92.62 492 TYR A O 1
ATOM 3583 N N . GLN A 1 493 ? -8.759 16.903 29.139 1.00 86.25 493 GLN A N 1
ATOM 3584 C CA . GLN A 1 493 ? -9.660 17.891 28.528 1.00 86.25 493 GLN A CA 1
ATOM 3585 C C . GLN A 1 493 ? -9.054 19.304 28.504 1.00 86.25 493 GLN A C 1
ATOM 3587 O O . GLN A 1 493 ? -8.843 19.925 29.548 1.00 86.25 493 GLN A O 1
ATOM 3592 N N . GLY A 1 494 ? -8.778 19.814 27.299 1.00 80.75 494 GLY A N 1
ATOM 3593 C CA . GLY A 1 494 ? -8.148 21.125 27.080 1.00 80.75 494 GLY A CA 1
ATOM 3594 C C . GLY A 1 494 ? -6.649 21.214 27.420 1.00 80.75 494 GLY A C 1
ATOM 3595 O O . GLY A 1 494 ? -6.099 22.317 27.427 1.00 80.75 494 GLY A O 1
ATOM 3596 N N . GLY A 1 495 ? -5.995 20.087 27.712 1.00 86.31 495 GLY A N 1
ATOM 3597 C CA . GLY A 1 495 ? -4.556 19.969 27.958 1.00 86.31 495 GLY A CA 1
ATOM 3598 C C . GLY A 1 495 ? -3.742 19.638 26.701 1.00 86.31 495 GLY A C 1
ATOM 3599 O O . GLY A 1 495 ? -4.251 19.636 25.581 1.00 86.31 495 GLY A O 1
ATOM 3600 N N . GLN A 1 496 ? -2.450 19.352 26.886 1.00 90.56 496 GLN A N 1
ATOM 3601 C CA . GLN A 1 496 ? -1.598 18.774 25.839 1.00 90.56 496 GLN A CA 1
ATOM 3602 C C . GLN A 1 496 ? -1.507 17.253 26.016 1.00 90.56 496 GLN A C 1
ATOM 3604 O O . GLN A 1 496 ? -1.625 16.757 27.132 1.00 90.56 496 GLN A O 1
ATOM 3609 N N . PHE A 1 497 ? -1.285 16.523 24.920 1.00 95.06 497 PHE A N 1
ATOM 3610 C CA . PHE A 1 497 ? -0.954 15.098 24.962 1.00 95.06 497 PHE A CA 1
ATOM 3611 C C . PHE A 1 497 ? 0.545 14.934 25.258 1.00 95.06 497 PHE A C 1
ATOM 3613 O O . PHE A 1 497 ? 1.383 15.363 24.457 1.00 95.06 497 PHE A O 1
ATOM 3620 N N . GLU A 1 498 ? 0.892 14.365 26.415 1.00 93.94 498 GLU A N 1
ATOM 3621 C CA . GLU A 1 498 ? 2.281 14.290 26.888 1.00 93.94 498 GLU A CA 1
ATOM 3622 C C . GLU A 1 498 ? 2.585 13.085 27.790 1.00 93.94 498 GLU A C 1
ATOM 3624 O O . GLU A 1 498 ? 1.688 12.418 28.304 1.00 93.94 498 GLU A O 1
ATOM 3629 N N . ALA A 1 499 ? 3.877 12.786 27.959 1.00 90.88 499 ALA A N 1
ATOM 3630 C CA . ALA A 1 499 ? 4.374 11.688 28.783 1.00 90.88 499 ALA A CA 1
ATOM 3631 C C . ALA A 1 499 ? 4.245 11.979 30.291 1.00 90.88 499 ALA A C 1
ATOM 3633 O O . ALA A 1 499 ? 5.044 12.729 30.859 1.00 90.88 499 ALA A O 1
ATOM 3634 N N . GLU A 1 500 ? 3.324 11.296 30.966 1.00 88.69 500 GLU A N 1
ATOM 3635 C CA . GLU A 1 500 ? 3.066 11.442 32.399 1.00 88.69 500 GLU A CA 1
ATOM 3636 C C . GLU A 1 500 ? 3.647 10.276 33.223 1.00 88.69 500 GLU A C 1
ATOM 3638 O O . GLU A 1 500 ? 3.719 9.127 32.780 1.00 88.69 500 GLU A O 1
ATOM 3643 N N . SER A 1 501 ? 4.063 10.573 34.457 1.00 82.50 501 SER A N 1
ATOM 3644 C CA . SER A 1 501 ? 4.507 9.598 35.461 1.00 82.50 501 SER A CA 1
ATOM 3645 C C . SER A 1 501 ? 3.542 9.563 36.644 1.00 82.50 501 SER A C 1
ATOM 3647 O O . SER A 1 501 ? 3.192 10.618 37.163 1.00 82.50 501 SER A O 1
ATOM 3649 N N . GLY A 1 502 ? 3.198 8.370 37.134 1.00 72.75 502 GLY A N 1
ATOM 3650 C CA . GLY A 1 502 ? 2.295 8.194 38.285 1.00 72.75 502 GLY A CA 1
ATOM 3651 C C . GLY A 1 502 ? 1.107 7.271 38.011 1.00 72.75 502 GLY A C 1
ATOM 3652 O O . GLY A 1 502 ? 0.506 6.757 38.949 1.00 72.75 502 GLY A O 1
ATOM 3653 N N . TRP A 1 503 ? 0.848 6.963 36.739 1.00 71.50 503 TRP A N 1
ATOM 3654 C CA . TRP A 1 503 ? -0.171 6.009 36.289 1.00 71.50 503 TRP A CA 1
ATOM 3655 C C . TRP A 1 503 ? 0.160 4.529 36.571 1.00 71.50 503 TRP A C 1
ATOM 3657 O O . TRP A 1 503 ? -0.604 3.651 36.189 1.00 71.50 503 TRP A O 1
ATOM 3667 N N . GLY A 1 504 ? 1.260 4.227 37.269 1.00 64.69 504 GLY A N 1
ATOM 3668 C CA . GLY A 1 504 ? 1.692 2.854 37.551 1.00 64.69 504 GLY A CA 1
ATOM 3669 C C . GLY A 1 504 ? 2.098 2.085 36.290 1.00 64.69 504 GLY A C 1
ATOM 3670 O O . GLY A 1 504 ? 2.305 2.674 35.235 1.00 64.69 504 GLY A O 1
ATOM 3671 N N . THR A 1 505 ? 2.202 0.759 36.395 1.00 66.94 505 THR A N 1
ATOM 3672 C CA . THR A 1 505 ? 2.621 -0.120 35.286 1.00 66.94 505 THR A CA 1
ATOM 3673 C C . THR A 1 505 ? 1.453 -0.539 34.384 1.00 66.94 505 THR A C 1
ATOM 3675 O O . THR A 1 505 ? 1.360 -1.705 33.995 1.00 66.94 505 THR A O 1
ATOM 3678 N N . TYR A 1 506 ? 0.509 0.369 34.121 1.00 79.81 506 TYR A N 1
ATOM 3679 C CA . TYR A 1 506 ? -0.649 0.098 33.268 1.00 79.81 506 TYR A CA 1
ATOM 3680 C C . TYR A 1 506 ? -0.351 0.461 31.814 1.00 79.81 506 TYR A C 1
ATOM 3682 O O . TYR A 1 506 ? -0.286 1.633 31.453 1.00 79.81 506 TYR A O 1
ATOM 3690 N N . THR A 1 507 ? -0.267 -0.557 30.967 1.00 86.94 507 THR A N 1
ATOM 3691 C CA . THR A 1 507 ? -0.193 -0.407 29.510 1.00 86.94 507 THR A CA 1
ATOM 3692 C C . THR A 1 507 ? -1.584 -0.602 28.890 1.00 86.94 507 THR A C 1
ATOM 3694 O O . THR A 1 507 ? -2.317 -1.502 29.319 1.00 86.94 507 THR A O 1
ATOM 3697 N N . PRO A 1 508 ? -1.976 0.181 27.868 1.00 91.50 508 PRO A N 1
ATOM 3698 C CA . PRO A 1 508 ? -3.200 -0.058 27.111 1.00 91.50 508 PRO A CA 1
ATOM 3699 C C . PRO A 1 508 ? -3.262 -1.474 26.514 1.00 91.50 508 PRO A C 1
ATOM 3701 O O . PRO A 1 508 ? -2.273 -2.017 26.009 1.00 91.50 508 PRO A O 1
ATOM 3704 N N . GLY A 1 509 ? -4.443 -2.088 26.527 1.00 92.38 509 GLY A N 1
ATOM 3705 C CA . GLY A 1 509 ? -4.703 -3.345 25.825 1.00 92.38 509 GLY A CA 1
ATOM 3706 C C . GLY A 1 509 ? -4.609 -3.156 24.310 1.00 92.38 509 GLY A C 1
ATOM 3707 O O . GLY A 1 509 ? -5.609 -2.842 23.683 1.00 92.38 509 GLY A O 1
ATOM 3708 N N . ILE A 1 510 ? -3.426 -3.329 23.714 1.00 94.56 510 ILE A N 1
ATOM 3709 C CA . ILE A 1 510 ? -3.162 -3.073 22.293 1.00 94.56 510 ILE A CA 1
ATOM 3710 C C . ILE A 1 510 ? -2.436 -4.267 21.669 1.00 94.56 510 ILE A C 1
ATOM 3712 O O . ILE A 1 510 ? -1.468 -4.793 22.223 1.00 94.56 510 ILE A O 1
ATOM 3716 N N . THR A 1 511 ? -2.881 -4.649 20.474 1.00 94.06 511 THR A N 1
ATOM 3717 C CA . THR A 1 511 ? -2.130 -5.484 19.529 1.00 94.06 511 THR A CA 1
ATOM 3718 C C . THR A 1 511 ? -1.890 -4.681 18.254 1.00 94.06 511 THR A C 1
ATOM 3720 O O . THR A 1 511 ? -2.825 -4.107 17.701 1.00 94.06 511 THR A O 1
ATOM 3723 N N . LEU A 1 512 ? -0.645 -4.631 17.785 1.00 93.50 512 LEU A N 1
ATOM 3724 C CA . LEU A 1 512 ? -0.274 -4.019 16.510 1.00 93.50 512 LEU A CA 1
ATOM 3725 C C . LEU A 1 512 ? 0.045 -5.124 15.512 1.00 93.50 512 LEU A C 1
ATOM 3727 O O . LEU A 1 512 ? 1.016 -5.866 15.673 1.00 93.50 512 LEU A O 1
ATOM 3731 N N . GLU A 1 513 ? -0.771 -5.215 14.474 1.00 89.25 513 GLU A N 1
ATOM 3732 C CA . GLU A 1 513 ? -0.585 -6.123 13.353 1.00 89.25 513 GLU A CA 1
ATOM 3733 C C . GLU A 1 513 ? 0.091 -5.356 12.214 1.00 89.25 513 GLU A C 1
ATOM 3735 O O . GLU A 1 513 ? -0.373 -4.300 11.761 1.00 89.25 513 GLU A O 1
ATOM 3740 N N . ALA A 1 514 ? 1.220 -5.879 11.750 1.00 80.56 514 ALA A N 1
ATOM 3741 C CA . ALA A 1 514 ? 2.058 -5.220 10.766 1.00 80.56 514 ALA A CA 1
ATOM 3742 C C . ALA A 1 514 ? 2.375 -6.164 9.616 1.00 80.56 514 ALA A C 1
ATOM 3744 O O . ALA A 1 514 ? 2.400 -7.387 9.762 1.00 80.56 514 ALA A O 1
ATOM 3745 N N . THR A 1 515 ? 2.725 -5.581 8.480 1.00 67.94 515 THR A N 1
ATOM 3746 C CA . THR A 1 515 ? 3.567 -6.295 7.528 1.00 67.94 515 THR A CA 1
ATOM 3747 C C . THR A 1 515 ? 5.016 -6.114 7.955 1.00 67.94 515 THR A C 1
ATOM 3749 O O . THR A 1 515 ? 5.523 -4.989 8.038 1.00 67.94 515 THR A O 1
ATOM 3752 N N . THR A 1 516 ? 5.746 -7.216 8.155 1.00 52.50 516 THR A N 1
ATOM 3753 C CA . THR A 1 516 ? 7.160 -7.174 7.813 1.00 52.50 516 THR A CA 1
ATOM 3754 C C . THR A 1 516 ? 7.186 -6.806 6.338 1.00 52.50 516 THR A C 1
ATOM 3756 O O . THR A 1 516 ? 6.371 -7.303 5.553 1.00 52.50 516 THR A O 1
ATOM 3759 N N . PRO A 1 517 ? 8.100 -5.937 5.903 1.00 42.31 517 PRO A N 1
ATOM 3760 C CA . PRO A 1 517 ? 8.340 -5.815 4.484 1.00 42.31 517 PRO A CA 1
ATOM 3761 C C . PRO A 1 517 ? 8.925 -7.149 3.998 1.00 42.31 517 PRO A C 1
ATOM 3763 O O . PRO A 1 517 ? 10.131 -7.356 4.121 1.00 42.31 517 PRO A O 1
ATOM 3766 N N . TYR A 1 518 ? 8.043 -8.038 3.514 1.00 30.33 518 TYR A N 1
ATOM 3767 C CA . TYR A 1 518 ? 8.256 -9.423 3.070 1.00 30.33 518 TYR A CA 1
ATOM 3768 C C . TYR A 1 518 ? 9.730 -9.851 3.067 1.00 30.33 518 TYR A C 1
ATOM 3770 O O . TYR A 1 518 ? 10.489 -9.431 2.192 1.00 30.33 518 TYR A O 1
ATOM 3778 N N . VAL A 1 519 ? 10.147 -10.700 4.021 1.00 29.64 519 VAL A N 1
ATOM 3779 C CA . VAL A 1 519 ? 11.558 -11.116 4.188 1.00 29.64 519 VAL A CA 1
ATOM 3780 C C . VAL A 1 519 ? 11.817 -12.607 3.874 1.00 29.64 519 VAL A C 1
ATOM 3782 O O . VAL A 1 519 ? 11.901 -13.424 4.794 1.00 29.64 519 VAL A O 1
ATOM 3785 N N . PRO A 1 520 ? 12.066 -12.978 2.602 1.00 29.08 520 PRO A N 1
ATOM 3786 C CA . PRO A 1 520 ? 12.733 -14.239 2.235 1.00 29.08 520 PRO A CA 1
ATOM 3787 C C . PRO A 1 520 ? 14.222 -14.361 2.648 1.00 29.08 520 PRO A C 1
ATOM 3789 O O . PRO A 1 520 ? 15.030 -13.432 2.433 1.00 29.08 520 PRO A O 1
#

Mean predicted aligned error: 16.94 Å

Secondary structure (DSSP, 8-state):
------------------------------PPP-EEE--EEES--STT-EEEEE--EE-S--S-EEEEEEETTEEPTT--SSEEEPPGGGTT-EEEEEEEETTS---EEPPPEE--PPPEEEE--EEES--STTPEEEEE--EEES-PEEEEEEEETTEEEEESSEEE--GGGBT-EEEEEEEEE-SS-B---EE---EEB-SSSSPPPP-S---EEE--EEES--STTPEEEEE--EESS--EEEEEEEETTEEEEESSEEE--GGGTTS-EEEEEEEEETTEEEEEEE---B---PPPP-EEEEES--SS-SS--EEEETTTTTEEEEEEEEE-STT--EEEEEEEEEEE---SBSBSSTT-TT-B-B--TT-EEEEEEEEEEEEE-TTSTTSEEEEEEEEEEEEEEEPPPPP-TTS-TT-EEETTTEEESPEEEEEEEEEEEEE--SEEEEEEEE---STTGGGEEEEEE-SPPSBSEES-TTEEEEEETTS-EEEEE-STT-EE-EEEEEE-----

Solvent-accessible surface area (backbone atoms only — not comparable to full-atom values): 28047 Å² total; per-residue (Å²): 132,87,82,84,88,87,87,81,93,86,90,86,83,90,87,82,90,80,85,81,80,77,78,76,67,81,76,73,75,76,62,68,62,41,79,77,37,68,24,43,76,47,64,37,43,16,67,76,28,50,32,36,52,40,76,46,43,58,49,56,83,72,84,48,74,46,35,32,36,22,53,73,81,44,75,47,76,79,44,52,56,56,51,45,30,34,31,76,94,38,64,75,33,36,38,26,45,33,36,24,50,53,97,55,93,59,73,45,57,23,70,69,45,63,20,40,59,50,15,45,78,79,37,70,27,41,77,42,68,52,36,22,64,74,31,55,35,37,47,45,70,49,42,71,43,60,75,46,54,73,48,40,36,29,24,43,75,84,40,86,65,54,59,50,57,52,45,74,40,39,75,92,37,59,84,31,36,36,28,46,31,37,27,30,27,43,80,41,32,60,50,57,73,48,57,23,68,69,48,42,21,28,95,85,34,53,69,80,80,54,90,48,44,17,47,81,76,38,71,24,42,75,46,68,59,57,29,52,74,31,60,36,36,51,45,74,54,39,67,43,52,77,51,48,80,50,38,38,28,24,46,72,82,42,85,66,52,57,52,57,50,48,70,42,43,74,92,41,51,87,34,42,37,34,42,32,37,31,32,32,37,98,49,34,62,49,57,77,43,61,26,62,72,46,64,24,46,67,76,74,57,78,40,72,17,26,21,35,68,68,83,84,60,97,56,80,70,52,58,54,50,27,47,81,68,46,37,39,30,46,29,38,51,39,30,46,27,92,53,32,38,25,41,28,34,42,38,37,34,31,24,19,46,24,43,78,37,45,28,57,47,73,86,43,92,69,38,60,20,40,35,64,88,90,44,64,49,75,48,62,39,30,40,41,34,24,36,64,23,92,84,42,96,38,41,58,35,60,78,72,48,74,46,75,43,77,39,81,40,61,44,20,70,34,44,31,87,92,48,44,72,35,12,21,70,40,96,89,65,40,65,36,74,59,36,77,48,77,46,84,42,75,64,62,55,40,78,47,68,51,50,29,31,46,33,43,32,44,72,33,81,54,87,61,43,38,37,45,20,43,19,30,32,77,55,79,39,81,35,40,38,63,76,47,56,62,40,33,30,43,16,39,75,94,58,63,68,26,66,44,73,78,75,45,54,51,42,66,31,39,34,34,30,12,27,48,61,61,75,100